Protein AF-A0A498HHN6-F1 (afdb_monomer_lite)

Secondary structure (DSSP, 8-state):
-----S---SHHHHHHHHHHHHHHHHHHHHHHHTTTSSHHHHHHHHHHHHHHHHHHHHHHHHT-TTT-SS-HHHHHHHHHHIIIIIHHHHHHHHHHHH--HHHHHHTTHHHHHHHHHHHHHHHHHHHHHHHH---GGGHHHHHHHHH-B--SHHHHHHHHHHHTSTT-TT-TTHHHHHHHHHHHHHHHHHHHIIIIIHHHTSPPGGGTTS-------PPPPS---------------------S-----THHHHHHHHTT-S---------------------------HHHHHHHHHHHHS-HHHH--HHHHHHHHHHHHHHSHHHHHHHHSTT-TTHHHHHHHHHHHHTHHHHHHHHHHHHGGG-TT--TT-HHHHHHHHHIIIIIHHHHHHHHHHHHHHTT-SPTT-HHHHHHHHHHHHSPBPTHHHHHHHHHTSSHHHHHHHHHHHHHHHHHHHHHHHHHHHHHHH---TT--S--THHHHHTS-----------------PPPPP-------HHHHHHHHHHHHHTT--TT-EEEE--SHHHHHHHHHHHHHHHTTSS-S-EEEESSHHHHHHHHHHT--B--TTT-SSEEEEEEE-SEE-TT--EE--TTS-HHHHHHHHHTEEEEEEEEEGGGB-SSTTTTSS-EEEEE-STTHHHHHHHHHHHTGGGT-EEEE-B-TTT-PBPB-TTS-EEEEEE-SS----HHHHHHHHHTSBTEEEESEE-S--SEEEEEETTEEEEEE-

pLDDT: mean 74.22, std 24.91, range [22.55, 98.69]

Sequence (750 aa):
MSWILKFRSERNITLVLLVIKGKVYRYLMELYKNKLEYSGDVMSAIVPLMKLLSLTVIGLVLSHPKTELIPRATFKLLSKLVFALFLPCLIFTELGGSITLENFIKWWFIPFNVLVSTLIGCFLGYLVVIICSPPPQLNRFTIIMTAFGNTGNLPVAIVGSVCHTPKNPFGQHCHSRGVAYVSFARWVAVILVYTFVYHMMEPPLEYYEIVEEGCEKEEPLPNVTSRPLLVEAEWPGIEEKETELSKAPFIARVFKSISNVSLNTLPDVDLSGEGGRNSPRSARCLAEPRVVKRMRIVAEQTPLQHILQPPTIASLLAITIGTMPMLKAFFFGDDAPLSFITDSLEILAGAVVPSVMLILGGMLAEGPNESTLGLRTTVGITVARLLLLPLVGIGIVALADKLNFLVDDDAMYKFVLLMQYTTPSAILLGAIASLRGYAVREASAILFWQHVFALFSLSLYIAIYFKLVTYPSNSFFLLPPFLYWVLHNPAMEAGILLPPPTSSSPLSPPTSSVILTQDELKKIAAYKAVEYVESGMVLGLGTGSTAKHAVNRIGELLKQGKLQNIVGIPTSKMTHEQALSLGIPLSDLDSHPVLDLAIDGADEVDPHLNLVKGRGGSLLREKMVEGACKKFVCIVDESKLVKHLGGSGLAMPVEIVPFCWKFTAKKLQDLFEYAGCVGKLRTFVENGKPFVTDNGNYIVDLYFQKDIGDLKAASDAILQLAGVVEHGMFLDMATTVIVAGELGITVKNK

Foldseek 3Di:
DDDPDDDPDDPVVVVVVVVCVVVVVVVVVVVVVVCPVCVQLLVLLQVLLVVLLVLLQVLQVCQAPVNVNDDLVVLLVLLVCLQQAQLLLLLQLLLLQQDEPVCCVQQVVLQVLLVVQLVVQLVLLQVLCVVVVFDPQCSLVSSQQSRFFALADSQLSSQVSQQPPPPHPFDDCSNVVLNSSSSVNVLSSLLCCLPPVLVSLFGPPVCVVPPPDDDDDDDDDDDDDDDDDDPPPDDPDDPDPDPDDDDDDPVVVVVVVVVPPDDDDDDDDDDDDDDDDDDDDDDDDPDDPVVVVVVVVVVVVDDPVSSPRSNNVSNVVSNVQNHDPVSSCQDPNPPHPNVVVSVVSVVSNVVSSSSLSSSLSSLCSVDLPPQSRDPSSLVSSLCSQQPVQLVVQVVVLVVCVVVVVHDPPRLSSSVSSSVSRRGRHHSVSLSSCSNSVHCNSVVSSSSSVNSVVSSVSVSVSSVVSCCCSNDVDPPPPDDDCVVVVVVDDDDDDDDDDDDDDDDDDDDDDDDDLDPQDQLNLLLQLLVVQLVPDAAQFEEEQEDDSSSLSNLLVVLVCVVVVVHYNYEYAYLAPVRVVSNVVSVHHYDHCVVPVAGAEYEYEFQAQEPQRKGFHCPVQSQVSSLSSLVRYPAYEYEEAPLRYDNAPLRVQWWWKWWFAPPVVVVLQVVLQVLQVVQVKDWDWDADPPPRHFDAHPVRTTIITIGGPHHSPPPVVSQVSSVPRPGTDHTRIRPPRHQWYWYGYSVGIDIDGD

Radius of gyration: 34.97 Å; chains: 1; bounding box: 90×108×93 Å

Structure (mmCIF, N/CA/C/O backbone):
data_AF-A0A498HHN6-F1
#
_entry.id   AF-A0A498HHN6-F1
#
loop_
_atom_site.group_PDB
_atom_site.id
_atom_site.type_symbol
_atom_site.label_atom_id
_atom_site.label_alt_id
_atom_site.label_comp_id
_atom_site.label_asym_id
_atom_site.label_entity_id
_atom_site.label_seq_id
_atom_site.pdbx_PDB_ins_code
_atom_site.Cartn_x
_atom_site.Cartn_y
_atom_site.Cartn_z
_atom_site.occupancy
_atom_site.B_iso_or_equiv
_atom_site.auth_seq_id
_atom_site.auth_comp_id
_atom_site.auth_asym_id
_atom_site.auth_atom_id
_atom_site.pdbx_PDB_model_num
ATOM 1 N N . MET A 1 1 ? -40.150 13.546 -33.192 1.00 32.62 1 MET A N 1
ATOM 2 C CA . MET A 1 1 ? -41.179 12.501 -33.383 1.00 32.62 1 MET A CA 1
ATOM 3 C C . MET A 1 1 ? -40.450 11.321 -33.997 1.00 32.62 1 MET A C 1
ATOM 5 O O . MET A 1 1 ? -39.974 11.459 -35.103 1.00 32.62 1 MET A O 1
ATOM 9 N N . SER A 1 2 ? -40.131 10.232 -33.320 1.00 28.41 2 SER A N 1
ATOM 10 C CA . SER A 1 2 ? -40.588 9.641 -32.069 1.00 28.41 2 SER A CA 1
ATOM 11 C C . SER A 1 2 ? -39.393 8.840 -31.545 1.00 28.41 2 SER A C 1
ATOM 13 O O . SER A 1 2 ? -38.867 8.065 -32.317 1.00 28.41 2 SER A O 1
ATOM 15 N N . TRP A 1 3 ? -38.914 9.135 -30.336 1.00 22.55 3 TRP A N 1
ATOM 16 C CA . TRP A 1 3 ? -38.186 8.266 -29.375 1.00 22.55 3 TRP A CA 1
ATOM 17 C C . TRP A 1 3 ? -37.810 9.098 -28.117 1.00 22.55 3 TRP A C 1
ATOM 19 O O . TRP A 1 3 ? -36.868 8.820 -27.385 1.00 22.55 3 TRP A O 1
ATOM 29 N N . ILE A 1 4 ? -38.612 10.138 -27.834 1.00 26.25 4 ILE A N 1
ATOM 30 C CA . ILE A 1 4 ? -38.844 10.665 -26.490 1.00 26.25 4 ILE A CA 1
ATOM 31 C C . ILE A 1 4 ? -39.952 9.772 -25.946 1.00 26.25 4 ILE A C 1
ATOM 33 O O . ILE A 1 4 ? -41.051 9.845 -26.487 1.00 26.25 4 ILE A O 1
ATOM 37 N N . LEU A 1 5 ? -39.643 8.921 -24.960 1.00 30.23 5 LEU A N 1
ATOM 38 C CA . LEU A 1 5 ? -40.528 8.430 -23.883 1.00 30.23 5 LEU A CA 1
ATOM 39 C C . LEU A 1 5 ? -39.956 7.153 -23.232 1.00 30.23 5 LEU A C 1
ATOM 41 O O . LEU A 1 5 ? -40.561 6.089 -23.295 1.00 30.23 5 LEU A O 1
ATOM 45 N N . LYS A 1 6 ? -38.822 7.257 -22.527 1.00 28.30 6 LYS A N 1
ATOM 46 C CA . LYS A 1 6 ? -38.630 6.533 -21.256 1.00 28.30 6 LYS A CA 1
ATOM 47 C C . LYS A 1 6 ? -37.390 7.037 -20.522 1.00 28.30 6 LYS A C 1
ATOM 49 O O . LYS A 1 6 ? -36.317 7.058 -21.096 1.00 28.30 6 LYS A O 1
ATOM 54 N N . PHE A 1 7 ? -37.597 7.396 -19.256 1.00 26.41 7 PHE A N 1
ATOM 55 C CA . PHE A 1 7 ? -36.661 7.918 -18.243 1.00 26.41 7 PHE A CA 1
ATOM 56 C C . PHE A 1 7 ? -36.795 9.409 -17.915 1.00 26.41 7 PHE A C 1
ATOM 58 O O . PHE A 1 7 ? -35.883 10.224 -17.969 1.00 26.41 7 PHE A O 1
ATOM 65 N N . ARG A 1 8 ? -38.013 9.730 -17.472 1.00 28.00 8 ARG A N 1
ATOM 66 C CA . ARG A 1 8 ? -38.393 10.908 -16.694 1.00 28.00 8 ARG A CA 1
ATOM 67 C C . ARG A 1 8 ? -38.344 10.510 -15.208 1.00 28.00 8 ARG A C 1
ATOM 69 O O . ARG A 1 8 ? -39.375 10.143 -14.665 1.00 28.00 8 ARG A O 1
ATOM 76 N N . SER A 1 9 ? -37.164 10.514 -14.573 1.00 32.91 9 SER A N 1
ATOM 77 C CA . SER A 1 9 ? -37.041 10.284 -13.112 1.00 32.91 9 SER A CA 1
ATOM 78 C C . SER A 1 9 ? -35.840 10.961 -12.421 1.00 32.91 9 SER A C 1
ATOM 80 O O . SER A 1 9 ? -35.559 10.654 -11.269 1.00 32.91 9 SER A O 1
ATOM 82 N N . GLU A 1 10 ? -35.138 11.909 -13.055 1.00 35.06 10 GLU A N 1
ATOM 83 C CA . GLU A 1 10 ? -33.955 12.535 -12.419 1.00 35.06 10 GLU A CA 1
ATOM 84 C C . GLU A 1 10 ? -34.130 14.004 -12.013 1.00 35.06 10 GLU A C 1
ATOM 86 O O . GLU A 1 10 ? -33.366 14.514 -11.202 1.00 35.06 10 GLU A O 1
ATOM 91 N N . ARG A 1 11 ? -35.193 14.693 -12.451 1.00 31.53 11 ARG A N 1
ATOM 92 C CA . ARG A 1 11 ? -35.395 16.109 -12.080 1.00 31.53 11 ARG A CA 1
ATOM 93 C C . ARG A 1 11 ? -35.882 16.339 -10.645 1.00 31.53 11 ARG A C 1
ATOM 95 O O . ARG A 1 11 ? -35.670 17.424 -10.117 1.00 31.53 11 ARG A O 1
ATOM 102 N N . ASN A 1 12 ? -36.461 15.332 -9.987 1.00 32.91 12 ASN A N 1
ATOM 103 C CA . ASN A 1 12 ? -36.902 15.467 -8.593 1.00 32.91 12 ASN A CA 1
ATOM 104 C C . ASN A 1 12 ? -35.756 15.276 -7.590 1.00 32.91 12 ASN A C 1
ATOM 106 O O . ASN A 1 12 ? -35.772 15.903 -6.539 1.00 32.91 12 ASN A O 1
ATOM 110 N N . ILE A 1 13 ? -34.728 14.485 -7.913 1.00 37.88 13 ILE A N 1
ATOM 111 C CA . ILE A 1 13 ? -33.625 14.189 -6.984 1.00 37.88 13 ILE A CA 1
ATOM 112 C C . ILE A 1 13 ? -32.657 15.374 -6.895 1.00 37.88 13 ILE A C 1
ATOM 114 O O . ILE A 1 13 ? -32.254 15.758 -5.799 1.00 37.88 13 ILE A O 1
ATOM 118 N N . THR A 1 14 ? -32.356 16.033 -8.017 1.00 33.25 14 THR A N 1
ATOM 119 C CA . THR A 1 14 ? -31.492 17.225 -8.033 1.00 33.25 14 THR A CA 1
ATOM 120 C C . THR A 1 14 ? -32.154 18.418 -7.340 1.00 33.25 14 THR A C 1
ATOM 122 O O . THR A 1 14 ? -31.483 19.155 -6.619 1.00 33.25 14 THR A O 1
ATOM 125 N N . LEU A 1 15 ? -33.477 18.578 -7.483 1.00 33.31 15 LEU A N 1
ATOM 126 C CA . LEU A 1 15 ? -34.234 19.627 -6.792 1.00 33.31 15 LEU A CA 1
ATOM 127 C C . LEU A 1 15 ? -34.362 19.336 -5.288 1.00 33.31 15 LEU A C 1
ATOM 129 O O . LEU A 1 15 ? -34.195 20.243 -4.478 1.00 33.31 15 LEU A O 1
ATOM 133 N N . VAL A 1 16 ? -34.577 18.072 -4.900 1.00 38.31 16 VAL A N 1
ATOM 134 C CA . VAL A 1 16 ? -34.581 17.635 -3.493 1.00 38.31 16 VAL A CA 1
ATOM 135 C C . VAL A 1 16 ? -33.205 17.848 -2.853 1.00 38.31 16 VAL A C 1
ATOM 137 O O . VAL A 1 16 ? -33.131 18.407 -1.764 1.00 38.31 16 VAL A O 1
ATOM 140 N N . LEU A 1 17 ? -32.106 17.533 -3.544 1.00 34.38 17 LEU A N 1
ATOM 141 C CA . LEU A 1 17 ? -30.737 17.766 -3.058 1.00 34.38 17 LEU A CA 1
ATOM 142 C C . LEU A 1 17 ? -30.380 19.259 -2.942 1.00 34.38 17 LEU A C 1
ATOM 144 O O . LEU A 1 17 ? -29.688 19.649 -1.999 1.00 34.38 17 LEU A O 1
ATOM 148 N N . LEU A 1 18 ? -30.873 20.113 -3.845 1.00 35.44 18 LEU A N 1
ATOM 149 C CA . LEU A 1 18 ? -30.681 21.570 -3.779 1.00 35.44 18 LEU A CA 1
ATOM 150 C C . LEU A 1 18 ? -31.533 22.228 -2.681 1.00 35.44 18 LEU A C 1
ATOM 152 O O . LEU A 1 18 ? -31.046 23.112 -1.974 1.00 35.44 18 LEU A O 1
ATOM 156 N N . VAL A 1 19 ? -32.767 21.760 -2.471 1.00 39.56 19 VAL A N 1
ATOM 157 C CA . VAL A 1 19 ? -33.646 22.227 -1.384 1.00 39.56 19 VAL A CA 1
ATOM 158 C C . VAL A 1 19 ? -33.140 21.750 -0.017 1.00 39.56 19 VAL A C 1
ATOM 160 O O . VAL A 1 19 ? -33.178 22.526 0.942 1.00 39.56 19 VAL A O 1
ATOM 163 N N . ILE A 1 20 ? -32.595 20.530 0.075 1.00 41.44 20 ILE A N 1
ATOM 164 C CA . ILE A 1 20 ? -31.903 20.025 1.271 1.00 41.44 20 ILE A CA 1
ATOM 165 C C . ILE A 1 20 ? -30.648 20.865 1.541 1.00 41.44 20 ILE A C 1
ATOM 167 O O . ILE A 1 20 ? -30.493 21.338 2.663 1.00 41.44 20 ILE A O 1
ATOM 171 N N . LYS A 1 21 ? -29.812 21.167 0.535 1.00 38.41 21 LYS A N 1
ATOM 172 C CA . LYS A 1 21 ? -28.652 22.069 0.696 1.00 38.41 21 LYS A CA 1
ATOM 173 C C . LYS A 1 21 ? -29.049 23.446 1.237 1.00 38.41 21 LYS A C 1
ATOM 175 O O . LYS A 1 21 ? -28.437 23.919 2.188 1.00 38.41 21 LYS A O 1
ATOM 180 N N . GLY A 1 22 ? -30.088 24.074 0.682 1.00 34.12 22 GLY A N 1
ATOM 181 C CA . GLY A 1 22 ? -30.528 25.414 1.092 1.00 34.12 22 GLY A CA 1
ATOM 182 C C . GLY A 1 22 ? -31.217 25.477 2.463 1.00 34.12 22 GLY A C 1
ATOM 183 O O . GLY A 1 22 ? -31.152 26.506 3.139 1.00 34.12 22 GLY A O 1
ATOM 184 N N . LYS A 1 23 ? -31.872 24.393 2.902 1.00 37.62 23 LYS A N 1
ATOM 185 C CA . LYS A 1 23 ? -32.509 24.306 4.230 1.00 37.62 23 LYS A CA 1
ATOM 186 C C . LYS A 1 23 ? -31.554 23.841 5.318 1.00 37.62 23 LYS A C 1
ATOM 188 O O . LYS A 1 23 ? -31.602 24.395 6.408 1.00 37.62 23 LYS A O 1
ATOM 193 N N . VAL A 1 24 ? -30.649 22.912 5.015 1.00 40.84 24 VAL A N 1
ATOM 194 C CA . VAL A 1 24 ? -29.550 22.531 5.913 1.00 40.84 24 VAL A CA 1
ATOM 195 C C . VAL A 1 24 ? -28.626 23.724 6.131 1.00 40.84 24 VAL A C 1
ATOM 197 O O . VAL A 1 24 ? -28.263 23.989 7.266 1.00 40.84 24 VAL A O 1
ATOM 200 N N . TYR A 1 25 ? -28.335 24.516 5.095 1.00 41.62 25 TYR A N 1
ATOM 201 C CA . TYR A 1 25 ? -27.574 25.760 5.238 1.00 41.62 25 TYR A CA 1
ATOM 202 C C . TYR A 1 25 ? -28.294 26.794 6.117 1.00 41.62 25 TYR A C 1
ATOM 204 O O . TYR A 1 25 ? -27.673 27.378 6.996 1.00 41.62 25 TYR A O 1
ATOM 212 N N . ARG A 1 26 ? -29.613 26.983 5.958 1.00 38.00 26 ARG A N 1
ATOM 213 C CA . ARG A 1 26 ? -30.387 27.882 6.836 1.00 38.00 26 ARG A CA 1
ATOM 214 C C . ARG A 1 26 ? -30.498 27.378 8.276 1.00 38.00 26 ARG A C 1
ATOM 216 O O . ARG A 1 26 ? -30.378 28.187 9.184 1.00 38.00 26 ARG A O 1
ATOM 223 N N . TYR A 1 27 ? -30.639 26.071 8.488 1.00 43.53 27 TYR A N 1
ATOM 224 C CA . TYR A 1 27 ? -30.647 25.458 9.820 1.00 43.53 27 TYR A CA 1
ATOM 225 C C . TYR A 1 27 ? -29.265 25.518 10.489 1.00 43.53 27 TYR A C 1
ATOM 227 O O . TYR A 1 27 ? -29.155 25.829 11.670 1.00 43.53 27 TYR A O 1
ATOM 235 N N . LEU A 1 28 ? -28.190 25.307 9.720 1.00 41.41 28 LEU A N 1
ATOM 236 C CA . LEU A 1 28 ? -26.806 25.519 10.152 1.00 41.41 28 LEU A CA 1
ATOM 237 C C . LEU A 1 28 ? -26.538 26.990 10.486 1.00 41.41 28 LEU A C 1
ATOM 239 O O . LEU A 1 28 ? -25.806 27.263 11.430 1.00 41.41 28 LEU A O 1
ATOM 243 N N . MET A 1 29 ? -27.148 27.932 9.762 1.00 41.12 29 MET A N 1
ATOM 244 C CA . MET A 1 29 ? -27.042 29.368 10.040 1.00 41.12 29 MET A CA 1
ATOM 245 C C . MET A 1 29 ? -27.911 29.813 11.226 1.00 41.12 29 MET A C 1
ATOM 247 O O . MET A 1 29 ? -27.486 30.688 11.972 1.00 41.12 29 MET A O 1
ATOM 251 N N . GLU A 1 30 ? -29.066 29.193 11.479 1.00 40.16 30 GLU A N 1
ATOM 252 C CA . GLU A 1 30 ? -29.823 29.379 12.731 1.00 40.16 30 GLU A CA 1
ATOM 253 C C . GLU A 1 30 ? -29.079 28.791 13.940 1.00 40.16 30 GLU A C 1
ATOM 255 O O . GLU A 1 30 ? -28.992 29.440 14.982 1.00 40.16 30 GLU A O 1
ATOM 260 N N . LEU A 1 31 ? -28.439 27.625 13.786 1.00 43.09 31 LEU A N 1
ATOM 261 C CA . LEU A 1 31 ? -27.486 27.079 14.762 1.00 43.09 31 LEU A CA 1
ATOM 262 C C . LEU A 1 31 ? -26.282 28.011 14.967 1.00 43.09 31 LEU A C 1
ATOM 264 O O . LEU A 1 31 ? -25.801 28.149 16.088 1.00 43.09 31 LEU A O 1
ATOM 268 N N . TYR A 1 32 ? -25.821 28.687 13.909 1.00 40.47 32 TYR A N 1
ATOM 269 C CA . TYR A 1 32 ? -24.749 29.682 13.984 1.00 40.47 32 TYR A CA 1
ATOM 270 C C . TYR A 1 32 ? -25.193 30.984 14.671 1.00 40.47 32 TYR A C 1
ATOM 272 O O . TYR A 1 32 ? -24.378 31.670 15.283 1.00 40.47 32 TYR A O 1
ATOM 280 N N . LYS A 1 33 ? -26.482 31.326 14.612 1.00 34.97 33 LYS A N 1
ATOM 281 C CA . LYS A 1 33 ? -27.045 32.527 15.244 1.00 34.97 33 LYS A CA 1
ATOM 282 C C . LYS A 1 33 ? -27.327 32.323 16.738 1.00 34.97 33 LYS A C 1
ATOM 284 O O . LYS A 1 33 ? -27.143 33.251 17.514 1.00 34.97 33 LYS A O 1
ATOM 289 N N . ASN A 1 34 ? -27.636 31.092 17.150 1.00 42.78 34 ASN A N 1
ATOM 290 C CA . ASN A 1 34 ? -27.729 30.681 18.561 1.00 42.78 34 ASN A CA 1
ATOM 291 C C . ASN A 1 34 ? -26.355 30.362 19.206 1.00 42.78 34 ASN A C 1
ATOM 293 O O . ASN A 1 34 ? -26.280 29.919 20.349 1.00 42.78 34 ASN A O 1
ATOM 297 N N . LYS A 1 35 ? -25.250 30.576 18.477 1.00 40.22 35 LYS A N 1
ATOM 298 C CA . LYS A 1 35 ? -23.890 30.095 18.787 1.00 40.22 35 LYS A CA 1
ATOM 299 C C . LYS A 1 35 ? -23.140 30.886 19.868 1.00 40.22 35 LYS A C 1
ATOM 301 O O . LYS A 1 35 ? -22.023 30.503 20.207 1.00 40.22 35 LYS A O 1
ATOM 306 N N . LEU A 1 36 ? -23.708 31.964 20.413 1.00 36.91 36 LEU A N 1
ATOM 307 C CA . LEU A 1 36 ? -23.022 32.760 21.441 1.00 36.91 36 LEU A CA 1
ATOM 308 C C . LEU A 1 36 ? -23.148 32.207 22.872 1.00 36.91 36 LEU A C 1
ATOM 310 O O . LEU A 1 36 ? -22.313 32.556 23.697 1.00 36.91 36 LEU A O 1
ATOM 314 N N . GLU A 1 37 ? -24.081 31.289 23.154 1.00 39.94 37 GLU A N 1
ATOM 315 C CA . GLU A 1 37 ? -24.166 30.608 24.466 1.00 39.94 37 GLU A CA 1
ATOM 316 C C . GLU A 1 37 ? -23.629 29.161 24.459 1.00 39.94 37 GLU A C 1
ATOM 318 O O . GLU A 1 37 ? -23.375 28.603 25.519 1.00 39.94 37 GLU A O 1
ATOM 323 N N . TYR A 1 38 ? -23.383 28.565 23.282 1.00 46.56 38 TYR A N 1
ATOM 324 C CA . TYR A 1 38 ? -22.977 27.153 23.106 1.00 46.56 38 TYR A CA 1
ATOM 325 C C . TYR A 1 38 ? -21.486 26.969 22.733 1.00 46.56 38 TYR A C 1
ATOM 327 O O . TYR A 1 38 ? -21.050 25.878 22.361 1.00 46.56 38 TYR A O 1
ATOM 335 N N . SER A 1 39 ? -20.687 28.045 22.753 1.00 46.66 39 SER A N 1
ATOM 336 C CA . SER A 1 39 ? -19.313 28.044 22.215 1.00 46.66 39 SER A CA 1
ATOM 337 C C . SER A 1 39 ? -18.310 27.245 23.061 1.00 46.66 39 SER A C 1
ATOM 339 O O . SER A 1 39 ? -17.338 26.724 22.511 1.00 46.66 39 SER A O 1
ATOM 341 N N . GLY A 1 40 ? -18.571 27.079 24.364 1.00 53.38 40 GLY A N 1
ATOM 342 C CA . GLY A 1 40 ? -17.739 26.277 25.268 1.00 53.38 40 GLY A CA 1
ATOM 343 C C . GLY A 1 40 ? -17.791 24.773 24.974 1.00 53.38 40 GLY A C 1
ATOM 344 O O . GLY A 1 40 ? -16.755 24.109 24.972 1.00 53.38 40 GLY A O 1
ATOM 345 N N . ASP A 1 41 ? -18.972 24.251 24.630 1.00 57.09 41 ASP A N 1
ATOM 346 C CA . ASP A 1 41 ? -19.213 22.806 24.477 1.00 57.09 41 ASP A CA 1
ATOM 347 C C . ASP A 1 41 ? -18.761 22.249 23.118 1.00 57.09 41 ASP A C 1
ATOM 349 O O . ASP A 1 41 ? -18.474 21.063 22.975 1.00 57.09 41 ASP A O 1
ATOM 353 N N . VAL A 1 42 ? -18.661 23.103 22.096 1.00 61.44 42 VAL A N 1
ATOM 354 C CA . VAL A 1 42 ? -18.125 22.704 20.783 1.00 61.44 42 VAL A CA 1
ATOM 355 C C . VAL A 1 42 ? -16.599 22.717 20.794 1.00 61.44 42 VAL A C 1
ATOM 357 O O . VAL A 1 42 ? -15.969 21.821 20.231 1.00 61.44 42 VAL A O 1
ATOM 360 N N . MET A 1 43 ? -15.992 23.708 21.455 1.00 62.81 43 MET A N 1
ATOM 361 C CA . MET A 1 43 ? -14.536 23.795 21.567 1.00 62.81 43 MET A CA 1
ATOM 362 C C . MET A 1 43 ? -13.968 22.612 22.367 1.00 62.81 43 MET A C 1
ATOM 364 O O . MET A 1 43 ? -12.938 22.053 21.989 1.00 62.81 43 MET A O 1
ATOM 368 N N . SER A 1 44 ? -14.674 22.162 23.408 1.00 63.59 44 SER A N 1
ATOM 369 C CA . SER A 1 44 ? -14.273 21.015 24.234 1.00 63.59 44 SER A CA 1
ATOM 370 C C . SER A 1 44 ? -14.223 19.687 23.457 1.00 63.59 44 SER A C 1
ATOM 372 O O . SER A 1 44 ? -13.356 18.858 23.725 1.00 63.59 44 SER A O 1
ATOM 374 N N . ALA A 1 45 ? -15.070 19.505 22.439 1.00 66.25 45 ALA A N 1
ATOM 375 C CA . ALA A 1 45 ? -15.047 18.334 21.555 1.00 66.25 45 ALA A CA 1
ATOM 376 C C . ALA A 1 45 ? -13.914 18.365 20.510 1.00 66.25 45 ALA A C 1
ATOM 378 O O . ALA A 1 45 ? -13.398 17.321 20.106 1.00 66.25 45 ALA A O 1
ATOM 379 N N . ILE A 1 46 ? -13.530 19.561 20.057 1.00 74.31 46 ILE A N 1
ATOM 380 C CA . ILE A 1 46 ? -12.561 19.763 18.969 1.00 74.31 46 ILE A CA 1
ATOM 381 C C . ILE A 1 46 ? -11.119 19.685 19.478 1.00 74.31 46 ILE A C 1
ATOM 383 O O . ILE A 1 46 ? -10.251 19.142 18.792 1.00 74.31 46 ILE A O 1
ATOM 387 N N . VAL A 1 47 ? -10.848 20.196 20.683 1.00 77.81 47 VAL A N 1
ATOM 388 C CA . VAL A 1 47 ? -9.489 20.276 21.249 1.00 77.81 47 VAL A CA 1
ATOM 389 C C . VAL A 1 47 ? -8.767 18.917 21.279 1.00 77.81 47 VAL A C 1
ATOM 391 O O . VAL A 1 47 ? -7.617 18.868 20.833 1.00 77.81 47 VAL A O 1
ATOM 394 N N . PRO A 1 48 ? -9.380 17.803 21.730 1.00 79.06 48 PRO A N 1
ATOM 395 C CA . PRO A 1 48 ? -8.735 16.490 21.678 1.00 79.06 48 PRO A CA 1
ATOM 396 C C . PRO A 1 48 ? -8.335 16.056 20.263 1.00 79.06 48 PRO A C 1
ATOM 398 O O . PRO A 1 48 ? -7.219 15.582 20.057 1.00 79.06 48 PRO A O 1
ATOM 401 N N . LEU A 1 49 ? -9.207 16.261 19.274 1.00 78.50 49 LEU A N 1
ATOM 402 C CA . LEU A 1 49 ? -8.926 15.918 17.878 1.00 78.50 49 LEU A CA 1
ATOM 403 C C . LEU A 1 49 ? -7.825 16.803 17.283 1.00 78.50 49 LEU A C 1
ATOM 405 O O . LEU A 1 49 ? -6.957 16.298 16.576 1.00 78.50 49 LEU A O 1
ATOM 409 N N . MET A 1 50 ? -7.808 18.095 17.619 1.00 81.31 50 MET A N 1
ATOM 410 C CA . MET A 1 50 ? -6.734 19.009 17.220 1.00 81.31 50 MET A CA 1
ATOM 411 C C . MET A 1 50 ? -5.383 18.576 17.792 1.00 81.31 50 MET A C 1
ATOM 413 O O . MET A 1 50 ? -4.397 18.579 17.064 1.00 81.31 50 MET A O 1
ATOM 417 N N . LYS A 1 51 ? -5.322 18.142 19.060 1.00 82.69 51 LYS A N 1
ATOM 418 C CA . LYS A 1 51 ? -4.087 17.599 19.659 1.00 82.69 51 LYS A CA 1
ATOM 419 C C . LYS A 1 51 ? -3.584 16.369 18.900 1.00 82.69 51 LYS A C 1
ATOM 421 O O . LYS A 1 51 ? -2.393 16.280 18.610 1.00 82.69 51 LYS A O 1
ATOM 426 N N . LEU A 1 52 ? -4.484 15.445 18.557 1.00 82.81 52 LEU A N 1
ATOM 427 C CA . LEU A 1 52 ? -4.144 14.249 17.785 1.00 82.81 52 LEU A CA 1
ATOM 428 C C . LEU A 1 52 ? -3.629 14.609 16.383 1.00 82.81 52 LEU A C 1
ATOM 430 O O . LEU A 1 52 ? -2.572 14.126 15.986 1.00 82.81 52 LEU A O 1
ATOM 434 N N . LEU A 1 53 ? -4.315 15.506 15.669 1.00 85.00 53 LEU A N 1
ATOM 435 C CA . LEU A 1 53 ? -3.882 15.976 14.349 1.00 85.00 53 LEU A CA 1
ATOM 436 C C . LEU A 1 53 ? -2.523 16.679 14.406 1.00 85.00 53 LEU A C 1
ATOM 438 O O . LEU A 1 53 ? -1.673 16.406 13.563 1.00 85.00 53 LEU A O 1
ATOM 442 N N . SER A 1 54 ? -2.279 17.520 15.413 1.00 86.50 54 SER A N 1
ATOM 443 C CA . SER A 1 54 ? -0.976 18.164 15.610 1.00 86.50 54 SER A CA 1
ATOM 444 C C . SER A 1 54 ? 0.149 17.140 15.778 1.00 86.50 54 SER A C 1
ATOM 446 O O . SER A 1 54 ? 1.200 17.293 15.163 1.00 86.50 54 SER A O 1
ATOM 448 N N . LEU A 1 55 ? -0.067 16.065 16.545 1.00 86.12 55 LEU A N 1
ATOM 449 C CA . LEU A 1 55 ? 0.919 14.986 16.699 1.00 86.12 55 LEU A CA 1
ATOM 450 C C . LEU A 1 55 ? 1.177 14.242 15.382 1.00 86.12 55 LEU A C 1
ATOM 452 O O . LEU A 1 55 ? 2.324 13.934 15.067 1.00 86.12 55 LEU A O 1
ATOM 456 N N . THR A 1 56 ? 0.138 13.999 14.582 1.00 83.38 56 THR A N 1
ATOM 457 C CA . THR A 1 56 ? 0.293 13.408 13.243 1.00 83.38 56 THR A CA 1
ATOM 458 C C . THR A 1 56 ? 1.058 14.327 12.298 1.00 83.38 56 THR A C 1
ATOM 460 O O . THR A 1 56 ? 1.922 13.858 11.564 1.00 83.38 56 THR A O 1
ATOM 463 N N . VAL A 1 57 ? 0.806 15.638 12.337 1.00 86.00 57 VAL A N 1
ATOM 464 C CA . VAL A 1 57 ? 1.564 16.619 11.545 1.00 86.00 57 VAL A CA 1
ATOM 465 C C . VAL A 1 57 ? 3.028 16.658 11.980 1.00 86.00 57 VAL A C 1
ATOM 467 O O . VAL A 1 57 ? 3.907 16.682 11.125 1.00 86.00 57 VAL A O 1
ATOM 470 N N . ILE A 1 58 ? 3.315 16.594 13.284 1.00 88.31 58 ILE A N 1
ATOM 471 C CA . ILE A 1 58 ? 4.693 16.488 13.785 1.00 88.31 58 ILE A CA 1
ATOM 472 C C . ILE A 1 58 ? 5.361 15.222 13.231 1.00 88.31 58 ILE A C 1
ATOM 474 O O . ILE A 1 58 ? 6.459 15.308 12.688 1.00 88.31 58 ILE A O 1
ATOM 478 N N . GLY A 1 59 ? 4.692 14.066 13.289 1.00 85.31 59 GLY A N 1
ATOM 479 C CA . GLY A 1 59 ? 5.208 12.821 12.705 1.00 85.31 59 GLY A CA 1
ATOM 480 C C . GLY A 1 59 ? 5.482 12.929 11.199 1.00 85.31 59 GLY A C 1
ATOM 481 O O . GLY A 1 59 ? 6.522 12.472 10.727 1.00 85.31 59 GLY A O 1
ATOM 482 N N . LEU A 1 60 ? 4.595 13.599 10.459 1.00 85.12 60 LEU A N 1
ATOM 483 C CA . LEU A 1 60 ? 4.747 13.856 9.024 1.00 85.12 60 LEU A CA 1
ATOM 484 C C . LEU A 1 60 ? 5.969 14.730 8.723 1.00 85.12 60 LEU A C 1
ATOM 486 O O . LEU A 1 60 ? 6.736 14.424 7.814 1.00 85.12 60 LEU A O 1
ATOM 490 N N . VAL A 1 61 ? 6.177 15.796 9.500 1.00 86.31 61 VAL A N 1
ATOM 491 C CA . VAL A 1 61 ? 7.339 16.689 9.365 1.00 86.31 61 VAL A CA 1
ATOM 492 C C . VAL A 1 61 ? 8.645 15.960 9.695 1.00 86.31 61 VAL A C 1
ATOM 494 O O . VAL A 1 61 ? 9.644 16.157 9.002 1.00 86.31 61 VAL A O 1
ATOM 497 N N . LEU A 1 62 ? 8.642 15.096 10.716 1.00 85.62 62 LEU A N 1
ATOM 498 C CA . LEU A 1 62 ? 9.807 14.294 11.112 1.00 85.62 62 LEU A CA 1
ATOM 499 C C . LEU A 1 62 ? 10.214 13.265 10.049 1.00 85.62 62 LEU A C 1
ATOM 501 O O . LEU A 1 62 ? 11.399 12.966 9.916 1.00 85.62 62 LEU A O 1
ATOM 505 N N . SER A 1 63 ? 9.244 12.743 9.297 1.00 82.12 63 SER A N 1
ATOM 506 C CA . SER A 1 63 ? 9.464 11.747 8.244 1.00 82.12 63 SER A CA 1
ATOM 507 C C . SER A 1 63 ? 9.570 12.341 6.836 1.00 82.12 63 SER A C 1
ATOM 509 O O . SER A 1 63 ? 9.662 11.589 5.861 1.00 82.12 63 SER A O 1
ATOM 511 N N . HIS A 1 64 ? 9.499 13.664 6.690 1.00 80.50 64 HIS A N 1
ATOM 512 C CA . HIS A 1 64 ? 9.473 14.288 5.376 1.00 80.50 64 HIS A CA 1
ATOM 513 C C . HIS A 1 64 ? 10.806 14.036 4.633 1.00 80.50 64 HIS A C 1
ATOM 515 O O . HIS A 1 64 ? 11.876 14.269 5.198 1.00 80.50 64 HIS A O 1
ATOM 521 N N . PRO A 1 65 ? 10.784 13.626 3.348 1.00 67.00 65 PRO A N 1
ATOM 522 C CA . PRO A 1 65 ? 11.992 13.218 2.615 1.00 67.00 65 PRO A CA 1
ATOM 523 C C . PRO A 1 65 ? 13.031 14.336 2.414 1.00 67.00 65 PRO A C 1
ATOM 525 O O . PRO A 1 65 ? 14.160 14.064 2.040 1.00 67.00 65 PRO A O 1
ATOM 528 N N . LYS A 1 66 ? 12.672 15.602 2.673 1.00 67.12 66 LYS A N 1
ATOM 529 C CA . LYS A 1 66 ? 13.627 16.731 2.687 1.00 67.12 66 LYS A CA 1
ATOM 530 C C . LYS A 1 66 ? 14.283 16.999 4.048 1.00 67.12 66 LYS A C 1
ATOM 532 O O . LYS A 1 66 ? 15.266 17.728 4.080 1.00 67.12 66 LYS A O 1
ATOM 537 N N . THR A 1 67 ? 13.705 16.526 5.154 1.00 67.25 67 THR A N 1
ATOM 538 C CA . THR A 1 67 ? 14.198 16.811 6.516 1.00 67.25 67 THR A CA 1
ATOM 539 C C . THR A 1 67 ? 14.975 15.643 7.122 1.00 67.25 67 THR A C 1
ATOM 541 O O . THR A 1 67 ? 15.781 15.902 8.007 1.00 67.25 67 THR A O 1
ATOM 544 N N . GLU A 1 68 ? 14.740 14.400 6.666 1.00 63.62 68 GLU A N 1
ATOM 545 C CA . GLU A 1 68 ? 15.424 13.148 7.074 1.00 63.62 68 GLU A CA 1
ATOM 546 C C . GLU A 1 68 ? 15.720 13.008 8.584 1.00 63.62 68 GLU A C 1
ATOM 548 O O . GLU A 1 68 ? 16.675 12.348 8.987 1.00 63.62 68 GLU A O 1
ATOM 553 N N . LEU A 1 69 ? 14.899 13.604 9.457 1.00 79.00 69 LEU A N 1
ATOM 554 C CA . LEU A 1 69 ? 15.220 13.653 10.886 1.00 79.00 69 LEU A CA 1
ATOM 555 C C . LEU A 1 69 ? 15.050 12.283 11.558 1.00 79.00 69 LEU A C 1
ATOM 557 O O . LEU A 1 69 ? 15.809 11.935 12.460 1.00 79.00 69 LEU A O 1
ATOM 561 N N . ILE A 1 70 ? 14.043 11.510 11.133 1.00 81.31 70 ILE A N 1
ATOM 562 C CA . ILE A 1 70 ? 13.775 10.158 11.635 1.00 81.31 70 ILE A CA 1
ATOM 563 C C . ILE A 1 70 ? 13.542 9.197 10.455 1.00 81.31 70 ILE A C 1
ATOM 565 O O . ILE A 1 70 ? 12.552 9.347 9.734 1.00 81.31 70 ILE A O 1
ATOM 569 N N . PRO A 1 71 ? 14.398 8.171 10.273 1.00 77.94 71 PRO A N 1
ATOM 570 C CA . PRO A 1 71 ? 14.215 7.151 9.241 1.00 77.94 71 PRO A CA 1
ATOM 571 C C . PRO A 1 71 ? 12.949 6.304 9.435 1.00 77.94 71 PRO A C 1
ATOM 573 O O . PRO A 1 71 ? 12.523 6.022 10.557 1.00 77.94 71 PRO A O 1
ATOM 576 N N . ARG A 1 72 ? 12.398 5.770 8.336 1.00 71.31 72 ARG A N 1
ATOM 577 C CA . ARG A 1 72 ? 11.212 4.883 8.353 1.00 71.31 72 ARG A CA 1
ATOM 578 C C . ARG A 1 72 ? 11.397 3.627 9.211 1.00 71.31 72 ARG A C 1
ATOM 580 O O . ARG A 1 72 ? 10.462 3.185 9.879 1.00 71.31 72 ARG A O 1
ATOM 587 N N . ALA A 1 73 ? 12.611 3.074 9.238 1.00 74.69 73 ALA A N 1
ATOM 588 C CA . ALA A 1 73 ? 12.947 1.923 10.076 1.00 74.69 73 ALA A CA 1
ATOM 589 C C . ALA A 1 73 ? 12.677 2.196 11.569 1.00 74.69 73 ALA A C 1
ATOM 591 O O . ALA A 1 73 ? 12.202 1.311 12.284 1.00 74.69 73 ALA A O 1
ATOM 592 N N . THR A 1 74 ? 12.880 3.437 12.018 1.00 82.25 74 THR A N 1
ATOM 593 C CA . THR A 1 74 ? 12.624 3.861 13.397 1.00 82.25 74 THR A CA 1
ATOM 594 C C . THR A 1 74 ? 11.132 3.855 13.723 1.00 82.25 74 THR A C 1
ATOM 596 O O . THR A 1 74 ? 10.751 3.398 14.796 1.00 82.25 74 THR A O 1
ATOM 599 N N . PHE A 1 75 ? 10.259 4.262 12.794 1.00 78.38 75 PHE A N 1
ATOM 600 C CA . PHE A 1 75 ? 8.805 4.165 12.990 1.00 78.38 75 PHE A CA 1
ATOM 601 C C . PHE A 1 75 ? 8.317 2.709 13.050 1.00 78.38 75 PHE A C 1
ATOM 603 O O . PHE A 1 75 ? 7.406 2.392 13.822 1.00 78.38 75 PHE A O 1
ATOM 610 N N . LYS A 1 76 ? 8.956 1.793 12.307 1.00 75.06 76 LYS A N 1
ATOM 611 C CA . LYS A 1 76 ? 8.690 0.348 12.412 1.00 75.06 76 LYS A CA 1
ATOM 612 C C . LYS A 1 76 ? 9.119 -0.202 13.776 1.00 75.06 76 LYS A C 1
ATOM 614 O O . LYS A 1 76 ? 8.366 -0.953 14.393 1.00 75.06 76 LYS A O 1
ATOM 619 N N . LEU A 1 77 ? 10.284 0.207 14.282 1.00 81.38 77 LEU A N 1
ATOM 620 C CA . LEU A 1 77 ? 10.749 -0.166 15.623 1.00 81.38 77 LEU A CA 1
ATOM 621 C C . LEU A 1 77 ? 9.835 0.402 16.719 1.00 81.38 77 LEU A C 1
ATOM 623 O O . LEU A 1 77 ? 9.434 -0.325 17.625 1.00 81.38 77 LEU A O 1
ATOM 627 N N . LEU A 1 78 ? 9.427 1.666 16.593 1.00 84.12 78 LEU A N 1
ATOM 628 C CA . LEU A 1 78 ? 8.472 2.298 17.501 1.00 84.12 78 LEU A CA 1
ATOM 629 C C . LEU A 1 78 ? 7.124 1.561 17.494 1.00 84.12 78 LEU A C 1
ATOM 631 O O . LEU A 1 78 ? 6.536 1.355 18.551 1.00 84.12 78 LEU A O 1
ATOM 635 N N . SER A 1 79 ? 6.665 1.089 16.329 1.00 79.19 79 SER A N 1
ATOM 636 C CA . SER A 1 79 ? 5.448 0.269 16.219 1.00 79.19 79 SER A CA 1
ATOM 637 C C . SER A 1 79 ? 5.576 -1.046 16.999 1.00 79.19 79 SER A C 1
ATOM 639 O O . SER A 1 79 ? 4.648 -1.431 17.712 1.00 79.19 79 SER A O 1
ATOM 641 N N . LYS A 1 80 ? 6.739 -1.712 16.918 1.00 80.94 80 LYS A N 1
ATOM 642 C CA . LYS A 1 80 ? 7.037 -2.922 17.707 1.00 80.94 80 LYS A CA 1
ATOM 643 C C . LYS A 1 80 ? 7.039 -2.633 19.207 1.00 80.94 80 LYS A C 1
ATOM 645 O O . LYS A 1 80 ? 6.429 -3.383 19.962 1.00 80.94 80 LYS A O 1
ATOM 650 N N . LEU A 1 81 ? 7.666 -1.536 19.632 1.00 84.44 81 LEU A N 1
ATOM 651 C CA . LEU A 1 81 ? 7.721 -1.133 21.040 1.00 84.44 81 LEU A CA 1
ATOM 652 C C . LEU A 1 81 ? 6.327 -0.836 21.608 1.00 84.44 81 LEU A C 1
ATOM 654 O O . LEU A 1 81 ? 5.987 -1.282 22.704 1.00 84.44 81 LEU A O 1
ATOM 658 N N . VAL A 1 82 ? 5.496 -0.137 20.830 1.00 81.56 82 VAL A N 1
ATOM 659 C CA . VAL A 1 82 ? 4.098 0.132 21.178 1.00 81.56 82 VAL A CA 1
ATOM 660 C C . VAL A 1 82 ? 3.341 -1.174 21.432 1.00 81.56 82 VAL A C 1
ATOM 662 O O . VAL A 1 82 ? 2.624 -1.270 22.424 1.00 81.56 82 VAL A O 1
ATOM 665 N N . PHE A 1 83 ? 3.525 -2.187 20.583 1.00 75.69 83 PHE A N 1
ATOM 666 C CA . PHE A 1 83 ? 2.850 -3.484 20.702 1.00 75.69 83 PHE A CA 1
ATOM 667 C C . PHE A 1 83 ? 3.375 -4.363 21.835 1.00 75.69 83 PHE A C 1
ATOM 669 O O . PHE A 1 83 ? 2.585 -4.976 22.550 1.00 75.69 83 PHE A O 1
ATOM 676 N N . ALA A 1 84 ? 4.693 -4.431 22.000 1.00 80.00 84 ALA A N 1
ATOM 677 C CA . ALA A 1 84 ? 5.324 -5.324 22.963 1.00 80.00 84 ALA A CA 1
ATOM 678 C C . ALA A 1 84 ? 5.244 -4.806 24.405 1.00 80.00 84 ALA A C 1
ATOM 680 O O . ALA A 1 84 ? 5.172 -5.614 25.328 1.00 80.00 84 ALA A O 1
ATOM 681 N N . LEU A 1 85 ? 5.257 -3.481 24.601 1.00 86.50 85 LEU A N 1
ATOM 682 C CA . LEU A 1 85 ? 5.378 -2.869 25.925 1.00 86.50 85 LEU A CA 1
ATOM 683 C C . LEU A 1 85 ? 4.231 -1.907 26.238 1.00 86.50 85 LEU A C 1
ATOM 685 O O . LEU A 1 85 ? 3.444 -2.163 27.145 1.00 86.50 85 LEU A O 1
ATOM 689 N N . PHE A 1 86 ? 4.108 -0.809 25.488 1.00 86.56 86 PHE A N 1
ATOM 690 C CA . PHE A 1 86 ? 3.228 0.292 25.897 1.00 86.56 86 PHE A CA 1
ATOM 691 C C . PHE A 1 86 ? 1.743 -0.104 25.915 1.00 86.56 86 PHE A C 1
ATOM 693 O O . PHE A 1 86 ? 1.005 0.290 26.817 1.00 86.56 86 PHE A O 1
ATOM 700 N N . LEU A 1 87 ? 1.294 -0.905 24.944 1.00 77.88 87 LEU A N 1
ATOM 701 C CA . LEU A 1 87 ? -0.091 -1.371 24.864 1.00 77.88 87 LEU A CA 1
ATOM 702 C C . LEU A 1 87 ? -0.456 -2.361 25.979 1.00 77.88 87 LEU A C 1
ATOM 704 O O . LEU A 1 87 ? -1.476 -2.127 26.623 1.00 77.88 87 LEU A O 1
ATOM 708 N N . PRO A 1 88 ? 0.329 -3.420 26.259 1.00 84.69 88 PRO A N 1
ATOM 709 C CA . PRO A 1 88 ? 0.110 -4.269 27.430 1.00 84.69 88 PRO A CA 1
ATOM 710 C C . PRO A 1 88 ? 0.048 -3.485 28.743 1.00 84.69 88 PRO A C 1
ATOM 712 O O . PRO A 1 88 ? -0.866 -3.719 29.532 1.00 84.69 88 PRO A O 1
ATOM 715 N N . CYS A 1 89 ? 0.953 -2.520 28.951 1.00 86.94 89 CYS A N 1
ATOM 716 C CA . CYS A 1 89 ? 0.928 -1.646 30.127 1.00 86.94 89 CYS A CA 1
ATOM 717 C C . CYS A 1 89 ? -0.395 -0.875 30.222 1.00 86.94 89 CYS A C 1
ATOM 719 O O . CYS A 1 89 ? -1.058 -0.933 31.251 1.00 86.94 89 CYS A O 1
ATOM 721 N N . LEU A 1 90 ? -0.814 -0.230 29.127 1.00 82.81 90 LEU A N 1
ATOM 722 C CA . LEU A 1 90 ? -2.058 0.542 29.063 1.00 82.81 90 LEU A CA 1
ATOM 723 C C . LEU A 1 90 ? -3.299 -0.308 29.307 1.00 82.81 90 LEU A C 1
ATOM 725 O O . LEU A 1 90 ? -4.237 0.136 29.957 1.00 82.81 90 LEU A O 1
ATOM 729 N N . ILE A 1 91 ? -3.323 -1.523 28.769 1.00 79.12 91 ILE A N 1
ATOM 730 C CA . ILE A 1 91 ? -4.425 -2.452 29.001 1.00 79.12 91 ILE A CA 1
ATOM 731 C C . ILE A 1 91 ? -4.456 -2.841 30.472 1.00 79.12 91 ILE A C 1
ATOM 733 O O . ILE A 1 91 ? -5.520 -2.800 31.075 1.00 79.12 91 ILE A O 1
ATOM 737 N N . PHE A 1 92 ? -3.309 -3.199 31.048 1.00 86.19 92 PHE A N 1
ATOM 738 C CA . PHE A 1 92 ? -3.243 -3.673 32.421 1.00 86.19 92 PHE A CA 1
ATOM 739 C C . PHE A 1 92 ? -3.714 -2.620 33.428 1.00 86.19 92 PHE A C 1
ATOM 741 O O . PHE A 1 92 ? -4.544 -2.927 34.287 1.00 86.19 92 PHE A O 1
ATOM 748 N N . THR A 1 93 ? -3.223 -1.386 33.303 1.00 84.81 93 THR A N 1
ATOM 749 C CA . THR A 1 93 ? -3.524 -0.307 34.251 1.00 84.81 93 THR A CA 1
ATOM 750 C C . THR A 1 93 ? -4.976 0.152 34.158 1.00 84.81 93 THR A C 1
ATOM 752 O O . THR A 1 93 ? -5.687 0.173 35.162 1.00 84.81 93 THR A O 1
ATOM 755 N N . GLU A 1 94 ? -5.458 0.428 32.946 1.00 76.75 94 GLU A N 1
ATOM 756 C CA . GLU A 1 94 ? -6.828 0.900 32.709 1.00 76.75 94 GLU A CA 1
ATOM 757 C C . GLU A 1 94 ? -7.873 -0.168 33.058 1.00 76.75 94 GLU A C 1
ATOM 759 O O . GLU A 1 94 ? -8.917 0.131 33.651 1.00 76.75 94 GLU A O 1
ATOM 764 N N . LEU A 1 95 ? -7.607 -1.429 32.694 1.00 76.12 95 LEU A N 1
ATOM 765 C CA . LEU A 1 95 ? -8.547 -2.528 32.898 1.00 76.12 95 LEU A CA 1
ATOM 766 C C . LEU A 1 95 ? -8.601 -2.981 34.356 1.00 76.12 95 LEU A C 1
ATOM 768 O O . LEU A 1 95 ? -9.693 -3.170 34.899 1.00 76.12 95 LEU A O 1
ATOM 772 N N . GLY A 1 96 ? -7.438 -3.131 34.992 1.00 80.00 96 GLY A N 1
ATOM 773 C CA . GLY A 1 96 ? -7.344 -3.581 36.378 1.00 80.00 96 GLY A CA 1
ATOM 774 C C . GLY A 1 96 ? -7.956 -2.576 37.354 1.00 80.00 96 GLY A C 1
ATOM 775 O O . GLY A 1 96 ? -8.684 -2.971 38.269 1.00 80.00 96 GLY A O 1
ATOM 776 N N . GLY A 1 97 ? -7.771 -1.274 37.102 1.00 77.69 97 GLY A N 1
ATOM 777 C CA . GLY A 1 97 ? -8.385 -0.207 37.895 1.00 77.69 97 GLY A CA 1
ATOM 778 C C . GLY A 1 97 ? -9.909 -0.127 37.743 1.00 77.69 97 GLY A C 1
ATOM 779 O O . GLY A 1 97 ? -10.623 0.116 38.718 1.00 77.69 97 GLY A O 1
ATOM 780 N N . SER A 1 98 ? -10.446 -0.413 36.553 1.00 73.94 98 SER A N 1
ATOM 781 C CA . SER A 1 98 ? -11.865 -0.164 36.239 1.00 73.94 98 SER A CA 1
ATOM 782 C C . SER A 1 98 ? -12.815 -1.332 36.550 1.00 73.94 98 SER A C 1
ATOM 784 O O . SER A 1 98 ? -14.004 -1.108 36.788 1.00 73.94 98 SER A O 1
ATOM 786 N N . ILE A 1 99 ? -12.337 -2.582 36.571 1.00 75.81 99 ILE A N 1
ATOM 787 C CA . ILE A 1 99 ? -13.194 -3.769 36.766 1.00 75.81 99 ILE A CA 1
ATOM 788 C C . ILE A 1 99 ? -13.479 -4.045 38.249 1.00 75.81 99 ILE A C 1
ATOM 790 O O . ILE A 1 99 ? -12.567 -4.051 39.069 1.00 75.81 99 ILE A O 1
ATOM 794 N N . THR A 1 100 ? -14.744 -4.311 38.592 1.00 82.12 100 THR A N 1
ATOM 795 C CA . THR A 1 100 ? -15.195 -4.952 39.846 1.00 82.12 100 THR A CA 1
ATOM 796 C C . THR A 1 100 ? -16.389 -5.864 39.539 1.00 82.12 100 THR A C 1
ATOM 798 O O . THR A 1 100 ? -17.066 -5.669 38.527 1.00 82.12 100 THR A O 1
ATOM 801 N N . LEU A 1 101 ? -16.678 -6.850 40.399 1.00 79.25 101 LEU A N 1
ATOM 802 C CA . LEU A 1 101 ? -17.788 -7.792 40.179 1.00 79.25 101 LEU A CA 1
ATOM 803 C C . LEU A 1 101 ? -19.161 -7.091 40.134 1.00 79.25 101 LEU A C 1
ATOM 805 O O . LEU A 1 101 ? -20.004 -7.419 39.304 1.00 79.25 101 LEU A O 1
ATOM 809 N N . GLU A 1 102 ? -19.370 -6.091 40.992 1.00 81.31 102 GLU A N 1
ATOM 810 C CA . GLU A 1 102 ? -20.623 -5.332 41.055 1.00 81.31 102 GLU A CA 1
ATOM 811 C C . GLU A 1 102 ? -20.830 -4.457 39.809 1.00 81.31 102 GLU A C 1
ATOM 813 O O . GLU A 1 102 ? -21.907 -4.463 39.206 1.00 81.31 102 GLU A O 1
ATOM 818 N N . ASN A 1 103 ? -19.775 -3.760 39.374 1.00 79.38 103 ASN A N 1
ATOM 819 C CA . ASN A 1 103 ? -19.809 -2.937 38.166 1.00 79.38 103 ASN A CA 1
ATOM 820 C C . ASN A 1 103 ? -20.016 -3.793 36.913 1.00 79.38 103 ASN A C 1
ATOM 822 O O . ASN A 1 103 ? -20.697 -3.363 35.985 1.00 79.38 103 ASN A O 1
ATOM 826 N N . PHE A 1 104 ? -19.486 -5.020 36.896 1.00 80.62 104 PHE A N 1
ATOM 827 C CA . PHE A 1 104 ? -19.647 -5.937 35.770 1.00 80.62 104 PHE A CA 1
ATOM 828 C C . PHE A 1 104 ? -21.116 -6.288 35.509 1.00 80.62 104 PHE A C 1
ATOM 830 O O . PHE A 1 104 ? -21.553 -6.303 34.359 1.00 80.62 104 PHE A O 1
ATOM 837 N N . ILE A 1 105 ? -21.890 -6.512 36.575 1.00 84.38 105 ILE A N 1
ATOM 838 C CA . ILE A 1 105 ? -23.323 -6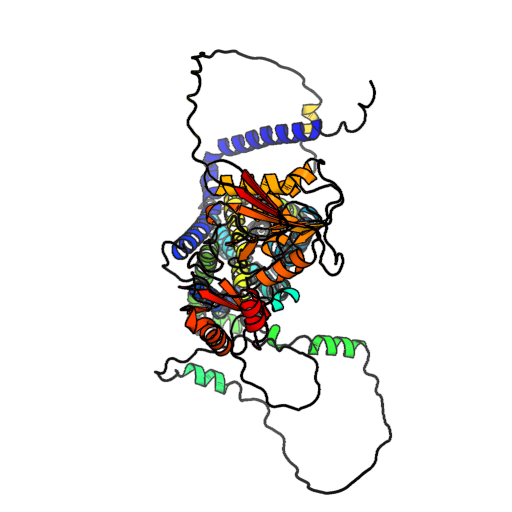.815 36.476 1.00 84.38 105 ILE A CA 1
ATOM 839 C C . ILE A 1 105 ? -24.116 -5.551 36.147 1.00 84.38 105 ILE A C 1
ATOM 841 O O . ILE A 1 105 ? -24.987 -5.593 35.287 1.00 84.38 105 ILE A O 1
ATOM 845 N N . LYS A 1 106 ? -23.816 -4.416 36.788 1.00 86.69 106 LYS A N 1
ATOM 846 C CA . LYS A 1 106 ? -24.560 -3.164 36.560 1.00 86.69 106 LYS A CA 1
ATOM 847 C C . LYS A 1 106 ? -24.331 -2.577 35.168 1.00 86.69 106 LYS A C 1
ATOM 849 O O . LYS A 1 106 ? -25.248 -2.004 34.590 1.00 86.69 106 LYS A O 1
ATOM 854 N N . TRP A 1 107 ? -23.124 -2.697 34.621 1.00 88.38 107 TRP A N 1
ATOM 855 C CA . TRP A 1 107 ? -22.734 -2.033 33.374 1.00 88.38 107 TRP A CA 1
ATOM 856 C C . TRP A 1 107 ? -22.618 -2.981 32.184 1.00 88.38 107 TRP A C 1
ATOM 858 O O . TRP A 1 107 ? -22.052 -2.587 31.168 1.00 88.38 107 TRP A O 1
ATOM 868 N N . TRP A 1 108 ? -23.178 -4.192 32.269 1.00 88.81 108 TRP A N 1
ATOM 869 C CA . TRP A 1 108 ? -23.088 -5.239 31.241 1.00 88.81 108 TRP A CA 1
ATOM 870 C C . TRP A 1 108 ? -23.507 -4.778 29.832 1.00 88.81 108 TRP A C 1
ATOM 872 O O . TRP A 1 108 ? -22.994 -5.285 28.833 1.00 88.81 108 TRP A O 1
ATOM 882 N N . PHE A 1 109 ? -24.405 -3.793 29.726 1.00 91.81 109 PHE A N 1
ATOM 883 C CA . PHE A 1 109 ? -24.844 -3.277 28.433 1.00 91.81 109 PHE A CA 1
ATOM 884 C C . PHE A 1 109 ? -23.756 -2.456 27.714 1.00 91.81 109 PHE A C 1
ATOM 886 O O . PHE A 1 109 ? -23.745 -2.410 26.487 1.00 91.81 109 PHE A O 1
ATOM 893 N N . ILE A 1 110 ? -22.783 -1.874 28.430 1.00 89.88 110 ILE A N 1
ATOM 894 C CA . ILE A 1 110 ? -21.637 -1.170 27.823 1.00 89.88 110 ILE A CA 1
ATOM 895 C C . ILE A 1 110 ? -20.825 -2.105 26.904 1.00 89.88 110 ILE A C 1
ATOM 897 O O . ILE A 1 110 ? -20.709 -1.795 25.716 1.00 89.88 110 ILE A O 1
ATOM 901 N N . PRO A 1 111 ? -20.264 -3.236 27.384 1.00 88.62 111 PRO A N 1
ATOM 902 C CA . PRO A 1 111 ? -19.511 -4.158 26.540 1.00 88.62 111 PRO A CA 1
ATOM 903 C C . PRO A 1 111 ? -20.387 -4.803 25.462 1.00 88.62 111 PRO A C 1
ATOM 905 O O . PRO A 1 111 ? -19.926 -5.026 24.343 1.00 88.62 111 PRO A O 1
ATOM 908 N N . PHE A 1 112 ? -21.666 -5.049 25.756 1.00 91.81 112 PHE A N 1
ATOM 909 C CA . PHE A 1 112 ? -22.615 -5.535 24.758 1.00 91.81 112 PHE A CA 1
ATOM 910 C C . PHE A 1 112 ? -22.808 -4.533 23.607 1.00 91.81 112 PHE A C 1
ATOM 912 O O . PHE A 1 112 ? -22.759 -4.912 22.438 1.00 91.81 112 PHE A O 1
ATOM 919 N N . ASN A 1 113 ? -22.943 -3.242 23.908 1.00 92.69 113 ASN A N 1
ATOM 920 C CA . ASN A 1 113 ? -23.079 -2.191 22.903 1.00 92.69 113 ASN A CA 1
ATOM 921 C C . ASN A 1 113 ? -21.814 -2.042 22.034 1.00 92.69 113 ASN A C 1
ATOM 923 O O . ASN A 1 113 ? -21.916 -1.772 20.835 1.00 92.69 113 ASN A O 1
ATOM 927 N N . VAL A 1 114 ? -20.624 -2.309 22.583 1.00 91.44 114 VAL A N 1
ATOM 928 C CA . VAL A 1 114 ? -19.379 -2.396 21.794 1.00 91.44 114 VAL A CA 1
ATOM 929 C C . VAL A 1 114 ? -19.449 -3.540 20.773 1.00 91.44 114 VAL A C 1
ATOM 931 O O . VAL A 1 114 ? -19.073 -3.357 19.614 1.00 91.44 114 VAL A O 1
ATOM 934 N N . LEU A 1 115 ? -19.978 -4.707 21.153 1.00 92.69 115 LEU A N 1
ATOM 935 C CA . LEU A 1 115 ? -20.168 -5.828 20.223 1.00 92.69 115 LEU A CA 1
ATOM 936 C C . LEU A 1 115 ? -21.196 -5.491 19.138 1.00 92.69 115 LEU A C 1
ATOM 938 O O . LEU A 1 115 ? -20.931 -5.700 17.955 1.00 92.69 115 LEU A O 1
ATOM 942 N N . VAL A 1 116 ? -22.340 -4.920 19.522 1.00 93.50 116 VAL A N 1
ATOM 943 C CA . VAL A 1 116 ? -23.404 -4.525 18.585 1.00 93.50 116 VAL A CA 1
ATOM 944 C C . VAL A 1 116 ? -22.905 -3.477 17.589 1.00 93.50 116 VAL A C 1
ATOM 946 O O . VAL A 1 116 ? -23.074 -3.649 16.381 1.00 93.50 116 VAL A O 1
ATOM 949 N N . SER A 1 117 ? -22.240 -2.424 18.068 1.00 92.69 117 SER A N 1
ATOM 950 C CA . SER A 1 117 ? -21.662 -1.386 17.205 1.00 92.69 117 SER A CA 1
ATOM 951 C C . SER A 1 117 ? -20.625 -1.954 16.236 1.00 92.69 117 SER A C 1
ATOM 953 O O . SER A 1 117 ? -20.637 -1.599 15.057 1.00 92.69 117 SER A O 1
ATOM 955 N N . THR A 1 118 ? -19.794 -2.896 16.689 1.00 92.62 118 THR A N 1
ATOM 956 C CA . THR A 1 118 ? -18.814 -3.586 15.840 1.00 92.62 118 THR A CA 1
ATOM 957 C C . THR A 1 118 ? -19.497 -4.435 14.767 1.00 92.62 118 THR A C 1
ATOM 959 O O . THR A 1 118 ? -19.123 -4.350 13.600 1.00 92.62 118 THR A O 1
ATOM 962 N N . LEU A 1 119 ? -20.532 -5.209 15.113 1.00 94.44 119 LEU A N 1
ATOM 963 C CA . LEU A 1 119 ? -21.280 -6.040 14.159 1.00 94.44 119 LEU A CA 1
ATOM 964 C C . LEU A 1 119 ? -21.970 -5.198 13.079 1.00 94.44 119 LEU A C 1
ATOM 966 O O . LEU A 1 119 ? -21.884 -5.510 11.890 1.00 94.44 119 LEU A O 1
ATOM 970 N N . ILE A 1 120 ? -22.612 -4.102 13.480 1.00 95.06 120 ILE A N 1
ATOM 971 C CA . ILE A 1 120 ? -23.261 -3.166 12.553 1.00 95.06 120 ILE A CA 1
ATOM 972 C C . ILE A 1 120 ? -22.221 -2.467 11.687 1.00 95.06 120 ILE A C 1
ATOM 974 O O . ILE A 1 120 ? -22.421 -2.317 10.483 1.00 95.06 120 ILE A O 1
ATOM 978 N N . GLY A 1 121 ? -21.094 -2.075 12.273 1.00 94.31 121 GLY A N 1
ATOM 979 C CA . GLY A 1 121 ? -19.975 -1.507 11.540 1.00 94.31 121 GLY A CA 1
ATOM 980 C C . GLY A 1 121 ? -19.386 -2.484 10.516 1.00 94.31 121 GLY A C 1
ATOM 981 O O . GLY A 1 121 ? -19.102 -2.075 9.393 1.00 94.31 121 GLY A O 1
ATOM 982 N N . CYS A 1 122 ? -19.283 -3.779 10.840 1.00 95.00 122 CYS A N 1
ATOM 983 C CA . CYS A 1 122 ? -18.891 -4.825 9.891 1.00 95.00 122 CYS A CA 1
ATOM 984 C C . CYS A 1 122 ? -19.907 -4.960 8.750 1.00 95.00 122 CYS A C 1
ATOM 986 O O . CYS A 1 122 ? -19.516 -5.044 7.587 1.00 95.00 122 CYS A O 1
ATOM 988 N N . PHE A 1 123 ? -21.206 -4.934 9.061 1.00 96.00 123 PHE A N 1
ATOM 989 C CA . PHE A 1 123 ? -22.267 -4.977 8.053 1.00 96.00 123 PHE A CA 1
ATOM 990 C C . PHE A 1 123 ? -22.228 -3.755 7.123 1.00 96.00 123 PHE A C 1
ATOM 992 O O . PHE A 1 123 ? -22.247 -3.905 5.903 1.00 96.00 123 PHE A O 1
ATOM 999 N N . LEU A 1 124 ? -22.097 -2.546 7.675 1.00 94.81 124 LEU A N 1
ATOM 1000 C CA . LEU A 1 124 ? -21.928 -1.321 6.891 1.00 94.81 124 LEU A CA 1
ATOM 1001 C C . LEU A 1 124 ? -20.644 -1.360 6.056 1.00 94.81 124 LEU A C 1
ATOM 1003 O O . LEU A 1 124 ? -20.667 -0.973 4.893 1.00 94.81 124 LEU A O 1
ATOM 1007 N N . GLY A 1 125 ? -19.544 -1.871 6.610 1.00 93.62 125 GLY A N 1
ATOM 1008 C CA . GLY A 1 125 ? -18.293 -2.076 5.883 1.00 93.62 125 GLY A CA 1
ATOM 1009 C C . GLY A 1 125 ? -18.451 -3.045 4.712 1.00 93.62 125 GLY A C 1
ATOM 1010 O O . GLY A 1 125 ? -17.958 -2.778 3.621 1.00 93.62 125 GLY A O 1
ATOM 1011 N N . TYR A 1 126 ? -19.205 -4.129 4.897 1.00 94.75 126 TYR A N 1
ATOM 1012 C CA . TYR A 1 126 ? -19.538 -5.066 3.825 1.00 94.75 126 TYR A CA 1
ATOM 1013 C C . TYR A 1 126 ? -20.392 -4.407 2.730 1.00 94.75 126 TYR A C 1
ATOM 1015 O O . TYR A 1 126 ? -20.117 -4.586 1.543 1.00 94.75 126 TYR A O 1
ATOM 1023 N N . LEU A 1 127 ? -21.364 -3.565 3.101 1.00 94.56 127 LEU A N 1
ATOM 1024 C CA . LEU A 1 127 ? -22.112 -2.755 2.133 1.00 94.56 127 LEU A CA 1
ATOM 1025 C C . LEU A 1 127 ? -21.204 -1.777 1.378 1.00 94.56 127 LEU A C 1
ATOM 1027 O O . LEU A 1 127 ? -21.368 -1.617 0.171 1.00 94.56 127 LEU A O 1
ATOM 1031 N N . VAL A 1 128 ? -20.226 -1.158 2.046 1.00 93.75 128 VAL A N 1
ATOM 1032 C CA . VAL A 1 128 ? -19.221 -0.309 1.386 1.00 93.75 128 VAL A CA 1
ATOM 1033 C C . VAL A 1 128 ? -18.389 -1.122 0.396 1.00 93.75 128 VAL A C 1
ATOM 1035 O O . VAL A 1 128 ? -18.136 -0.633 -0.699 1.00 93.75 128 VAL A O 1
ATOM 1038 N N . VAL A 1 129 ? -18.015 -2.364 0.713 1.00 92.94 129 VAL A N 1
ATOM 1039 C CA . VAL A 1 129 ? -17.305 -3.243 -0.232 1.00 92.94 129 VAL A CA 1
ATOM 1040 C C . VAL A 1 129 ? -18.162 -3.534 -1.467 1.00 92.94 129 VAL A C 1
ATOM 1042 O O . VAL A 1 129 ? -17.673 -3.402 -2.586 1.00 92.94 129 VAL A O 1
ATOM 1045 N N . ILE A 1 130 ? -19.449 -3.852 -1.298 1.00 92.56 130 ILE A N 1
ATOM 1046 C CA . ILE A 1 130 ? -20.358 -4.097 -2.431 1.00 92.56 130 ILE A CA 1
ATOM 1047 C C . ILE A 1 130 ? -20.535 -2.833 -3.276 1.00 92.56 130 ILE A C 1
ATOM 1049 O O . ILE A 1 130 ? -20.432 -2.881 -4.499 1.00 92.56 130 ILE A O 1
ATOM 1053 N N . ILE A 1 131 ? -20.812 -1.701 -2.627 1.00 92.00 131 ILE A N 1
ATOM 1054 C CA . ILE A 1 131 ? -21.147 -0.453 -3.311 1.00 92.00 131 ILE A CA 1
ATOM 1055 C C . ILE A 1 131 ? -19.912 0.156 -3.952 1.00 92.00 131 ILE A C 1
ATOM 1057 O O . ILE A 1 131 ? -20.014 0.634 -5.071 1.00 92.00 131 ILE A O 1
ATOM 1061 N N . CYS A 1 132 ? -18.776 0.214 -3.262 1.00 88.88 132 CYS A N 1
ATOM 1062 C CA . CYS A 1 132 ? -17.580 0.905 -3.741 1.00 88.88 132 CYS A CA 1
ATOM 1063 C C . CYS A 1 132 ? -16.633 0.004 -4.531 1.00 88.88 132 CYS A C 1
ATOM 1065 O O . CYS A 1 132 ? -15.833 0.545 -5.291 1.00 88.88 132 CYS A O 1
ATOM 1067 N N . SER A 1 133 ? -16.760 -1.318 -4.385 1.00 87.81 133 SER A N 1
ATOM 1068 C CA . SER A 1 133 ? -15.942 -2.335 -5.054 1.00 87.81 133 SER A CA 1
ATOM 1069 C C . SER A 1 133 ? -14.435 -2.035 -4.951 1.00 87.81 133 SER A C 1
ATOM 1071 O O . SER A 1 133 ? -13.798 -1.782 -5.975 1.00 87.81 133 SER A O 1
ATOM 1073 N N . PRO A 1 134 ? -13.861 -1.997 -3.727 1.00 87.75 134 PRO A N 1
ATOM 1074 C CA . PRO A 1 134 ? -12.424 -1.809 -3.552 1.00 87.75 134 PRO A CA 1
ATOM 1075 C C . PRO A 1 134 ? -11.627 -2.991 -4.130 1.00 87.75 134 PRO A C 1
ATOM 1077 O O . PRO A 1 134 ? -12.205 -4.050 -4.393 1.00 87.75 134 PRO A O 1
ATOM 1080 N N . PRO A 1 135 ? -10.298 -2.843 -4.305 1.00 85.12 135 PRO A N 1
ATOM 1081 C CA . PRO A 1 135 ? -9.440 -3.948 -4.716 1.00 85.12 135 PRO A CA 1
ATOM 1082 C C . PRO A 1 135 ? -9.662 -5.179 -3.820 1.00 85.12 135 PRO A C 1
ATOM 1084 O O . PRO A 1 135 ? -9.732 -5.024 -2.595 1.00 85.12 135 PRO A O 1
ATOM 1087 N N . PRO A 1 136 ? -9.771 -6.396 -4.386 1.00 81.62 136 PRO A N 1
ATOM 1088 C CA . PRO A 1 136 ? -10.194 -7.584 -3.645 1.00 81.62 136 PRO A CA 1
ATOM 1089 C C . PRO A 1 136 ? -9.274 -7.910 -2.464 1.00 81.62 136 PRO A C 1
ATOM 1091 O O . PRO A 1 136 ? -9.740 -8.392 -1.427 1.00 81.62 136 PRO A O 1
ATOM 1094 N N . GLN A 1 137 ? -7.991 -7.559 -2.575 1.00 82.75 137 GLN A N 1
ATOM 1095 C CA . GLN A 1 137 ? -6.998 -7.719 -1.517 1.00 82.75 137 GLN A CA 1
ATOM 1096 C C . GLN A 1 137 ? -7.318 -6.867 -0.286 1.00 82.75 137 GLN A C 1
ATOM 1098 O O . GLN A 1 137 ? -6.904 -7.235 0.803 1.00 82.75 137 GLN A O 1
ATOM 1103 N N . LEU A 1 138 ? -8.061 -5.763 -0.426 1.00 87.06 138 LEU A N 1
ATOM 1104 C CA . LEU A 1 138 ? -8.374 -4.786 0.626 1.00 87.06 138 LEU A CA 1
ATOM 1105 C C . LEU A 1 138 ? -9.820 -4.897 1.141 1.00 87.06 138 LEU A C 1
ATOM 1107 O O . LEU A 1 138 ? -10.270 -4.060 1.931 1.00 87.06 138 LEU A O 1
ATOM 1111 N N . ASN A 1 139 ? -10.556 -5.940 0.747 1.00 89.56 139 ASN A N 1
ATOM 1112 C CA . ASN A 1 139 ? -11.933 -6.166 1.194 1.00 89.56 139 ASN A CA 1
ATOM 1113 C C . ASN A 1 139 ? -12.023 -6.330 2.719 1.00 89.56 139 ASN A C 1
ATOM 1115 O O . ASN A 1 139 ? -12.805 -5.641 3.374 1.00 89.56 139 ASN A O 1
ATOM 1119 N N . ARG A 1 140 ? -11.186 -7.204 3.302 1.00 89.81 140 ARG A N 1
ATOM 1120 C CA . ARG A 1 140 ? -11.147 -7.442 4.760 1.00 89.81 140 ARG A CA 1
ATOM 1121 C C . ARG A 1 140 ? -10.756 -6.172 5.513 1.00 89.81 140 ARG A C 1
ATOM 1123 O O . ARG A 1 140 ? -11.415 -5.784 6.475 1.00 89.81 140 ARG A O 1
ATOM 1130 N N . PHE A 1 141 ? -9.742 -5.481 5.003 1.00 91.00 141 PHE A N 1
ATOM 1131 C CA . PHE A 1 141 ? -9.271 -4.206 5.526 1.00 91.00 141 PHE A CA 1
ATOM 1132 C C . PHE A 1 141 ? -10.375 -3.129 5.550 1.00 91.00 141 PHE A C 1
ATOM 1134 O O . PHE A 1 141 ? -10.602 -2.496 6.581 1.00 91.00 141 PHE A O 1
ATOM 1141 N N . THR A 1 142 ? -11.129 -2.971 4.457 1.00 91.81 142 THR A N 1
ATOM 1142 C CA . THR A 1 142 ? -12.235 -1.999 4.340 1.00 91.81 142 THR A CA 1
ATOM 1143 C C . THR A 1 142 ? -13.325 -2.237 5.390 1.00 91.81 142 THR A C 1
ATOM 1145 O O . THR A 1 142 ? -13.832 -1.288 6.002 1.00 91.81 142 THR A O 1
ATOM 1148 N N . ILE A 1 143 ? -13.661 -3.505 5.642 1.00 93.19 143 ILE A N 1
ATOM 1149 C CA . ILE A 1 143 ? -14.658 -3.894 6.647 1.00 93.19 143 ILE A CA 1
ATOM 1150 C C . ILE A 1 143 ? -14.175 -3.511 8.050 1.00 93.19 143 ILE A C 1
ATOM 1152 O O . ILE A 1 143 ? -14.890 -2.822 8.777 1.00 93.19 143 ILE A O 1
ATOM 1156 N N . ILE A 1 144 ? -12.945 -3.887 8.410 1.00 92.69 144 ILE A N 1
ATOM 1157 C CA . ILE A 1 144 ? -12.354 -3.601 9.727 1.00 92.69 144 ILE A CA 1
ATOM 1158 C C . ILE A 1 144 ? -12.281 -2.098 9.987 1.00 92.69 144 ILE A C 1
ATOM 1160 O O . ILE A 1 144 ? -12.693 -1.637 11.055 1.00 92.69 144 ILE A O 1
ATOM 1164 N N . MET A 1 145 ? -11.789 -1.330 9.010 1.00 92.00 145 MET A N 1
ATOM 1165 C CA . MET A 1 145 ? -11.672 0.121 9.132 1.00 92.00 145 MET A CA 1
ATOM 1166 C C . MET A 1 145 ? -13.042 0.773 9.334 1.00 92.00 145 MET A C 1
ATOM 1168 O O . MET A 1 145 ? -13.152 1.743 10.080 1.00 92.00 145 MET A O 1
ATOM 1172 N N . THR A 1 146 ? -14.110 0.228 8.751 1.00 93.06 146 THR A N 1
ATOM 1173 C CA . THR A 1 146 ? -15.480 0.722 8.972 1.00 93.06 146 THR A CA 1
ATOM 1174 C C . THR A 1 146 ? -16.058 0.269 10.317 1.00 93.06 146 THR A C 1
ATOM 1176 O O . THR A 1 146 ? -16.821 1.007 10.936 1.00 93.06 146 THR A O 1
ATOM 1179 N N . ALA A 1 147 ? -15.658 -0.898 10.823 1.00 92.69 147 ALA A N 1
ATOM 1180 C CA . ALA A 1 147 ? -16.200 -1.483 12.046 1.00 92.69 147 ALA A CA 1
ATOM 1181 C C . ALA A 1 147 ? -15.605 -0.887 13.331 1.00 92.69 147 ALA A C 1
ATOM 1183 O O . ALA A 1 147 ? -16.326 -0.350 14.171 1.00 92.69 147 ALA A O 1
ATOM 1184 N N . PHE A 1 148 ? -14.279 -0.847 13.453 1.00 90.88 148 PHE A N 1
ATOM 1185 C CA . PHE A 1 148 ? -13.608 -0.578 14.732 1.00 90.88 148 PHE A CA 1
ATOM 1186 C C . PHE A 1 148 ? -13.318 0.896 15.005 1.00 90.88 148 PHE A C 1
ATOM 1188 O O . PHE A 1 148 ? -12.515 1.521 14.312 1.00 90.88 148 PHE A O 1
ATOM 1195 N N . GLY A 1 149 ? -13.958 1.443 16.040 1.00 87.88 149 GLY A N 1
ATOM 1196 C CA . GLY A 1 149 ? -13.865 2.855 16.423 1.00 87.88 149 GLY A CA 1
ATOM 1197 C C . GLY A 1 149 ? -12.857 3.110 17.520 1.00 87.88 149 GLY A C 1
ATOM 1198 O O . GLY A 1 149 ? -12.512 2.213 18.286 1.00 87.88 149 GLY A O 1
ATOM 1199 N N . ASN A 1 150 ? -12.396 4.350 17.620 1.00 85.19 150 ASN A N 1
ATOM 1200 C CA . ASN A 1 150 ? -11.550 4.800 18.713 1.00 85.19 150 ASN A CA 1
ATOM 1201 C C . ASN A 1 150 ? -12.376 4.963 19.999 1.00 85.19 150 ASN A C 1
ATOM 1203 O O . ASN A 1 150 ? -12.706 6.073 20.403 1.00 85.19 150 ASN A O 1
ATOM 1207 N N . THR A 1 151 ? -12.713 3.847 20.639 1.00 75.69 151 THR A N 1
ATOM 1208 C CA . THR A 1 151 ? -13.588 3.781 21.821 1.00 75.69 151 THR A CA 1
ATOM 1209 C C . THR A 1 151 ? -12.892 4.106 23.146 1.00 75.69 151 THR A C 1
ATOM 1211 O O . THR A 1 151 ? -13.552 4.120 24.178 1.00 75.69 151 THR A O 1
ATOM 1214 N N . GLY A 1 152 ? -11.580 4.367 23.140 1.00 72.00 152 GLY A N 1
ATOM 1215 C CA . GLY A 1 152 ? -10.790 4.621 24.350 1.00 72.00 152 GLY A CA 1
ATOM 1216 C C . GLY A 1 152 ? -10.353 6.077 24.483 1.00 72.00 152 GLY A C 1
ATOM 1217 O O . GLY A 1 152 ? -11.040 6.902 25.076 1.00 72.00 152 GLY A O 1
ATOM 1218 N N . ASN A 1 153 ? -9.189 6.400 23.918 1.00 71.94 153 ASN A N 1
ATOM 1219 C CA . ASN A 1 153 ? -8.478 7.652 24.204 1.00 71.94 153 ASN A CA 1
ATOM 1220 C C . ASN A 1 153 ? -9.278 8.912 23.844 1.00 71.94 153 ASN A C 1
ATOM 1222 O O . ASN A 1 153 ? -9.206 9.918 24.546 1.00 71.94 153 ASN A O 1
ATOM 1226 N N . LEU A 1 154 ? -10.032 8.865 22.742 1.00 81.50 154 LEU A N 1
ATOM 1227 C CA . LEU A 1 154 ? -10.791 10.021 22.281 1.00 81.50 154 LEU A CA 1
ATOM 1228 C C . LEU A 1 154 ? -12.042 10.275 23.154 1.00 81.50 154 LEU A C 1
ATOM 1230 O O . LEU A 1 154 ? -12.182 11.400 23.630 1.00 81.50 154 LEU A O 1
ATOM 1234 N N . PRO A 1 155 ? -12.901 9.280 23.451 1.00 83.69 155 PRO A N 1
ATOM 1235 C CA . PRO A 1 155 ? -13.986 9.433 24.421 1.00 83.69 155 PRO A CA 1
ATOM 1236 C C . PRO A 1 155 ? -13.534 9.872 25.817 1.00 83.69 155 PRO A C 1
ATOM 1238 O O . PRO A 1 155 ? -14.181 10.748 26.383 1.00 83.69 155 PRO A O 1
ATOM 1241 N N . VAL A 1 156 ? -12.415 9.354 26.348 1.00 80.00 156 VAL A N 1
ATOM 1242 C CA . VAL A 1 156 ? -11.862 9.821 27.640 1.00 80.00 156 VAL A CA 1
ATOM 1243 C C . VAL A 1 156 ? -11.549 11.317 27.580 1.00 80.00 156 VAL A C 1
ATOM 1245 O O . VAL A 1 156 ? -11.958 12.077 28.455 1.00 80.00 156 VAL A O 1
ATOM 1248 N N . ALA A 1 157 ? -10.877 11.767 26.518 1.00 77.50 157 ALA A N 1
ATOM 1249 C CA . ALA A 1 157 ? -10.525 13.174 26.358 1.00 77.50 157 ALA A CA 1
ATOM 1250 C C . ALA A 1 157 ? -11.755 14.086 26.174 1.00 77.50 157 ALA A C 1
ATOM 1252 O O . ALA A 1 157 ? -11.762 15.217 26.669 1.00 77.50 157 ALA A O 1
ATOM 1253 N N . ILE A 1 158 ? -12.801 13.603 25.494 1.00 80.69 158 ILE A N 1
ATOM 1254 C CA . ILE A 1 158 ? -14.075 14.322 25.339 1.00 80.69 158 ILE A CA 1
ATOM 1255 C C . ILE A 1 158 ? -14.781 14.435 26.691 1.00 80.69 158 ILE A C 1
ATOM 1257 O O . ILE A 1 158 ? -15.159 15.538 27.077 1.00 80.69 158 ILE A O 1
ATOM 1261 N N . VAL A 1 159 ? -14.912 13.333 27.436 1.00 80.38 159 VAL A N 1
ATOM 1262 C CA . VAL A 1 159 ? -15.511 13.329 28.782 1.00 80.38 159 VAL A CA 1
ATOM 1263 C C . VAL A 1 159 ? -14.767 14.287 29.701 1.00 80.38 159 VAL A C 1
ATOM 1265 O O . VAL A 1 159 ? -15.403 15.123 30.339 1.00 80.38 159 VAL A O 1
ATOM 1268 N N . GLY A 1 160 ? -13.433 14.226 29.724 1.00 74.12 160 GLY A N 1
ATOM 1269 C CA . GLY A 1 160 ? -12.619 15.134 30.529 1.00 74.12 160 GLY A CA 1
ATOM 1270 C C . GLY A 1 160 ? -12.916 16.599 30.211 1.00 74.12 160 GLY A C 1
ATOM 1271 O O . GLY A 1 160 ? -13.180 17.399 31.107 1.00 74.12 160 GLY A O 1
ATOM 1272 N N . SER A 1 161 ? -12.976 16.936 28.922 1.00 74.62 161 SER A N 1
ATOM 1273 C CA . SER A 1 161 ? -13.226 18.308 28.468 1.00 74.62 161 SER A CA 1
ATOM 1274 C C . SER A 1 161 ? -14.654 18.783 28.767 1.00 74.62 161 SER A C 1
ATOM 1276 O O . SER A 1 161 ? -14.846 19.935 29.146 1.00 74.62 161 SER A O 1
ATOM 1278 N N . VAL A 1 162 ? -15.653 17.907 28.642 1.00 75.88 162 VAL A N 1
ATOM 1279 C CA . VAL A 1 162 ? -17.063 18.215 28.936 1.00 75.88 162 VAL A CA 1
ATOM 1280 C C . VAL A 1 162 ? -17.304 18.385 30.438 1.00 75.88 162 VAL A C 1
ATOM 1282 O O . VAL A 1 162 ? -18.055 19.267 30.854 1.00 75.88 162 VAL A O 1
ATOM 1285 N N . CYS A 1 163 ? -16.650 17.573 31.269 1.00 76.06 163 CYS A N 1
ATOM 1286 C CA . CYS A 1 163 ? -16.812 17.624 32.720 1.00 76.06 163 CYS A CA 1
ATOM 1287 C C . CYS A 1 163 ? -16.089 18.807 33.383 1.00 76.06 163 CYS A C 1
ATOM 1289 O O . CYS A 1 163 ? -16.469 19.191 34.488 1.00 76.06 163 CYS A O 1
ATOM 1291 N N . HIS A 1 164 ? -15.088 19.405 32.724 1.00 70.62 164 HIS A N 1
ATOM 1292 C CA . HIS A 1 164 ? -14.405 20.611 33.207 1.00 70.62 164 HIS A CA 1
ATOM 1293 C C . HIS A 1 164 ? -15.252 21.891 33.094 1.00 70.62 164 HIS A C 1
ATOM 1295 O O . HIS A 1 164 ? -14.944 22.882 33.758 1.00 70.62 164 HIS A O 1
ATOM 1301 N N . THR A 1 165 ? -16.324 21.891 32.294 1.00 67.56 165 THR A N 1
ATOM 1302 C CA . THR A 1 165 ? -17.221 23.046 32.182 1.00 67.56 165 THR A CA 1
ATOM 1303 C C . THR A 1 165 ? -18.046 23.202 33.472 1.00 67.56 165 THR A C 1
ATOM 1305 O O . THR A 1 165 ? -18.735 22.261 33.875 1.00 67.56 165 THR A O 1
ATOM 1308 N N . PRO A 1 166 ? -18.054 24.388 34.117 1.00 55.91 166 PRO A N 1
ATOM 1309 C CA . PRO A 1 166 ? -18.701 24.598 35.420 1.00 55.91 166 PRO A CA 1
ATOM 1310 C C . PRO A 1 166 ? -20.234 24.432 35.420 1.00 55.91 166 PRO A C 1
ATOM 1312 O O . PRO A 1 166 ? -20.833 24.338 36.487 1.00 55.91 166 PRO A O 1
ATOM 1315 N N . LYS A 1 167 ? -20.878 24.370 34.245 1.00 61.81 167 LYS A N 1
ATOM 1316 C CA . LYS A 1 167 ? -22.308 24.057 34.062 1.00 61.81 167 LYS A CA 1
ATOM 1317 C C . LYS A 1 167 ? -22.499 22.769 33.249 1.00 61.81 167 LYS A C 1
ATOM 1319 O O . LYS A 1 167 ? -23.168 22.781 32.220 1.00 61.81 167 LYS A O 1
ATOM 1324 N N . ASN A 1 168 ? -21.872 21.669 33.661 1.00 69.69 168 ASN A N 1
ATOM 1325 C CA . ASN A 1 168 ? -22.061 20.396 32.966 1.00 69.69 168 ASN A CA 1
ATOM 1326 C C . ASN A 1 168 ? -23.453 19.780 33.275 1.00 69.69 168 ASN A C 1
ATOM 1328 O O . ASN A 1 168 ? -23.948 19.915 34.397 1.00 69.69 168 ASN A O 1
ATOM 1332 N N . PRO A 1 169 ? -24.090 19.082 32.315 1.00 67.44 169 PRO A N 1
ATOM 1333 C CA . PRO A 1 169 ? -25.405 18.458 32.503 1.00 67.44 169 PRO A CA 1
ATOM 1334 C C . PRO A 1 169 ? -25.355 17.113 33.257 1.00 67.44 169 PRO A C 1
ATOM 1336 O O . PRO A 1 169 ? -26.375 16.441 33.376 1.00 67.44 169 PRO A O 1
ATOM 1339 N N . PHE A 1 170 ? -24.186 16.691 33.754 1.00 76.06 170 PHE A N 1
ATOM 1340 C CA . PHE A 1 170 ? -23.937 15.327 34.245 1.00 76.06 170 PHE A CA 1
ATOM 1341 C C . PHE A 1 170 ? -23.588 15.235 35.745 1.00 76.06 170 PHE A C 1
ATOM 1343 O O . PHE A 1 170 ? -23.287 14.143 36.244 1.00 76.06 170 PHE A O 1
ATOM 1350 N N . GLY A 1 171 ? -23.633 16.358 36.467 1.00 73.88 171 GLY A N 1
ATOM 1351 C CA . GLY A 1 171 ? -23.461 16.436 37.920 1.00 73.88 171 GLY A CA 1
ATOM 1352 C C . GLY A 1 171 ? -22.007 16.536 38.410 1.00 73.88 171 GLY A C 1
ATOM 1353 O O . GLY A 1 171 ? -21.052 16.569 37.637 1.00 73.88 171 GLY A O 1
ATOM 1354 N N . GLN A 1 172 ? -21.826 16.581 39.736 1.00 69.56 172 GLN A N 1
ATOM 1355 C CA . GLN A 1 172 ? -20.525 16.853 40.377 1.00 69.56 172 GLN A CA 1
ATOM 1356 C C . GLN A 1 172 ? -19.471 15.750 40.159 1.00 69.56 172 GLN A C 1
ATOM 1358 O O . GLN A 1 172 ? -18.291 16.052 40.018 1.00 69.56 172 GLN A O 1
ATOM 1363 N N . HIS A 1 173 ? -19.882 14.482 40.043 1.00 75.62 173 HIS A N 1
ATOM 1364 C CA . HIS A 1 173 ? -18.980 13.347 39.782 1.00 75.62 173 HIS A CA 1
ATOM 1365 C C . HIS A 1 173 ? -18.885 12.974 38.289 1.00 75.62 173 HIS A C 1
ATOM 1367 O O . HIS A 1 173 ? -18.624 11.821 37.946 1.00 75.62 173 HIS A O 1
ATOM 1373 N N . CYS A 1 174 ? -19.108 13.935 37.385 1.00 79.88 174 CYS A N 1
ATOM 1374 C CA . CYS A 1 174 ? -19.077 13.746 35.928 1.00 79.88 174 CYS A CA 1
ATOM 1375 C C . CYS A 1 174 ? -17.785 13.065 35.446 1.00 79.88 174 CYS A C 1
ATOM 1377 O O . CYS A 1 174 ? -17.844 12.070 34.725 1.00 79.88 174 CYS A O 1
ATOM 1379 N N . HIS A 1 175 ? -16.625 13.573 35.880 1.00 77.88 175 HIS A N 1
ATOM 1380 C CA . HIS A 1 175 ? -15.324 13.134 35.373 1.00 77.88 175 HIS A CA 1
ATOM 1381 C C . HIS A 1 175 ? -15.030 11.672 35.729 1.00 77.88 175 HIS A C 1
ATOM 1383 O O . HIS A 1 175 ? -14.811 10.850 34.846 1.00 77.88 175 HIS A O 1
ATOM 1389 N N . SER A 1 176 ? -15.085 11.331 37.020 1.00 78.19 176 SER A N 1
ATOM 1390 C CA . SER A 1 176 ? -14.779 9.978 37.503 1.00 78.19 176 SER A CA 1
ATOM 1391 C C . SER A 1 176 ? -15.724 8.926 36.906 1.00 78.19 176 SER A C 1
ATOM 1393 O O . SER A 1 176 ? -15.256 7.914 36.386 1.00 78.19 176 SER A O 1
ATOM 1395 N N . ARG A 1 177 ? -17.041 9.192 36.879 1.00 81.94 177 ARG A N 1
ATOM 1396 C CA . ARG A 1 177 ? -18.025 8.256 36.306 1.00 81.94 177 ARG A CA 1
ATOM 1397 C C . ARG A 1 177 ? -17.842 8.072 34.803 1.00 81.94 177 ARG A C 1
ATOM 1399 O O . ARG A 1 177 ? -17.836 6.945 34.319 1.00 81.94 177 ARG A O 1
ATOM 1406 N N . GLY A 1 178 ? -17.678 9.168 34.063 1.00 81.56 178 GLY A N 1
ATOM 1407 C CA . GLY A 1 178 ? -17.523 9.107 32.614 1.00 81.56 178 GLY A CA 1
ATOM 1408 C C . GLY A 1 178 ? -16.240 8.383 32.195 1.00 81.56 178 GLY A C 1
ATOM 1409 O O . GLY A 1 178 ? -16.288 7.545 31.296 1.00 81.56 178 GLY A O 1
ATOM 1410 N N . VAL A 1 179 ? -15.118 8.640 32.879 1.00 79.81 179 VAL A N 1
ATOM 1411 C CA . VAL A 1 179 ? -13.858 7.914 32.645 1.00 79.81 179 VAL A CA 1
ATOM 1412 C C . VAL A 1 179 ? -14.033 6.426 32.955 1.00 79.81 179 VAL A C 1
ATOM 1414 O O . VAL A 1 179 ? -13.686 5.600 32.115 1.00 79.81 179 VAL A O 1
ATOM 1417 N N . ALA A 1 180 ? -14.671 6.074 34.077 1.00 81.12 180 ALA A N 1
ATOM 1418 C CA . ALA A 1 180 ? -14.928 4.678 34.432 1.00 81.12 180 ALA A CA 1
ATOM 1419 C C . ALA A 1 180 ? -15.759 3.936 33.367 1.00 81.12 180 ALA A C 1
ATOM 1421 O O . ALA A 1 180 ? -15.403 2.823 32.980 1.00 81.12 180 ALA A O 1
ATOM 1422 N N . TYR A 1 181 ? -16.826 4.544 32.833 1.00 86.81 181 TYR A N 1
ATOM 1423 C CA . TYR A 1 181 ? -17.635 3.925 31.773 1.00 86.81 181 TYR A CA 1
ATOM 1424 C C . TYR A 1 181 ? -16.862 3.743 30.467 1.00 86.81 181 TYR A C 1
ATOM 1426 O O . TYR A 1 181 ? -17.001 2.710 29.809 1.00 86.81 181 TYR A O 1
ATOM 1434 N N . VAL A 1 182 ? -16.046 4.726 30.080 1.00 85.12 182 VAL A N 1
ATOM 1435 C CA . VAL A 1 182 ? -15.232 4.637 28.862 1.00 85.12 182 VAL A CA 1
ATOM 1436 C C . VAL A 1 182 ? -14.152 3.564 29.010 1.00 85.12 182 VAL A C 1
ATOM 1438 O O . VAL A 1 182 ? -14.018 2.715 28.125 1.00 85.12 182 VAL A O 1
ATOM 1441 N N . SER A 1 183 ? -13.429 3.534 30.131 1.00 79.31 183 SER A N 1
ATOM 1442 C CA . SER A 1 183 ? -12.428 2.496 30.404 1.00 79.31 183 SER A CA 1
ATOM 1443 C C . SER A 1 183 ? -13.076 1.106 30.495 1.00 79.31 183 SER A C 1
ATOM 1445 O O . SER A 1 183 ? -12.529 0.133 29.970 1.00 79.31 183 SER A O 1
ATOM 1447 N N . PHE A 1 184 ? -14.308 1.008 31.011 1.00 82.81 184 PHE A N 1
ATOM 1448 C CA . PHE A 1 184 ? -15.092 -0.231 30.993 1.00 82.81 184 PHE A CA 1
ATOM 1449 C C . PHE A 1 184 ? -15.599 -0.634 29.593 1.00 82.81 184 PHE A C 1
ATOM 1451 O O . PHE A 1 184 ? -15.799 -1.814 29.335 1.00 82.81 184 PHE A O 1
ATOM 1458 N N . ALA A 1 185 ? -15.782 0.286 28.645 1.00 84.19 185 ALA A N 1
ATOM 1459 C CA . ALA A 1 185 ? -16.076 -0.072 27.250 1.00 84.19 185 ALA A CA 1
ATOM 1460 C C . ALA A 1 185 ? -14.825 -0.566 26.502 1.00 84.19 185 ALA A C 1
ATOM 1462 O O . ALA A 1 185 ? -14.890 -1.424 25.616 1.00 84.19 185 ALA A O 1
ATOM 1463 N N . ARG A 1 186 ? -13.668 -0.005 26.858 1.00 80.88 186 ARG A N 1
ATOM 1464 C CA . ARG A 1 186 ? -12.404 -0.160 26.137 1.00 80.88 186 ARG A CA 1
ATOM 1465 C C . ARG A 1 186 ? -11.897 -1.601 26.089 1.00 80.88 186 ARG A C 1
ATOM 1467 O O . ARG A 1 186 ? -11.343 -2.001 25.069 1.00 80.88 186 ARG A O 1
ATOM 1474 N N . TRP A 1 187 ? -12.080 -2.387 27.147 1.00 77.00 187 TRP A N 1
ATOM 1475 C CA . TRP A 1 187 ? -11.478 -3.724 27.241 1.00 77.00 187 TRP A CA 1
ATOM 1476 C C . TRP A 1 187 ? -12.040 -4.726 26.238 1.00 77.00 187 TRP A C 1
ATOM 1478 O O . TRP A 1 187 ? -11.278 -5.485 25.645 1.00 77.00 187 TRP A O 1
ATOM 1488 N N . VAL A 1 188 ? -13.347 -4.681 25.965 1.00 82.94 188 VAL A N 1
ATOM 1489 C CA . VAL A 1 188 ? -13.946 -5.518 24.915 1.00 82.94 188 VAL A CA 1
ATOM 1490 C C . VAL A 1 188 ? -13.422 -5.114 23.549 1.00 82.94 188 VAL A C 1
ATOM 1492 O O . VAL A 1 188 ? -13.048 -5.977 22.761 1.00 82.94 188 VAL A O 1
ATOM 1495 N N . ALA A 1 189 ? -13.329 -3.809 23.280 1.00 82.31 189 ALA A N 1
ATOM 1496 C CA . ALA A 1 189 ? -12.772 -3.321 22.024 1.00 82.31 189 ALA A CA 1
ATOM 1497 C C . ALA A 1 189 ? -11.315 -3.777 21.841 1.00 82.31 189 ALA A C 1
ATOM 1499 O O . ALA A 1 189 ? -10.949 -4.231 20.762 1.00 82.31 189 ALA A O 1
ATOM 1500 N N . VAL A 1 190 ? -10.506 -3.727 22.902 1.00 75.38 190 VAL A N 1
ATOM 1501 C CA . VAL A 1 190 ? -9.126 -4.232 22.914 1.00 75.38 190 VAL A CA 1
ATOM 1502 C C . VAL A 1 190 ? -9.079 -5.731 22.605 1.00 75.38 190 VAL A C 1
ATOM 1504 O O . VAL A 1 190 ? -8.349 -6.133 21.702 1.00 75.38 190 VAL A O 1
ATOM 1507 N N . ILE A 1 191 ? -9.876 -6.558 23.290 1.00 78.12 191 ILE A N 1
ATOM 1508 C CA . ILE A 1 191 ? -9.909 -8.010 23.047 1.00 78.12 191 ILE A CA 1
ATOM 1509 C C . ILE A 1 191 ? -10.324 -8.310 21.605 1.00 78.12 191 ILE A C 1
ATOM 1511 O O . ILE A 1 191 ? -9.683 -9.122 20.938 1.00 78.12 191 ILE A O 1
ATOM 1515 N N . LEU A 1 192 ? -11.358 -7.643 21.091 1.00 83.75 192 LEU A N 1
ATOM 1516 C CA . LEU A 1 192 ? -11.813 -7.814 19.709 1.00 83.75 192 LEU A CA 1
ATOM 1517 C C . LEU A 1 192 ? -10.743 -7.401 18.693 1.00 83.75 192 LEU A C 1
ATOM 1519 O O . LEU A 1 192 ? -10.589 -8.047 17.659 1.00 83.75 192 LEU A O 1
ATOM 1523 N N . VAL A 1 193 ? -9.966 -6.357 18.977 1.00 79.38 193 VAL A N 1
ATOM 1524 C CA . VAL A 1 193 ? -8.867 -5.959 18.094 1.00 79.38 193 VAL A CA 1
ATOM 1525 C C . VAL A 1 193 ? -7.820 -7.079 17.979 1.00 79.38 193 VAL A C 1
ATOM 1527 O O . VAL A 1 193 ? -7.369 -7.384 16.879 1.00 79.38 193 VAL A O 1
ATOM 1530 N N . TYR A 1 194 ? -7.476 -7.771 19.063 1.00 73.12 194 TYR A N 1
ATOM 1531 C CA . TYR A 1 194 ? -6.443 -8.817 19.000 1.00 73.12 194 TYR A CA 1
ATOM 1532 C C . TYR A 1 194 ? -6.962 -10.209 18.628 1.00 73.12 194 TYR A C 1
ATOM 1534 O O . TYR A 1 194 ? -6.223 -11.001 18.058 1.00 73.12 194 TYR A O 1
ATOM 1542 N N . THR A 1 195 ? -8.234 -10.507 18.885 1.00 76.94 195 THR A N 1
ATOM 1543 C CA . THR A 1 195 ? -8.841 -11.808 18.542 1.00 76.94 195 THR A CA 1
ATOM 1544 C C . THR A 1 195 ? -9.493 -11.826 17.165 1.00 76.94 195 THR A C 1
ATOM 1546 O O . THR A 1 195 ? -9.540 -12.867 16.521 1.00 76.94 195 THR A O 1
ATOM 1549 N N . PHE A 1 196 ? -10.002 -10.688 16.694 1.00 83.88 196 PHE A N 1
ATOM 1550 C CA . PHE A 1 196 ? -10.721 -10.603 15.427 1.00 83.88 196 PHE A CA 1
ATOM 1551 C C . PHE A 1 196 ? -9.970 -9.752 14.406 1.00 83.88 196 PHE A C 1
ATOM 1553 O O . PHE A 1 196 ? -9.659 -10.236 13.318 1.00 83.88 196 PHE A O 1
ATOM 1560 N N . VAL A 1 197 ? -9.616 -8.508 14.744 1.00 83.19 197 VAL A N 1
ATOM 1561 C CA . VAL A 1 197 ? -8.952 -7.613 13.780 1.00 83.19 197 VAL A CA 1
ATOM 1562 C C . VAL A 1 197 ? -7.570 -8.122 13.391 1.00 83.19 197 VAL A C 1
ATOM 1564 O O . VAL A 1 197 ? -7.235 -8.126 12.210 1.00 83.19 197 VAL A O 1
ATOM 1567 N N . TYR A 1 198 ? -6.786 -8.589 14.357 1.00 76.50 198 TYR A N 1
ATOM 1568 C CA . TYR A 1 198 ? -5.430 -9.077 14.117 1.00 76.50 198 TYR A CA 1
ATOM 1569 C C . TYR A 1 198 ? -5.373 -10.259 13.133 1.00 76.50 198 TYR A C 1
ATOM 1571 O O . TYR A 1 198 ? -4.417 -10.366 12.363 1.00 76.50 198 TYR A O 1
ATOM 1579 N N . HIS A 1 199 ? -6.402 -11.113 13.133 1.00 78.00 199 HIS A N 1
ATOM 1580 C CA . HIS A 1 199 ? -6.567 -12.204 12.168 1.00 78.00 199 HIS A CA 1
ATOM 1581 C C . HIS A 1 199 ? -7.176 -11.726 10.846 1.00 78.00 199 HIS A C 1
ATOM 1583 O O . HIS A 1 199 ? -6.778 -12.165 9.775 1.00 78.00 199 HIS A O 1
ATOM 1589 N N . MET A 1 200 ? -8.122 -10.788 10.880 1.00 80.25 200 MET A N 1
ATOM 1590 C CA . MET A 1 200 ? -8.713 -10.244 9.653 1.00 80.25 200 MET A CA 1
ATOM 1591 C C . MET A 1 200 ? -7.747 -9.350 8.856 1.00 80.25 200 MET A C 1
ATOM 1593 O O . MET A 1 200 ? -7.930 -9.199 7.648 1.00 80.25 200 MET A O 1
ATOM 1597 N N . MET A 1 201 ? -6.718 -8.797 9.507 1.00 76.94 201 MET A N 1
ATOM 1598 C CA . MET A 1 201 ? -5.586 -8.092 8.887 1.00 76.94 201 MET A CA 1
ATOM 1599 C C . MET A 1 201 ? -4.406 -9.015 8.545 1.00 76.94 201 MET A C 1
ATOM 1601 O O . MET A 1 201 ? -3.308 -8.529 8.277 1.00 76.94 201 MET A O 1
ATOM 1605 N N . GLU A 1 202 ? -4.606 -10.334 8.563 1.00 74.50 202 GLU A N 1
ATOM 1606 C CA . GLU A 1 202 ? -3.635 -11.273 8.013 1.00 74.50 202 GLU A CA 1
ATOM 1607 C C . GLU A 1 202 ? -3.591 -11.124 6.483 1.00 74.50 202 GLU A C 1
ATOM 1609 O O . GLU A 1 202 ? -4.652 -11.141 5.837 1.00 74.50 202 GLU A O 1
ATOM 1614 N N . PRO A 1 203 ? -2.397 -10.928 5.895 1.00 66.06 203 PRO A N 1
ATOM 1615 C CA . PRO A 1 203 ? -2.278 -10.769 4.456 1.00 66.06 203 PRO A CA 1
ATOM 1616 C C . PRO A 1 203 ? -2.801 -12.032 3.742 1.00 66.06 203 PRO A C 1
ATOM 1618 O O . PRO A 1 203 ? -2.561 -13.148 4.209 1.00 66.06 203 PRO A O 1
ATOM 1621 N N . PRO A 1 204 ? -3.550 -11.898 2.631 1.00 57.84 204 PRO A N 1
ATOM 1622 C CA . PRO A 1 204 ? -3.980 -13.055 1.846 1.00 57.84 204 PRO A CA 1
ATOM 1623 C C . PRO A 1 204 ? -2.755 -13.830 1.326 1.00 57.84 204 PRO A C 1
ATOM 1625 O O . PRO A 1 204 ? -1.733 -13.219 1.040 1.00 57.84 204 PRO A O 1
ATOM 1628 N N . LEU A 1 205 ? -2.853 -15.161 1.194 1.00 45.34 205 LEU A N 1
ATOM 1629 C CA . LEU A 1 205 ? -1.732 -16.058 0.841 1.00 45.34 205 LEU A CA 1
ATOM 1630 C C . LEU A 1 205 ? -0.968 -15.656 -0.442 1.00 45.34 205 LEU A C 1
ATOM 1632 O O . LEU A 1 205 ? 0.232 -15.885 -0.517 1.00 45.34 205 LEU A O 1
ATOM 1636 N N . GLU A 1 206 ? -1.613 -14.968 -1.390 1.00 42.91 206 GLU A N 1
ATOM 1637 C CA . GLU A 1 206 ? -0.982 -14.381 -2.593 1.00 42.91 206 GLU A CA 1
ATOM 1638 C C . GLU A 1 206 ? 0.037 -13.257 -2.290 1.00 42.91 206 GLU A C 1
ATOM 1640 O O . GLU A 1 206 ? 0.789 -12.842 -3.164 1.00 42.91 206 GLU A O 1
ATOM 1645 N N . TYR A 1 207 ? 0.087 -12.748 -1.056 1.00 38.22 207 TYR A N 1
ATOM 1646 C CA . TYR A 1 207 ? 1.014 -11.698 -0.617 1.00 38.22 207 TYR A CA 1
ATOM 1647 C C . TYR A 1 207 ? 2.367 -12.253 -0.141 1.00 38.22 207 TYR A C 1
ATOM 1649 O O . TYR A 1 207 ? 3.343 -11.507 -0.070 1.00 38.22 207 TYR A O 1
ATOM 1657 N N . TYR A 1 208 ? 2.449 -13.551 0.179 1.00 39.47 208 TYR A N 1
ATOM 1658 C CA . TYR A 1 208 ? 3.700 -14.167 0.636 1.00 39.47 208 TYR A CA 1
ATOM 1659 C C . TYR A 1 208 ? 4.736 -14.332 -0.486 1.00 39.47 208 TYR A C 1
ATOM 1661 O O . TYR A 1 208 ? 5.922 -14.404 -0.187 1.00 39.47 208 TYR A O 1
ATOM 1669 N N . GLU A 1 209 ? 4.338 -14.283 -1.762 1.00 30.36 209 GLU A N 1
ATOM 1670 C CA . GLU A 1 209 ? 5.289 -14.308 -2.887 1.00 30.36 209 GLU A CA 1
ATOM 1671 C C . GLU A 1 209 ? 6.035 -12.976 -3.096 1.00 30.36 209 GLU A C 1
ATOM 1673 O O . GLU A 1 209 ? 6.999 -12.931 -3.854 1.00 30.36 209 GLU A O 1
ATOM 1678 N N . ILE A 1 210 ? 5.639 -11.886 -2.421 1.00 34.12 210 ILE A N 1
ATOM 1679 C CA . ILE A 1 210 ? 6.183 -10.534 -2.673 1.00 34.12 210 ILE A CA 1
ATOM 1680 C C . ILE A 1 210 ? 7.041 -10.011 -1.497 1.00 34.12 210 ILE A C 1
ATOM 1682 O O . ILE A 1 210 ? 7.660 -8.956 -1.607 1.00 34.12 210 ILE A O 1
ATOM 1686 N N . VAL A 1 211 ? 7.134 -10.733 -0.369 1.00 35.00 211 VAL A N 1
ATOM 1687 C CA . VAL A 1 211 ? 7.822 -10.239 0.851 1.00 35.00 211 VAL A CA 1
ATOM 1688 C C . VAL A 1 211 ? 9.103 -11.012 1.217 1.00 35.00 211 VAL A C 1
ATOM 1690 O O . VAL A 1 211 ? 9.793 -10.623 2.159 1.00 35.00 211 VAL A O 1
ATOM 1693 N N . GLU A 1 212 ? 9.520 -12.028 0.454 1.00 28.66 212 GLU A N 1
ATOM 1694 C CA . GLU A 1 212 ? 10.883 -12.578 0.585 1.00 28.66 212 GLU A CA 1
ATOM 1695 C C . GLU A 1 212 ? 11.920 -11.663 -0.100 1.00 28.66 212 GLU A C 1
ATOM 1697 O O . GLU A 1 212 ? 12.490 -11.988 -1.137 1.00 28.66 212 GLU A O 1
ATOM 1702 N N . GLU A 1 213 ? 12.217 -10.510 0.503 1.00 31.48 213 GLU A N 1
ATOM 1703 C CA . GLU A 1 213 ? 13.518 -9.860 0.313 1.00 31.48 213 GLU A CA 1
ATOM 1704 C C . GLU A 1 213 ? 14.377 -10.039 1.572 1.00 31.48 213 GLU A C 1
ATOM 1706 O O . GLU A 1 213 ? 14.207 -9.336 2.569 1.00 31.48 213 GLU A O 1
ATOM 1711 N N . GLY A 1 214 ? 15.370 -10.928 1.467 1.00 31.11 214 GLY A N 1
ATOM 1712 C CA . GLY A 1 214 ? 16.659 -10.768 2.143 1.00 31.11 214 GLY A CA 1
ATOM 1713 C C . GLY A 1 214 ? 16.854 -11.502 3.469 1.00 31.11 214 GLY A C 1
ATOM 1714 O O . GLY A 1 214 ? 17.054 -10.859 4.495 1.00 31.11 214 GLY A O 1
ATOM 1715 N N . CYS A 1 215 ? 16.929 -12.832 3.440 1.00 23.88 215 CYS A N 1
ATOM 1716 C CA . CYS A 1 215 ? 17.797 -13.580 4.353 1.00 23.88 215 CYS A CA 1
ATOM 1717 C C . CYS A 1 215 ? 18.522 -14.677 3.570 1.00 23.88 215 CYS A C 1
ATOM 1719 O O . CYS A 1 215 ? 17.921 -15.394 2.771 1.00 23.88 215 CYS A O 1
ATOM 1721 N N . GLU A 1 216 ? 19.838 -14.730 3.756 1.00 29.41 216 GLU A N 1
ATOM 1722 C CA . GLU A 1 216 ? 20.737 -15.740 3.206 1.00 29.41 216 GLU A CA 1
ATOM 1723 C C . GLU A 1 216 ? 20.263 -17.133 3.654 1.00 29.41 216 GLU A C 1
ATOM 1725 O O . GLU A 1 216 ? 20.019 -17.352 4.837 1.00 29.41 216 GLU A O 1
ATOM 1730 N N . LYS A 1 217 ? 20.106 -18.074 2.715 1.00 28.47 217 LYS A N 1
ATOM 1731 C CA . LYS A 1 217 ? 19.904 -19.493 3.036 1.00 28.47 217 LYS A CA 1
ATOM 1732 C C . LYS A 1 217 ? 21.261 -20.192 3.000 1.00 28.47 217 LYS A C 1
ATOM 1734 O O . LYS A 1 217 ? 21.866 -20.294 1.934 1.00 28.47 217 LYS A O 1
ATOM 1739 N N . GLU A 1 218 ? 21.711 -20.665 4.160 1.00 27.75 218 GLU A N 1
ATOM 1740 C CA . GLU A 1 218 ? 22.660 -21.776 4.267 1.00 27.75 218 GLU A CA 1
ATOM 1741 C C . GLU A 1 218 ? 22.047 -23.046 3.645 1.00 27.75 218 GLU A C 1
ATOM 1743 O O . GLU A 1 218 ? 20.834 -23.273 3.698 1.00 27.75 218 GLU A O 1
ATOM 1748 N N . GLU A 1 219 ? 22.891 -23.858 3.009 1.00 27.48 219 GLU A N 1
ATOM 1749 C CA . GLU A 1 219 ? 22.524 -25.111 2.339 1.00 27.48 219 GLU A CA 1
ATOM 1750 C C . GLU A 1 219 ? 22.042 -26.195 3.324 1.00 27.48 219 GLU A C 1
ATOM 1752 O O . GLU A 1 219 ? 22.678 -26.397 4.360 1.00 27.48 219 GLU A O 1
ATOM 1757 N N . PRO A 1 220 ? 21.025 -27.011 2.977 1.00 28.77 220 PRO A N 1
ATOM 1758 C CA . PRO A 1 220 ? 20.811 -28.293 3.630 1.00 28.77 220 PRO A CA 1
ATOM 1759 C C . PRO A 1 220 ? 21.359 -29.459 2.786 1.00 28.77 220 PRO A C 1
ATOM 1761 O O . PRO A 1 220 ? 21.032 -29.626 1.609 1.00 28.77 220 PRO A O 1
ATOM 1764 N N . LEU A 1 221 ? 22.158 -30.314 3.432 1.00 26.02 221 LEU A N 1
ATOM 1765 C CA . LEU A 1 221 ? 22.530 -31.660 2.972 1.00 26.02 221 LEU A CA 1
ATOM 1766 C C . LEU A 1 221 ? 21.270 -32.547 2.780 1.00 26.02 221 LEU A C 1
ATOM 1768 O O . LEU A 1 221 ? 20.273 -32.340 3.477 1.00 26.02 221 LEU A O 1
ATOM 1772 N N . PRO A 1 222 ? 21.280 -33.571 1.900 1.00 34.69 222 PRO A N 1
ATOM 1773 C CA . PRO A 1 222 ? 20.059 -34.266 1.515 1.00 34.69 222 PRO A CA 1
ATOM 1774 C C . PRO A 1 222 ? 19.691 -35.441 2.439 1.00 34.69 222 PRO A C 1
ATOM 1776 O O . PRO A 1 222 ? 20.553 -36.124 2.989 1.00 34.69 222 PRO A O 1
ATOM 1779 N N . ASN A 1 223 ? 18.380 -35.725 2.442 1.00 30.33 223 ASN A N 1
ATOM 1780 C CA . ASN A 1 223 ? 17.662 -36.945 2.853 1.00 30.33 223 ASN A CA 1
ATOM 1781 C C . ASN A 1 223 ? 17.231 -37.103 4.321 1.00 30.33 223 ASN A C 1
ATOM 1783 O O . ASN A 1 223 ? 17.913 -37.798 5.059 1.00 30.33 223 ASN A O 1
ATOM 1787 N N . VAL A 1 224 ? 15.997 -36.679 4.655 1.00 26.30 224 VAL A N 1
ATOM 1788 C CA . VAL A 1 224 ? 15.022 -37.481 5.440 1.00 26.30 224 VAL A CA 1
ATOM 1789 C C . VAL A 1 224 ? 13.571 -37.090 5.069 1.00 26.30 224 VAL A C 1
ATOM 1791 O O . VAL A 1 224 ? 13.096 -36.003 5.367 1.00 26.30 224 VAL A O 1
ATOM 1794 N N . THR A 1 225 ? 12.887 -38.014 4.393 1.00 27.80 225 THR A N 1
ATOM 1795 C CA . THR A 1 225 ? 11.458 -38.398 4.477 1.00 27.80 225 THR A CA 1
ATOM 1796 C C . THR A 1 225 ? 10.386 -37.370 4.918 1.00 27.80 225 THR A C 1
ATOM 1798 O O . THR A 1 225 ? 10.173 -37.118 6.098 1.00 27.80 225 THR A O 1
ATOM 1801 N N . SER A 1 226 ? 9.597 -36.914 3.934 1.00 35.78 226 SER A N 1
ATOM 1802 C CA . SER A 1 226 ? 8.149 -36.603 3.966 1.0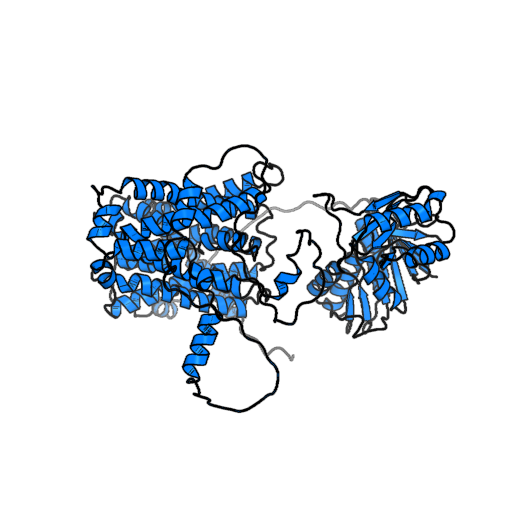0 35.78 226 SER A CA 1
ATOM 1803 C C . SER A 1 226 ? 7.498 -36.107 5.276 1.00 35.78 226 SER A C 1
ATOM 1805 O O . SER A 1 226 ? 7.064 -36.918 6.099 1.00 35.78 226 SER A O 1
ATOM 1807 N N . ARG A 1 227 ? 7.235 -34.791 5.356 1.00 28.11 227 ARG A N 1
ATOM 1808 C CA . ARG A 1 227 ? 6.098 -34.174 6.078 1.00 28.11 227 ARG A CA 1
ATOM 1809 C C . ARG A 1 227 ? 5.575 -32.947 5.299 1.00 28.11 227 ARG A C 1
ATOM 1811 O O . ARG A 1 227 ? 6.374 -32.305 4.623 1.00 28.11 227 ARG A O 1
ATOM 1818 N N . PRO A 1 228 ? 4.263 -32.635 5.332 1.00 29.53 228 PRO A N 1
ATOM 1819 C CA . PRO A 1 228 ? 3.698 -31.507 4.599 1.00 29.53 228 PRO A CA 1
ATOM 1820 C C . PRO A 1 228 ? 4.015 -30.176 5.293 1.00 29.53 228 PRO A C 1
ATOM 1822 O O . PRO A 1 228 ? 4.076 -30.109 6.518 1.00 29.53 228 PRO A O 1
ATOM 1825 N N . LEU A 1 229 ? 4.187 -29.140 4.470 1.00 29.17 229 LEU A N 1
ATOM 1826 C CA . LEU A 1 229 ? 4.497 -27.751 4.812 1.00 29.17 229 LEU A CA 1
ATOM 1827 C C . LEU A 1 229 ? 3.541 -27.173 5.871 1.00 29.17 229 LEU A C 1
ATOM 1829 O O . LEU A 1 229 ? 2.430 -26.747 5.560 1.00 29.17 229 LEU A O 1
ATOM 1833 N N . LEU A 1 230 ? 4.009 -27.132 7.116 1.00 26.11 230 LEU A N 1
ATOM 1834 C CA . LEU A 1 230 ? 3.594 -26.174 8.134 1.00 26.11 230 LEU A CA 1
ATOM 1835 C C . LEU A 1 230 ? 4.744 -25.176 8.251 1.00 26.11 230 LEU A C 1
ATOM 1837 O O . LEU A 1 230 ? 5.787 -25.498 8.809 1.00 26.11 230 LEU A O 1
ATOM 1841 N N . VAL A 1 231 ? 4.568 -23.990 7.669 1.00 29.92 231 VAL A N 1
ATOM 1842 C CA . VAL A 1 231 ? 5.397 -22.834 8.013 1.00 29.92 231 VAL A CA 1
ATOM 1843 C C . VAL A 1 231 ? 4.963 -22.436 9.418 1.00 29.92 231 VAL A C 1
ATOM 1845 O O . VAL A 1 231 ? 3.885 -21.873 9.609 1.00 29.92 231 VAL A O 1
ATOM 1848 N N . GLU A 1 232 ? 5.753 -22.831 10.412 1.00 26.70 232 GLU A N 1
ATOM 1849 C CA . GLU A 1 232 ? 5.631 -22.335 11.776 1.00 26.70 232 GLU A CA 1
ATOM 1850 C C . GLU A 1 232 ? 5.776 -20.813 11.730 1.00 26.70 232 GLU A C 1
ATOM 1852 O O . GLU A 1 232 ? 6.799 -20.273 11.318 1.00 26.70 232 GLU A O 1
ATOM 1857 N N . ALA A 1 233 ? 4.714 -20.104 12.107 1.00 28.81 233 ALA A N 1
ATOM 1858 C CA . ALA A 1 233 ? 4.784 -18.679 12.361 1.00 28.81 233 ALA A CA 1
ATOM 1859 C C . ALA A 1 233 ? 5.586 -18.476 13.653 1.00 28.81 233 ALA A C 1
ATOM 1861 O O . ALA A 1 233 ? 5.021 -18.396 14.747 1.00 28.81 233 ALA A O 1
ATOM 1862 N N . GLU A 1 234 ? 6.910 -18.436 13.520 1.00 26.59 234 GLU A N 1
ATOM 1863 C CA . GLU A 1 234 ? 7.805 -18.040 14.596 1.00 26.59 234 GLU A CA 1
ATOM 1864 C C . GLU A 1 234 ? 7.439 -16.634 15.082 1.00 26.59 234 GLU A C 1
ATOM 1866 O O . GLU A 1 234 ? 7.261 -15.678 14.318 1.00 26.59 234 GLU A O 1
ATOM 1871 N N . TRP A 1 235 ? 7.304 -16.515 16.401 1.00 29.06 235 TRP A N 1
ATOM 1872 C CA . TRP A 1 235 ? 7.265 -15.234 17.090 1.00 29.06 235 TRP A CA 1
ATOM 1873 C C . TRP A 1 235 ? 8.514 -14.426 16.706 1.00 29.06 235 TRP A C 1
ATOM 1875 O O . TRP A 1 235 ? 9.613 -14.961 16.829 1.00 29.06 235 TRP A O 1
ATOM 1885 N N . PRO A 1 236 ? 8.405 -13.148 16.288 1.00 33.25 236 PRO A N 1
ATOM 1886 C CA . PRO A 1 236 ? 9.568 -12.367 15.883 1.00 33.25 236 PRO A CA 1
ATOM 1887 C C . PRO A 1 236 ? 10.342 -11.925 17.131 1.00 33.25 236 PRO A C 1
ATOM 1889 O O . PRO A 1 236 ? 10.181 -10.805 17.624 1.00 33.25 236 PRO A O 1
ATOM 1892 N N . GLY A 1 237 ? 11.145 -12.837 17.669 1.00 25.05 237 GLY A N 1
ATOM 1893 C CA . GLY A 1 237 ? 12.104 -12.616 18.738 1.00 25.05 237 GLY A CA 1
ATOM 1894 C C . GLY A 1 237 ? 13.498 -12.434 18.151 1.00 25.05 237 GLY A C 1
ATOM 1895 O O . GLY A 1 237 ? 14.062 -13.378 17.631 1.00 25.05 237 GLY A O 1
ATOM 1896 N N . ILE A 1 238 ? 13.999 -11.199 18.232 1.00 32.16 238 ILE A N 1
ATOM 1897 C CA . ILE A 1 238 ? 15.414 -10.802 18.334 1.00 32.16 238 ILE A CA 1
ATOM 1898 C C . ILE A 1 238 ? 16.412 -11.744 17.632 1.00 32.16 238 ILE A C 1
ATOM 1900 O O . ILE A 1 238 ? 17.004 -12.614 18.260 1.00 32.16 238 ILE A O 1
ATOM 1904 N N . GLU A 1 239 ? 16.703 -11.456 16.365 1.00 27.39 239 GLU A N 1
ATOM 1905 C CA . GLU A 1 239 ? 18.079 -11.557 15.877 1.00 27.39 239 GLU A CA 1
ATOM 1906 C C . GLU A 1 239 ? 18.630 -10.136 15.772 1.00 27.39 239 GLU A C 1
ATOM 1908 O O . GLU A 1 239 ? 18.483 -9.433 14.770 1.00 27.39 239 GLU A O 1
ATOM 1913 N N . GLU A 1 240 ? 19.211 -9.670 16.874 1.00 30.31 240 GLU A N 1
ATOM 1914 C CA . GLU A 1 240 ? 20.151 -8.562 16.830 1.00 30.31 240 GLU A CA 1
ATOM 1915 C C . GLU A 1 240 ? 21.501 -9.144 16.407 1.00 30.31 240 GLU A C 1
ATOM 1917 O O . GLU A 1 240 ? 22.065 -9.989 17.099 1.00 30.31 240 GLU A O 1
ATOM 1922 N N . LYS A 1 241 ? 22.029 -8.691 15.262 1.00 28.95 241 LYS A N 1
ATOM 1923 C CA . LYS A 1 241 ? 23.466 -8.789 14.987 1.00 28.95 241 LYS A CA 1
ATOM 1924 C C . LYS A 1 241 ? 24.175 -8.036 16.111 1.00 28.95 241 LYS A C 1
ATOM 1926 O O . LYS A 1 241 ? 24.192 -6.806 16.107 1.00 28.95 241 LYS A O 1
ATOM 1931 N N . GLU A 1 242 ? 24.694 -8.778 17.086 1.00 28.70 242 GLU A N 1
ATOM 1932 C CA . GLU A 1 242 ? 25.479 -8.248 18.194 1.00 28.70 242 GLU A CA 1
ATOM 1933 C C . GLU A 1 242 ? 26.654 -7.429 17.643 1.00 28.70 242 GLU A C 1
ATOM 1935 O O . GLU A 1 242 ? 27.595 -7.951 17.046 1.00 28.70 242 GLU A O 1
ATOM 1940 N N . THR A 1 243 ? 26.626 -6.118 17.877 1.00 26.45 243 THR A N 1
ATOM 1941 C CA . THR A 1 243 ? 27.859 -5.384 18.151 1.00 26.45 243 THR A CA 1
ATOM 1942 C C . THR A 1 243 ? 28.400 -5.893 19.481 1.00 26.45 243 THR A C 1
ATOM 1944 O O . THR A 1 243 ? 27.801 -5.657 20.532 1.00 26.45 243 THR A O 1
ATOM 1947 N N . GLU A 1 244 ? 29.529 -6.596 19.428 1.00 31.19 244 GLU A N 1
ATOM 1948 C CA . GLU A 1 244 ? 30.324 -6.957 20.595 1.00 31.19 244 GLU A CA 1
ATOM 1949 C C . GLU A 1 244 ? 30.654 -5.711 21.429 1.00 31.19 244 GLU A C 1
ATOM 1951 O O . GLU A 1 244 ? 31.475 -4.889 21.035 1.00 31.19 244 GLU A O 1
ATOM 1956 N N . LEU A 1 245 ? 29.997 -5.555 22.577 1.00 29.95 245 LEU A N 1
ATOM 1957 C CA . LEU A 1 245 ? 30.600 -5.297 23.889 1.00 29.95 245 LEU A CA 1
ATOM 1958 C C . LEU A 1 245 ? 29.485 -4.931 24.875 1.00 29.95 245 LEU A C 1
ATOM 1960 O O . LEU A 1 245 ? 28.898 -3.857 24.794 1.00 29.95 245 LEU A O 1
ATOM 1964 N N . SER A 1 246 ? 29.300 -5.795 25.873 1.00 27.39 246 SER A N 1
ATOM 1965 C CA . SER A 1 246 ? 28.988 -5.498 27.284 1.00 27.39 246 SER A CA 1
ATOM 1966 C C . SER A 1 246 ? 27.875 -6.380 27.870 1.00 27.39 246 SER A C 1
ATOM 1968 O O . SER A 1 246 ? 26.699 -6.292 27.553 1.00 27.39 246 SER A O 1
ATOM 1970 N N . LYS A 1 247 ? 28.333 -7.269 28.758 1.00 33.19 247 LYS A N 1
ATOM 1971 C CA . LYS A 1 247 ? 27.638 -8.063 29.784 1.00 33.19 247 LYS A CA 1
ATOM 1972 C C . LYS A 1 247 ? 26.123 -7.813 29.921 1.00 33.19 247 LYS A C 1
ATOM 1974 O O . LYS A 1 247 ? 25.700 -6.790 30.452 1.00 33.19 247 LYS A O 1
ATOM 1979 N N . ALA A 1 248 ? 25.333 -8.830 29.571 1.00 33.34 248 ALA A N 1
ATOM 1980 C CA . ALA A 1 248 ? 23.883 -8.854 29.754 1.00 33.34 248 ALA A CA 1
ATOM 1981 C C . ALA A 1 248 ? 23.453 -8.653 31.232 1.00 33.34 248 ALA A C 1
ATOM 1983 O O . ALA A 1 248 ? 24.057 -9.247 32.138 1.00 33.34 248 ALA A O 1
ATOM 1984 N N . PRO A 1 249 ? 22.392 -7.865 31.499 1.00 38.69 249 PRO A N 1
ATOM 1985 C CA . PRO A 1 249 ? 21.931 -7.563 32.848 1.00 38.69 249 PRO A CA 1
ATOM 1986 C C . PRO A 1 249 ? 21.061 -8.681 33.451 1.00 38.69 249 PRO A C 1
ATOM 1988 O O . PRO A 1 249 ? 20.452 -9.503 32.767 1.00 38.69 249 PRO A O 1
ATOM 1991 N N . PHE A 1 250 ? 20.983 -8.670 34.782 1.00 35.56 250 PHE A N 1
ATOM 1992 C CA . PHE A 1 250 ? 20.336 -9.642 35.678 1.00 35.56 250 PHE A CA 1
ATOM 1993 C C . PHE A 1 250 ? 18.893 -10.051 35.302 1.00 35.56 250 PHE A C 1
ATOM 1995 O O . PHE A 1 250 ? 18.488 -11.184 35.563 1.00 35.56 250 PHE A O 1
ATOM 2002 N N . ILE A 1 251 ? 18.140 -9.177 34.627 1.00 35.28 251 ILE A N 1
ATOM 2003 C CA . ILE A 1 251 ? 16.727 -9.386 34.258 1.00 35.28 251 ILE A CA 1
ATOM 2004 C C . ILE A 1 251 ? 16.551 -10.560 33.276 1.00 35.28 251 ILE A C 1
ATOM 2006 O O . ILE A 1 251 ? 15.605 -11.337 33.415 1.00 35.28 251 ILE A O 1
ATOM 2010 N N . ALA A 1 252 ? 17.507 -10.781 32.365 1.00 33.34 252 ALA A N 1
ATOM 2011 C CA . ALA A 1 252 ? 17.479 -11.917 31.437 1.00 33.34 252 ALA A CA 1
ATOM 2012 C C . ALA A 1 252 ? 17.652 -13.276 32.147 1.00 33.34 252 ALA A C 1
ATOM 2014 O O . ALA A 1 252 ? 17.215 -14.314 31.651 1.00 33.34 252 ALA A O 1
ATOM 2015 N N . ARG A 1 253 ? 18.266 -13.284 33.340 1.00 30.03 253 ARG A N 1
ATOM 2016 C CA . ARG A 1 253 ? 18.522 -14.505 34.119 1.00 30.03 253 ARG A CA 1
ATOM 2017 C C . ARG A 1 253 ? 17.296 -14.943 34.926 1.00 30.03 253 ARG A C 1
ATOM 2019 O O . ARG A 1 253 ? 17.067 -16.138 35.082 1.00 30.03 253 ARG A O 1
ATOM 2026 N N . VAL A 1 254 ? 16.490 -13.987 35.390 1.00 36.53 254 VAL A N 1
ATOM 2027 C CA . VAL A 1 254 ? 15.273 -14.250 36.177 1.00 36.53 254 VAL A CA 1
ATOM 2028 C C . VAL A 1 254 ? 14.176 -14.869 35.308 1.00 36.53 254 VAL A C 1
ATOM 2030 O O . VAL A 1 254 ? 13.581 -15.869 35.704 1.00 36.53 254 VAL A O 1
ATOM 2033 N N . PHE A 1 255 ? 13.977 -14.365 34.086 1.00 32.41 255 PHE A N 1
ATOM 2034 C CA . PHE A 1 255 ? 12.974 -14.913 33.164 1.00 32.41 255 PHE A CA 1
ATOM 2035 C C . PHE A 1 255 ? 13.282 -16.348 32.717 1.00 32.41 255 PHE A C 1
ATOM 2037 O O . PHE A 1 255 ? 12.368 -17.155 32.579 1.00 32.41 255 PHE A O 1
ATOM 2044 N N . LYS A 1 256 ? 14.566 -16.702 32.583 1.00 32.53 256 LYS A N 1
ATOM 2045 C CA . LYS A 1 256 ? 14.994 -18.061 32.213 1.00 32.53 256 LYS A CA 1
ATOM 2046 C C . LYS A 1 256 ? 14.869 -19.075 33.360 1.00 32.53 256 LYS A C 1
ATOM 2048 O O . LYS A 1 256 ? 14.808 -20.275 33.115 1.00 32.53 256 LYS A O 1
ATOM 2053 N N . SER A 1 257 ? 14.825 -18.610 34.612 1.00 26.30 257 SER A N 1
ATOM 2054 C CA . SER A 1 257 ? 14.711 -19.489 35.784 1.00 26.30 257 SER A CA 1
ATOM 2055 C C . SER A 1 257 ? 13.277 -19.948 36.058 1.00 26.30 257 SER A C 1
ATOM 2057 O O . SER A 1 257 ? 13.095 -20.996 36.671 1.00 26.30 257 SER A O 1
ATOM 2059 N N . ILE A 1 258 ? 12.264 -19.191 35.622 1.00 34.72 258 ILE A N 1
ATOM 2060 C CA . ILE A 1 258 ? 10.851 -19.491 35.915 1.00 34.72 258 ILE A CA 1
ATOM 2061 C C . ILE A 1 258 ? 10.305 -20.567 34.957 1.00 34.72 258 ILE A C 1
ATOM 2063 O O . ILE A 1 258 ? 9.426 -21.339 35.324 1.00 34.72 258 ILE A O 1
ATOM 2067 N N . SER A 1 259 ? 10.887 -20.695 33.763 1.00 31.94 259 SER A N 1
ATOM 2068 C CA . SER A 1 259 ? 10.496 -21.674 32.740 1.00 31.94 259 SER A CA 1
ATOM 2069 C C . SER A 1 259 ? 10.990 -23.109 32.982 1.00 31.94 259 SER A C 1
ATOM 2071 O O . SER A 1 259 ? 10.501 -24.022 32.328 1.00 31.94 259 SER A O 1
ATOM 2073 N N . ASN A 1 260 ? 11.921 -23.339 33.918 1.00 27.67 260 ASN A N 1
ATOM 2074 C CA . ASN A 1 260 ? 12.507 -24.669 34.167 1.00 27.67 260 ASN A CA 1
ATOM 2075 C C . ASN A 1 260 ? 11.877 -25.438 35.344 1.00 27.67 260 ASN A C 1
ATOM 2077 O O . ASN A 1 260 ? 12.394 -26.483 35.735 1.00 27.67 260 ASN A O 1
ATOM 2081 N N . VAL A 1 261 ? 10.767 -24.959 35.915 1.00 30.50 261 VAL A N 1
ATOM 2082 C CA . VAL A 1 261 ? 10.094 -25.624 37.043 1.00 30.50 261 VAL A CA 1
ATOM 2083 C C . VAL A 1 261 ? 8.680 -26.055 36.647 1.00 30.50 261 VAL A C 1
ATOM 2085 O O . VAL A 1 261 ? 7.706 -25.439 37.052 1.00 30.50 261 VAL A O 1
ATOM 2088 N N . SER A 1 262 ? 8.560 -27.122 35.852 1.00 28.70 262 SER A N 1
ATOM 2089 C CA . SER A 1 262 ? 7.537 -28.170 36.039 1.00 28.70 262 SER A CA 1
ATOM 2090 C C . SER A 1 262 ? 7.742 -29.300 35.022 1.00 28.70 262 SER A C 1
ATOM 2092 O O . SER A 1 262 ? 7.902 -29.019 33.840 1.00 28.70 262 SER A O 1
ATOM 2094 N N . LEU A 1 263 ? 7.657 -30.547 35.501 1.00 28.00 263 LEU A N 1
ATOM 2095 C CA . LEU A 1 263 ? 7.821 -31.841 34.811 1.00 28.00 263 LEU A CA 1
ATOM 2096 C C . LEU A 1 263 ? 9.252 -32.387 34.672 1.00 28.00 263 LEU A C 1
ATOM 2098 O O . LEU A 1 263 ? 9.733 -32.660 33.583 1.00 28.00 263 LEU A O 1
ATOM 2102 N N . ASN A 1 264 ? 9.863 -32.687 35.819 1.00 28.59 264 ASN A N 1
ATOM 2103 C CA . ASN A 1 264 ? 10.712 -33.870 35.966 1.00 28.59 264 ASN A CA 1
ATOM 2104 C C . ASN A 1 264 ? 10.248 -34.633 37.211 1.00 28.59 264 ASN A C 1
ATOM 2106 O O . ASN A 1 264 ? 10.612 -34.252 38.319 1.00 28.59 264 ASN A O 1
ATOM 2110 N N . THR A 1 265 ? 9.447 -35.684 37.021 1.00 26.88 265 THR A N 1
ATOM 2111 C CA . THR A 1 265 ? 9.256 -36.776 37.993 1.00 26.88 265 THR A CA 1
ATOM 2112 C C . THR A 1 265 ? 8.482 -37.923 37.340 1.00 26.88 265 THR A C 1
ATOM 2114 O O . THR A 1 265 ? 7.261 -37.857 37.236 1.00 26.88 265 THR A O 1
ATOM 2117 N N . LEU A 1 266 ? 9.195 -38.964 36.892 1.00 24.39 266 LEU A N 1
ATOM 2118 C CA . LEU A 1 266 ? 8.978 -40.387 37.231 1.00 24.39 266 LEU A CA 1
ATOM 2119 C C . LEU A 1 266 ? 9.999 -41.276 36.464 1.00 24.39 266 LEU A C 1
ATOM 2121 O O . LEU A 1 266 ? 10.313 -40.939 35.323 1.00 24.39 266 LEU A O 1
ATOM 2125 N N . PRO A 1 267 ? 10.551 -42.352 37.073 1.00 29.45 267 PRO A N 1
ATOM 2126 C CA . PRO A 1 267 ? 11.811 -42.969 36.637 1.00 29.45 267 PRO A CA 1
ATOM 2127 C C . PRO A 1 267 ? 11.684 -44.316 35.888 1.00 29.45 267 PRO A C 1
ATOM 2129 O O . PRO A 1 267 ? 10.695 -45.028 36.047 1.00 29.45 267 PRO A O 1
ATOM 2132 N N . ASP A 1 268 ? 12.773 -44.622 35.169 1.00 26.70 268 ASP A N 1
ATOM 2133 C CA . ASP A 1 268 ? 13.411 -45.906 34.809 1.00 26.70 268 ASP A CA 1
ATOM 2134 C C . ASP A 1 268 ? 12.653 -47.008 34.038 1.00 26.70 268 ASP A C 1
ATOM 2136 O O . ASP A 1 268 ? 11.543 -47.406 34.376 1.00 26.70 268 ASP A O 1
ATOM 2140 N N . VAL A 1 269 ? 13.332 -47.597 33.038 1.00 25.59 269 VAL A N 1
ATOM 2141 C CA . VAL A 1 269 ? 13.949 -48.945 33.122 1.00 25.59 269 VAL A CA 1
ATOM 2142 C C . VAL A 1 269 ? 14.579 -49.323 31.764 1.00 25.59 269 VAL A C 1
ATOM 2144 O O . VAL A 1 269 ? 13.903 -49.384 30.737 1.00 25.59 269 VAL A O 1
ATOM 2147 N N . ASP A 1 270 ? 15.887 -49.597 31.796 1.00 30.12 270 ASP A N 1
ATOM 2148 C CA . ASP A 1 270 ? 16.679 -50.270 30.758 1.00 30.12 270 ASP A CA 1
ATOM 2149 C C . ASP A 1 270 ? 16.164 -51.684 30.470 1.00 30.12 270 ASP A C 1
ATOM 2151 O O . ASP A 1 270 ? 15.905 -52.416 31.417 1.00 30.12 270 ASP A O 1
ATOM 2155 N N . LEU A 1 271 ? 16.157 -52.118 29.202 1.00 28.22 271 LEU A N 1
ATOM 2156 C CA . LEU A 1 271 ? 16.462 -53.504 28.811 1.00 28.22 271 LEU A CA 1
ATOM 2157 C C . LEU A 1 271 ? 16.845 -53.573 27.319 1.00 28.22 271 LEU A C 1
ATOM 2159 O O . LEU A 1 271 ? 16.069 -53.242 26.424 1.00 28.22 271 LEU A O 1
ATOM 2163 N N . SER A 1 272 ? 18.062 -54.046 27.074 1.00 29.42 272 SER A N 1
ATOM 2164 C CA . SER A 1 272 ? 18.606 -54.503 25.797 1.00 29.42 272 SER A CA 1
ATOM 2165 C C . SER A 1 272 ? 18.074 -55.900 25.430 1.00 29.42 272 SER A C 1
ATOM 2167 O O . SER A 1 272 ? 17.884 -56.744 26.303 1.00 29.42 272 SER A O 1
ATOM 2169 N N . GLY A 1 273 ? 17.865 -56.176 24.135 1.00 26.08 273 GLY A N 1
ATOM 2170 C CA . GLY A 1 273 ? 17.531 -57.524 23.652 1.00 26.08 273 GLY A CA 1
ATOM 2171 C C . GLY A 1 273 ? 17.119 -57.598 22.177 1.00 26.08 273 GLY A C 1
ATOM 2172 O O . GLY A 1 273 ? 16.300 -56.820 21.709 1.00 26.08 273 GLY A O 1
ATOM 2173 N N . GLU A 1 274 ? 17.733 -58.535 21.462 1.00 26.23 274 GLU A N 1
ATOM 2174 C CA . GLU A 1 274 ? 17.743 -58.771 20.012 1.00 26.23 274 GLU A CA 1
ATOM 2175 C C . GLU A 1 274 ? 16.403 -59.190 19.358 1.00 26.23 274 GLU A C 1
ATOM 2177 O O . GLU A 1 274 ? 15.517 -59.735 20.007 1.00 26.23 274 GLU A O 1
ATOM 2182 N N . GLY A 1 275 ? 16.347 -59.106 18.014 1.00 24.75 275 GLY A N 1
ATOM 2183 C CA . GLY A 1 275 ? 15.793 -60.205 17.201 1.00 24.75 275 GLY A CA 1
ATOM 2184 C C . GLY A 1 275 ? 14.493 -59.973 16.409 1.00 24.75 275 GLY A C 1
ATOM 2185 O O . GLY A 1 275 ? 13.398 -60.181 16.905 1.00 24.75 275 GLY A O 1
ATOM 2186 N N . GLY A 1 276 ? 14.642 -59.679 15.111 1.00 25.25 276 GLY A N 1
ATOM 2187 C CA . GLY A 1 276 ? 13.997 -60.391 13.990 1.00 25.25 276 GLY A CA 1
ATOM 2188 C C . GLY A 1 276 ? 12.465 -60.593 13.880 1.00 25.25 276 GLY A C 1
ATOM 2189 O O . GLY A 1 276 ? 11.898 -61.476 14.504 1.00 25.25 276 GLY A O 1
ATOM 2190 N N . ARG A 1 277 ? 11.924 -59.989 12.804 1.00 26.75 277 ARG A N 1
ATOM 2191 C CA . ARG A 1 277 ? 10.925 -60.503 11.823 1.00 26.75 277 ARG A CA 1
ATOM 2192 C C . ARG A 1 277 ? 9.417 -60.620 12.164 1.00 26.75 277 ARG A C 1
ATOM 2194 O O . ARG A 1 277 ? 8.995 -61.270 13.105 1.00 26.75 277 ARG A O 1
ATOM 2201 N N . ASN A 1 278 ? 8.656 -60.176 11.147 1.00 25.36 278 ASN A N 1
ATOM 2202 C CA . ASN A 1 278 ? 7.305 -60.560 10.693 1.00 25.36 278 ASN A CA 1
ATOM 2203 C C . ASN A 1 278 ? 6.077 -59.776 11.213 1.00 25.36 278 ASN A C 1
ATOM 2205 O O . ASN A 1 278 ? 5.662 -59.860 12.361 1.00 25.36 278 ASN A O 1
ATOM 2209 N N . SER A 1 279 ? 5.427 -59.085 10.268 1.00 26.30 279 SER A N 1
ATOM 2210 C CA . SER A 1 279 ? 4.027 -58.618 10.289 1.00 26.30 279 SER A CA 1
ATOM 2211 C C . SER A 1 279 ? 3.009 -59.781 10.359 1.00 26.30 279 SER A C 1
ATOM 2213 O O . SER A 1 279 ? 3.412 -60.913 10.092 1.00 26.30 279 SER A O 1
ATOM 2215 N N . PRO A 1 280 ? 1.676 -59.545 10.343 1.00 50.12 280 PRO A N 1
ATOM 2216 C CA . PRO A 1 280 ? 0.836 -58.588 11.086 1.00 50.12 280 PRO A CA 1
ATOM 2217 C C . PRO A 1 280 ? -0.398 -59.289 11.728 1.00 50.12 280 PRO A C 1
ATOM 2219 O O . PRO A 1 280 ? -0.863 -60.300 11.208 1.00 50.12 280 PRO A O 1
ATOM 2222 N N . ARG A 1 281 ? -1.030 -58.725 12.777 1.00 23.69 281 ARG A N 1
ATOM 2223 C CA . ARG A 1 281 ? -2.499 -58.838 13.010 1.00 23.69 281 ARG A CA 1
ATOM 2224 C C . ARG A 1 281 ? -3.016 -57.990 14.188 1.00 23.69 281 ARG A C 1
ATOM 2226 O O . ARG A 1 281 ? -2.761 -58.286 15.342 1.00 23.69 281 ARG A O 1
ATOM 2233 N N . SER A 1 282 ? -3.816 -56.983 13.825 1.00 29.11 282 SER A N 1
ATOM 2234 C CA . SER A 1 282 ? -5.162 -56.654 14.336 1.00 29.11 282 SER A CA 1
ATOM 2235 C C . SER A 1 282 ? -5.474 -56.721 15.842 1.00 29.11 282 SER A C 1
ATOM 2237 O O . SER A 1 282 ? -5.709 -57.801 16.372 1.00 29.11 282 SER A O 1
ATOM 2239 N N . ALA A 1 283 ? -5.748 -55.550 16.430 1.00 27.59 283 ALA A N 1
ATOM 2240 C CA . ALA A 1 283 ? -6.954 -55.174 17.203 1.00 27.59 283 ALA A CA 1
ATOM 2241 C C . ALA A 1 283 ? -6.669 -53.778 17.807 1.00 27.59 283 ALA A C 1
ATOM 2243 O O . ALA A 1 283 ? -5.554 -53.535 18.236 1.00 27.59 283 ALA A O 1
ATOM 2244 N N . ARG A 1 284 ? -7.546 -52.777 17.902 1.00 26.12 284 ARG A N 1
ATOM 2245 C CA . ARG A 1 284 ? -9.006 -52.712 17.910 1.00 26.12 284 ARG A CA 1
ATOM 2246 C C . ARG A 1 284 ? -9.361 -51.231 17.688 1.00 26.12 284 ARG A C 1
ATOM 2248 O O . ARG A 1 284 ? -8.856 -50.370 18.403 1.00 26.12 284 ARG A O 1
ATOM 2255 N N . CYS A 1 285 ? -10.220 -50.925 16.718 1.00 27.72 285 CYS A N 1
ATOM 2256 C CA . CYS A 1 285 ? -10.800 -49.591 16.566 1.00 27.72 285 CYS A CA 1
ATOM 2257 C C . CYS A 1 285 ? -11.780 -49.313 17.714 1.00 27.72 285 CYS A C 1
ATOM 2259 O O . CYS A 1 285 ? -12.871 -49.878 17.736 1.00 27.72 285 CYS A O 1
ATOM 2261 N N . LEU A 1 286 ? -11.428 -48.402 18.620 1.00 31.20 286 LEU A N 1
ATOM 2262 C CA . LEU A 1 286 ? -12.418 -47.580 19.313 1.00 31.20 286 LEU A CA 1
ATOM 2263 C C . LEU A 1 286 ? -12.556 -46.293 18.501 1.00 31.20 286 LEU A C 1
ATOM 2265 O O . LEU A 1 286 ? -11.650 -45.465 18.451 1.00 31.20 286 LEU A O 1
ATOM 2269 N N . ALA A 1 287 ? -13.662 -46.185 17.768 1.00 33.09 287 ALA A N 1
ATOM 2270 C CA . ALA A 1 287 ? -13.967 -45.013 16.966 1.00 33.09 287 ALA A CA 1
ATOM 2271 C C . ALA A 1 287 ? -14.290 -43.832 17.895 1.00 33.09 287 ALA A C 1
ATOM 2273 O O . ALA A 1 287 ? -15.358 -43.775 18.500 1.00 33.09 287 ALA A O 1
ATOM 2274 N N . GLU A 1 288 ? -13.350 -42.895 17.999 1.00 33.69 288 GLU A N 1
ATOM 2275 C CA . GLU A 1 288 ? -13.534 -41.598 18.650 1.00 33.69 288 GLU A CA 1
ATOM 2276 C C . GLU A 1 288 ? -14.712 -40.843 17.982 1.00 33.69 288 GLU A C 1
ATOM 2278 O O . GLU A 1 288 ? -14.793 -40.809 16.744 1.00 33.69 288 GLU A O 1
ATOM 2283 N N . PRO A 1 289 ? -15.642 -40.234 18.744 1.00 34.62 289 PRO A N 1
ATOM 2284 C CA . PRO A 1 289 ? -16.783 -39.522 18.176 1.00 34.62 289 PRO A CA 1
ATOM 2285 C C . PRO A 1 289 ? -16.328 -38.390 17.247 1.00 34.62 289 PRO A C 1
ATOM 2287 O O . PRO A 1 289 ? -15.460 -37.589 17.594 1.00 34.62 289 PRO A O 1
ATOM 2290 N N . ARG A 1 290 ? -16.955 -38.270 16.068 1.00 33.62 290 ARG A N 1
ATOM 2291 C CA . ARG A 1 290 ? -16.592 -37.292 15.017 1.00 33.62 290 ARG A CA 1
ATOM 2292 C C . ARG A 1 290 ? -16.543 -35.833 15.500 1.00 33.62 290 ARG A C 1
ATOM 2294 O O . ARG A 1 290 ? -15.845 -35.023 14.898 1.00 33.62 290 ARG A O 1
ATOM 2301 N N . VAL A 1 291 ? -17.254 -35.504 16.580 1.00 37.12 291 VAL A N 1
ATOM 2302 C CA . VAL A 1 291 ? -17.266 -34.166 17.195 1.00 37.12 291 VAL A CA 1
ATOM 2303 C C . VAL A 1 291 ? -15.977 -33.893 17.976 1.00 37.12 291 VAL A C 1
ATOM 2305 O O . VAL A 1 291 ? -15.409 -32.816 17.840 1.00 37.12 291 VAL A O 1
ATOM 2308 N N . VAL A 1 292 ? -15.455 -34.891 18.697 1.00 36.41 292 VAL A N 1
ATOM 2309 C CA . VAL A 1 292 ? -14.171 -34.809 19.417 1.00 36.41 292 VAL A CA 1
ATOM 2310 C C . VAL A 1 292 ? -13.017 -34.728 18.426 1.00 36.41 292 VAL A C 1
ATOM 2312 O O . VAL A 1 292 ? -12.092 -33.953 18.624 1.00 36.41 292 VAL A O 1
ATOM 2315 N N . LYS A 1 293 ? -13.121 -35.433 17.294 1.00 31.86 293 LYS A N 1
ATOM 2316 C CA . LYS A 1 293 ? -12.145 -35.337 16.203 1.00 31.86 293 LYS A CA 1
ATOM 2317 C C . LYS A 1 293 ? -12.145 -33.955 15.546 1.00 31.86 293 LYS A C 1
ATOM 2319 O O . LYS A 1 293 ? -11.082 -33.413 15.293 1.00 31.86 293 LYS A O 1
ATOM 2324 N N . ARG A 1 294 ? -13.319 -33.348 15.321 1.00 31.95 294 ARG A N 1
ATOM 2325 C CA . ARG A 1 294 ? -13.412 -31.968 14.809 1.00 31.95 294 ARG A CA 1
ATOM 2326 C C . ARG A 1 294 ? -12.914 -30.937 15.822 1.00 31.95 294 ARG A C 1
ATOM 2328 O O . ARG A 1 294 ? -12.199 -30.033 15.422 1.00 31.95 294 ARG A O 1
ATOM 2335 N N . MET A 1 295 ? -13.229 -31.088 17.109 1.00 32.25 295 MET A N 1
ATOM 2336 C CA . MET A 1 295 ? -12.709 -30.200 18.157 1.00 32.25 295 MET A CA 1
ATOM 2337 C C . MET A 1 295 ? -11.200 -30.357 18.362 1.00 32.25 295 MET A C 1
ATOM 2339 O O . MET A 1 295 ? -10.525 -29.352 18.526 1.00 32.25 295 MET A O 1
ATOM 2343 N N . ARG A 1 296 ? -10.658 -31.579 18.291 1.00 29.50 296 ARG A N 1
ATOM 2344 C CA . ARG A 1 296 ? -9.214 -31.836 18.374 1.00 29.50 296 ARG A CA 1
ATOM 2345 C C . ARG A 1 296 ? -8.476 -31.299 17.148 1.00 29.50 296 ARG A C 1
ATOM 2347 O O . ARG A 1 296 ? -7.460 -30.657 17.330 1.00 29.50 296 ARG A O 1
ATOM 2354 N N . ILE A 1 297 ? -9.019 -31.456 15.937 1.00 34.41 297 ILE A N 1
ATOM 2355 C CA . ILE A 1 297 ? -8.434 -30.873 14.715 1.00 34.41 297 ILE A CA 1
ATOM 2356 C C . ILE A 1 297 ? -8.441 -29.339 14.781 1.00 34.41 297 ILE A C 1
ATOM 2358 O O . ILE A 1 297 ? -7.451 -28.717 14.421 1.00 34.41 297 ILE A O 1
ATOM 2362 N N . VAL A 1 298 ? -9.518 -28.722 15.283 1.00 34.62 298 VAL A N 1
ATOM 2363 C CA . VAL A 1 298 ? -9.570 -27.262 15.482 1.00 34.62 298 VAL A CA 1
ATOM 2364 C C . VAL A 1 298 ? -8.607 -26.816 16.589 1.00 34.62 298 VAL A C 1
ATOM 2366 O O . VAL A 1 298 ? -7.933 -25.811 16.414 1.00 34.62 298 VAL A O 1
ATOM 2369 N N . ALA A 1 299 ? -8.487 -27.572 17.684 1.00 29.14 299 ALA A N 1
ATOM 2370 C CA . ALA A 1 299 ? -7.578 -27.269 18.792 1.00 29.14 299 ALA A CA 1
ATOM 2371 C C . ALA A 1 299 ? -6.092 -27.487 18.442 1.00 29.14 299 ALA A C 1
ATOM 2373 O O . ALA A 1 299 ? -5.247 -26.740 18.921 1.00 29.14 299 ALA A O 1
ATOM 2374 N N . GLU A 1 300 ? -5.773 -28.471 17.594 1.00 36.97 300 GLU A N 1
ATOM 2375 C CA . GLU A 1 300 ? -4.424 -28.733 17.067 1.00 36.97 300 GLU A CA 1
ATOM 2376 C C . GLU A 1 300 ? -4.030 -27.731 15.966 1.00 36.97 300 GLU A C 1
ATOM 2378 O O . GLU A 1 300 ? -2.849 -27.439 15.810 1.00 36.97 300 GLU A O 1
ATOM 2383 N N . GLN A 1 301 ? -5.001 -27.161 15.237 1.00 40.12 301 GLN A N 1
ATOM 2384 C CA . GLN A 1 301 ? -4.783 -26.099 14.239 1.00 40.12 301 GLN A CA 1
ATOM 2385 C C . GLN A 1 301 ? -4.798 -24.675 14.814 1.00 40.12 301 GLN A C 1
ATOM 2387 O O . GLN A 1 301 ? -4.487 -23.728 14.094 1.00 40.12 301 GLN A O 1
ATOM 2392 N N . THR A 1 302 ? -5.134 -24.495 16.092 1.00 33.00 302 THR A N 1
ATOM 2393 C CA . THR A 1 302 ? -4.934 -23.233 16.811 1.00 33.00 302 THR A CA 1
ATOM 2394 C C . THR A 1 302 ? -3.749 -23.384 17.756 1.00 33.00 302 THR A C 1
ATOM 2396 O O . THR A 1 302 ? -3.927 -23.880 18.870 1.00 33.00 302 THR A O 1
ATOM 2399 N N . PRO A 1 303 ? -2.538 -22.950 17.372 1.00 41.75 303 PRO A N 1
ATOM 2400 C CA . PRO A 1 303 ? -1.434 -22.880 18.312 1.00 41.75 303 PRO A CA 1
ATOM 2401 C C . PRO A 1 303 ? -1.876 -22.010 19.489 1.00 41.75 303 PRO A C 1
ATOM 2403 O O . PRO A 1 303 ? -2.158 -20.824 19.315 1.00 41.75 303 PRO A O 1
ATOM 2406 N N . LEU A 1 304 ? -1.941 -22.576 20.699 1.00 41.09 304 LEU A N 1
ATOM 2407 C CA . LEU A 1 304 ? -2.236 -21.814 21.923 1.00 41.09 304 LEU A CA 1
ATOM 2408 C C . LEU A 1 304 ? -1.298 -20.599 22.085 1.00 41.09 304 LEU A C 1
ATOM 2410 O O . LEU A 1 304 ? -1.658 -19.611 22.723 1.00 41.09 304 LEU A O 1
ATOM 2414 N N . GLN A 1 305 ? -0.125 -20.647 21.449 1.00 42.69 305 GLN A N 1
ATOM 2415 C CA . GLN A 1 305 ? 0.841 -19.556 21.373 1.00 42.69 305 GLN A CA 1
ATOM 2416 C C . GLN A 1 305 ? 0.350 -18.342 20.563 1.00 42.69 305 GLN A C 1
ATOM 2418 O O . GLN A 1 305 ? 0.771 -17.236 20.871 1.00 42.69 305 GLN A O 1
ATOM 2423 N N . HIS A 1 306 ? -0.553 -18.481 19.582 1.00 43.97 306 HIS A N 1
ATOM 2424 C CA . HIS A 1 306 ? -1.095 -17.329 18.838 1.00 43.97 306 HIS A CA 1
ATOM 2425 C C . HIS A 1 306 ? -2.192 -16.574 19.594 1.00 43.97 306 HIS A C 1
ATOM 2427 O O . HIS A 1 306 ? -2.402 -15.389 19.339 1.00 43.97 306 HIS A O 1
ATOM 2433 N N . ILE A 1 307 ? -2.864 -17.231 20.542 1.00 47.72 307 ILE A N 1
ATOM 2434 C CA . ILE A 1 307 ? -3.925 -16.623 21.359 1.00 47.72 307 ILE A CA 1
ATOM 2435 C C . ILE A 1 307 ? -3.320 -15.815 22.525 1.00 47.72 307 ILE A C 1
ATOM 2437 O O . ILE A 1 307 ? -3.854 -14.773 22.907 1.00 47.72 307 ILE A O 1
ATOM 2441 N N . LEU A 1 308 ? -2.171 -16.245 23.059 1.00 58.84 308 LEU A N 1
ATOM 2442 C CA . LEU A 1 308 ? -1.482 -15.646 24.212 1.00 58.84 308 LEU A CA 1
ATOM 2443 C C . LEU A 1 308 ? -0.495 -14.532 23.822 1.00 58.84 308 LEU A C 1
ATOM 2445 O O . LEU A 1 308 ? 0.673 -14.552 24.199 1.00 58.84 308 LEU A O 1
ATOM 2449 N N . GLN A 1 309 ? -0.958 -13.526 23.081 1.00 67.50 309 GLN A N 1
ATOM 2450 C CA . GLN A 1 309 ? -0.134 -12.343 22.815 1.00 67.50 309 GLN A CA 1
ATOM 2451 C C . GLN A 1 309 ? 0.052 -11.481 24.078 1.00 67.50 309 GLN A C 1
ATOM 2453 O O . GLN A 1 309 ? -0.828 -11.506 24.943 1.00 67.50 309 GLN A O 1
ATOM 2458 N N . PRO A 1 310 ? 1.132 -10.673 24.201 1.00 74.44 310 PRO A N 1
ATOM 2459 C CA . PRO A 1 310 ? 1.353 -9.825 25.379 1.00 74.44 310 PRO A CA 1
ATOM 2460 C C . PRO A 1 310 ? 0.134 -8.965 25.779 1.00 74.44 310 PRO A C 1
ATOM 2462 O O . PRO A 1 310 ? -0.189 -8.923 26.968 1.00 74.44 310 PRO A O 1
ATOM 2465 N N . PRO A 1 311 ? -0.630 -8.364 24.837 1.00 70.56 311 PRO A N 1
ATOM 2466 C CA . PRO A 1 311 ? -1.885 -7.675 25.156 1.00 70.56 311 PRO A CA 1
ATOM 2467 C C . PRO A 1 311 ? -2.982 -8.588 25.736 1.00 70.56 311 PRO A C 1
ATOM 2469 O O . PRO A 1 311 ? -3.717 -8.178 26.637 1.00 70.56 311 PRO A O 1
ATOM 2472 N N . THR A 1 312 ? -3.099 -9.829 25.253 1.00 72.38 312 THR A N 1
ATOM 2473 C CA . THR A 1 312 ? -4.068 -10.817 25.756 1.00 72.38 312 THR A CA 1
ATOM 2474 C C . THR A 1 312 ? -3.702 -11.270 27.166 1.00 72.38 312 THR A C 1
ATOM 2476 O O . THR A 1 312 ? -4.570 -11.331 28.034 1.00 72.38 312 THR A O 1
ATOM 2479 N N . ILE A 1 313 ? -2.415 -11.525 27.422 1.00 80.69 313 ILE A N 1
ATOM 2480 C CA . ILE A 1 313 ? -1.908 -11.887 28.753 1.00 80.69 313 ILE A CA 1
ATOM 2481 C C . ILE A 1 313 ? -2.173 -10.747 29.741 1.00 80.69 313 ILE A C 1
ATOM 2483 O O . ILE A 1 313 ? -2.739 -10.983 30.807 1.00 80.69 313 ILE A O 1
ATOM 2487 N N . ALA A 1 314 ? -1.848 -9.506 29.364 1.00 82.75 314 ALA A N 1
ATOM 2488 C CA . ALA A 1 314 ? -2.134 -8.327 30.180 1.00 82.75 314 ALA A CA 1
ATOM 2489 C C . ALA A 1 314 ? -3.636 -8.172 30.472 1.00 82.75 314 ALA A C 1
ATOM 2491 O O . ALA A 1 314 ? -4.010 -7.868 31.603 1.00 82.75 314 ALA A O 1
ATOM 2492 N N . SER A 1 315 ? -4.500 -8.445 29.486 1.00 78.88 315 SER A N 1
ATOM 2493 C CA . SER A 1 315 ? -5.960 -8.406 29.659 1.00 78.88 315 SER A CA 1
ATOM 2494 C C . SER A 1 315 ? -6.449 -9.450 30.667 1.00 78.88 315 SER A C 1
ATOM 2496 O O . SER A 1 315 ? -7.232 -9.129 31.559 1.00 78.88 315 SER A O 1
ATOM 2498 N N . LEU A 1 316 ? -5.978 -10.696 30.552 1.00 82.88 316 LEU A N 1
ATOM 2499 C CA . LEU A 1 316 ? -6.337 -11.782 31.469 1.00 82.88 316 LEU A CA 1
ATOM 2500 C C . LEU A 1 316 ? -5.866 -11.479 32.896 1.00 82.88 316 LEU A C 1
ATOM 2502 O O . LEU A 1 316 ? -6.650 -11.582 33.839 1.00 82.88 316 LEU A O 1
ATOM 2506 N N . LEU A 1 317 ? -4.617 -11.034 33.054 1.00 86.56 317 LEU A N 1
ATOM 2507 C CA . LEU A 1 317 ? -4.071 -10.632 34.350 1.00 86.56 317 LEU A CA 1
ATOM 2508 C C . LEU A 1 317 ? -4.875 -9.481 34.966 1.00 86.56 317 LEU A C 1
ATOM 2510 O O . LEU A 1 317 ? -5.261 -9.557 36.128 1.00 86.56 317 LEU A O 1
ATOM 2514 N N . ALA A 1 318 ? -5.213 -8.457 34.187 1.00 85.19 318 ALA A N 1
ATOM 2515 C CA . ALA A 1 318 ? -5.992 -7.328 34.680 1.00 85.19 318 ALA A CA 1
ATOM 2516 C C . ALA A 1 318 ? -7.416 -7.714 35.105 1.00 85.19 318 ALA A C 1
ATOM 2518 O O . ALA A 1 318 ? -7.887 -7.250 36.141 1.00 85.19 318 ALA A O 1
ATOM 2519 N N . ILE A 1 319 ? -8.092 -8.596 34.360 1.00 83.50 319 ILE A N 1
ATOM 2520 C CA . ILE A 1 319 ? -9.423 -9.101 34.737 1.00 83.50 319 ILE A CA 1
ATOM 2521 C C . ILE A 1 319 ? -9.334 -9.943 36.014 1.00 83.50 319 ILE A C 1
ATOM 2523 O O . ILE A 1 319 ? -10.140 -9.761 36.926 1.00 83.50 319 ILE A O 1
ATOM 2527 N N . THR A 1 320 ? -8.354 -10.846 36.112 1.00 86.19 320 THR A N 1
ATOM 2528 C CA . THR A 1 320 ? -8.187 -11.696 37.306 1.00 86.19 320 THR A CA 1
ATOM 2529 C C . THR A 1 320 ? -7.881 -10.872 38.559 1.00 86.19 320 THR A C 1
ATOM 2531 O O . THR A 1 320 ? -8.540 -11.055 39.580 1.00 86.19 320 THR A O 1
ATOM 2534 N N . ILE A 1 321 ? -6.965 -9.904 38.474 1.00 87.81 321 ILE A N 1
ATOM 2535 C CA . ILE A 1 321 ? -6.619 -9.021 39.597 1.00 87.81 321 ILE A CA 1
ATOM 2536 C C . ILE A 1 321 ? -7.777 -8.070 39.924 1.00 87.81 321 ILE A C 1
ATOM 2538 O O . ILE A 1 321 ? -8.125 -7.922 41.091 1.00 87.81 321 ILE A O 1
ATOM 2542 N N . GLY A 1 322 ? -8.410 -7.460 38.917 1.00 84.31 322 GLY A N 1
ATOM 2543 C CA . GLY A 1 322 ? -9.484 -6.480 39.110 1.00 84.31 322 GLY A CA 1
ATOM 2544 C C . GLY A 1 322 ? -10.782 -7.079 39.665 1.00 84.31 322 GLY A C 1
ATOM 2545 O O . GLY A 1 322 ? -11.489 -6.435 40.439 1.00 84.31 322 GLY A O 1
ATOM 2546 N N . THR A 1 323 ? -11.109 -8.327 39.319 1.00 83.88 323 THR A N 1
ATOM 2547 C CA . THR A 1 323 ? -12.314 -8.997 39.847 1.00 83.88 323 THR A CA 1
ATOM 2548 C C . THR A 1 323 ? -12.160 -9.465 41.293 1.00 83.88 323 THR A C 1
ATOM 2550 O O . THR A 1 323 ? -13.166 -9.557 41.995 1.00 83.88 323 THR A O 1
ATOM 2553 N N . MET A 1 324 ? -10.934 -9.726 41.757 1.00 87.69 324 MET A N 1
ATOM 2554 C CA . MET A 1 324 ? -10.648 -10.146 43.130 1.00 87.69 324 MET A CA 1
ATOM 2555 C C . MET A 1 324 ? -10.387 -8.924 44.028 1.00 87.69 324 MET A C 1
ATOM 2557 O O . MET A 1 324 ? -9.325 -8.314 43.921 1.00 87.69 324 MET A O 1
ATOM 2561 N N . PRO A 1 325 ? -11.281 -8.577 44.978 1.00 83.94 325 PRO A N 1
ATOM 2562 C CA . PRO A 1 325 ? -11.161 -7.339 45.757 1.00 83.94 325 PRO A CA 1
ATOM 2563 C C . PRO A 1 325 ? -9.859 -7.228 46.562 1.00 83.94 325 PRO A C 1
ATOM 2565 O O . PRO A 1 325 ? -9.287 -6.147 46.654 1.00 83.94 325 PRO A O 1
ATOM 2568 N N . MET A 1 326 ? -9.363 -8.350 47.101 1.00 86.50 326 MET A N 1
ATOM 2569 C CA . MET A 1 326 ? -8.100 -8.395 47.849 1.00 86.50 326 MET A CA 1
ATOM 2570 C C . MET A 1 326 ? -6.897 -8.064 46.954 1.00 86.50 326 MET A C 1
ATOM 2572 O O . MET A 1 326 ? -6.058 -7.252 47.333 1.00 86.50 326 MET A O 1
ATOM 2576 N N . LEU A 1 327 ? -6.820 -8.666 45.761 1.00 84.69 327 LEU A N 1
ATOM 2577 C CA . LEU A 1 327 ? -5.729 -8.409 44.818 1.00 84.69 327 LEU A CA 1
ATOM 2578 C C . LEU A 1 327 ? -5.831 -6.998 44.241 1.00 84.69 327 LEU A C 1
ATOM 2580 O O . LEU A 1 327 ? -4.826 -6.299 44.155 1.00 84.69 327 LEU A O 1
ATOM 2584 N N . LYS A 1 328 ? -7.043 -6.541 43.916 1.00 85.12 328 LYS A N 1
ATOM 2585 C CA . LYS A 1 328 ? -7.266 -5.178 43.439 1.00 85.12 328 LYS A CA 1
ATOM 2586 C C . LYS A 1 328 ? -6.818 -4.135 44.461 1.00 85.12 328 LYS A C 1
ATOM 2588 O O . LYS A 1 328 ? -6.118 -3.210 44.080 1.00 85.12 328 LYS A O 1
ATOM 2593 N N . ALA A 1 329 ? -7.153 -4.297 45.742 1.00 84.62 329 ALA A N 1
ATOM 2594 C CA . ALA A 1 329 ? -6.707 -3.380 46.793 1.00 84.62 329 ALA A CA 1
ATOM 2595 C C . ALA A 1 329 ? -5.179 -3.387 46.984 1.00 84.62 329 ALA A C 1
ATOM 2597 O O . ALA A 1 329 ? -4.606 -2.377 47.372 1.00 84.62 329 ALA A O 1
ATOM 2598 N N . PHE A 1 330 ? -4.517 -4.508 46.684 1.00 88.06 330 PHE A N 1
ATOM 2599 C CA . PHE A 1 330 ? -3.065 -4.651 46.807 1.00 88.06 330 PHE A CA 1
ATOM 2600 C C . PHE A 1 330 ? -2.273 -3.996 45.662 1.00 88.06 330 PHE A C 1
ATOM 2602 O O . PHE A 1 330 ? -1.121 -3.621 45.870 1.00 88.06 330 PHE A O 1
ATOM 2609 N N . PHE A 1 331 ? -2.874 -3.869 44.472 1.00 86.06 331 PHE A N 1
ATOM 2610 C CA . PHE A 1 331 ? -2.252 -3.268 43.282 1.00 86.06 331 PHE A CA 1
ATOM 2611 C C . PHE A 1 331 ? -2.780 -1.862 42.953 1.00 86.06 331 PHE A C 1
ATOM 2613 O O . PHE A 1 331 ? -1.992 -1.002 42.598 1.00 86.06 331 PHE A O 1
ATOM 2620 N N . PHE A 1 332 ? -4.091 -1.630 43.062 1.00 82.69 332 PHE A N 1
ATOM 2621 C CA . PHE A 1 332 ? -4.793 -0.426 42.586 1.00 82.69 332 PHE A CA 1
ATOM 2622 C C . PHE A 1 332 ? -5.469 0.386 43.707 1.00 82.69 332 PHE A C 1
ATOM 2624 O O . PHE A 1 332 ? -6.272 1.270 43.420 1.00 82.69 332 PHE A O 1
ATOM 2631 N N . GLY A 1 333 ? -5.240 0.044 44.977 1.00 78.12 333 GLY A N 1
ATOM 2632 C CA . GLY A 1 333 ? -5.739 0.828 46.111 1.00 78.12 333 GLY A CA 1
ATOM 2633 C C . GLY A 1 333 ? -4.926 2.107 46.332 1.00 78.12 333 GLY A C 1
ATOM 2634 O O . GLY A 1 333 ? -3.740 2.138 46.018 1.00 78.12 333 GLY A O 1
ATOM 2635 N N . ASP A 1 334 ? -5.543 3.131 46.927 1.00 72.75 334 ASP A N 1
ATOM 2636 C CA . ASP A 1 334 ? -4.885 4.423 47.192 1.00 72.75 334 ASP A CA 1
ATOM 2637 C C . ASP A 1 334 ? -3.634 4.282 48.096 1.00 72.75 334 ASP A C 1
ATOM 2639 O O . ASP A 1 334 ? -2.643 4.973 47.884 1.00 72.75 334 ASP A O 1
ATOM 2643 N N . ASP A 1 335 ? -3.642 3.319 49.033 1.00 77.19 335 ASP A N 1
ATOM 2644 C CA . ASP A 1 335 ? -2.511 2.955 49.914 1.00 77.19 335 ASP A CA 1
ATOM 2645 C C . ASP A 1 335 ? -1.905 1.574 49.567 1.00 77.19 335 ASP A C 1
ATOM 2647 O O . ASP A 1 335 ? -1.390 0.849 50.427 1.00 77.19 335 ASP A O 1
ATOM 2651 N N . ALA A 1 336 ? -2.020 1.143 48.309 1.00 83.94 336 ALA A N 1
ATOM 2652 C CA . ALA A 1 336 ? -1.558 -0.172 47.879 1.00 83.94 336 ALA A CA 1
ATOM 2653 C C . ALA A 1 336 ? -0.025 -0.320 47.999 1.00 83.94 336 ALA A C 1
ATOM 2655 O O . ALA A 1 336 ? 0.716 0.516 47.487 1.00 83.94 336 ALA A O 1
ATOM 2656 N N . PRO A 1 337 ? 0.498 -1.420 48.572 1.00 85.44 337 PRO A N 1
ATOM 2657 C CA . PRO A 1 337 ? 1.943 -1.631 48.695 1.00 85.44 337 PRO A CA 1
ATOM 2658 C C . PRO A 1 337 ? 2.649 -1.826 47.343 1.00 85.44 337 PRO A C 1
ATOM 2660 O O . PRO A 1 337 ? 3.860 -1.625 47.258 1.00 85.44 337 PRO A O 1
ATOM 2663 N N . LEU A 1 338 ? 1.918 -2.219 46.291 1.00 87.12 338 LEU A N 1
ATOM 2664 C CA . LEU A 1 338 ? 2.436 -2.343 44.924 1.00 87.12 338 LEU A CA 1
ATOM 2665 C C . LEU A 1 338 ? 1.993 -1.209 43.985 1.00 87.12 338 LEU A C 1
ATOM 2667 O O . LEU A 1 338 ? 2.197 -1.339 42.776 1.00 87.12 338 LEU A O 1
ATOM 2671 N N . SER A 1 339 ? 1.452 -0.099 44.504 1.00 85.62 339 SER A N 1
ATOM 2672 C CA . SER A 1 339 ? 1.064 1.058 43.676 1.00 85.62 339 SER A CA 1
ATOM 2673 C C . SER A 1 339 ? 2.223 1.568 42.814 1.00 85.62 339 SER A C 1
ATOM 2675 O O . SER A 1 339 ? 2.043 1.882 41.645 1.00 85.62 339 SER A O 1
ATOM 2677 N N . PHE A 1 340 ? 3.463 1.506 43.315 1.00 88.38 340 PHE A N 1
ATOM 2678 C CA . PHE A 1 340 ? 4.647 1.903 42.545 1.00 88.38 340 PHE A CA 1
ATOM 2679 C C . PHE A 1 340 ? 4.807 1.135 41.216 1.00 88.38 340 PHE A C 1
ATOM 2681 O O . PHE A 1 340 ? 5.358 1.676 40.253 1.00 88.38 340 PHE A O 1
ATOM 2688 N N . ILE A 1 341 ? 4.348 -0.124 41.140 1.00 88.12 341 ILE A N 1
ATOM 2689 C CA . ILE A 1 341 ? 4.378 -0.920 39.904 1.00 88.12 341 ILE A CA 1
ATOM 2690 C C . ILE A 1 341 ? 3.308 -0.408 38.947 1.00 88.12 341 ILE A C 1
ATOM 2692 O O . ILE A 1 341 ? 3.604 -0.191 37.773 1.00 88.12 341 ILE A O 1
ATOM 2696 N N . THR A 1 342 ? 2.080 -0.214 39.428 1.00 86.75 342 THR A N 1
ATOM 2697 C CA . THR A 1 342 ? 0.980 0.277 38.591 1.00 86.75 342 THR A CA 1
ATOM 2698 C C . THR A 1 342 ? 1.250 1.688 38.085 1.00 86.75 342 THR A C 1
ATOM 2700 O O . THR A 1 342 ? 1.062 1.922 36.896 1.00 86.75 342 THR A O 1
ATOM 2703 N N . ASP A 1 343 ? 1.814 2.564 38.915 1.00 87.75 343 ASP A N 1
ATOM 2704 C CA . ASP A 1 343 ? 2.197 3.931 38.544 1.00 87.75 343 ASP A CA 1
ATOM 2705 C C . ASP A 1 343 ? 3.295 3.920 37.470 1.00 87.75 343 ASP A C 1
ATOM 2707 O O . ASP A 1 343 ? 3.235 4.647 36.477 1.00 87.75 343 ASP A O 1
ATOM 2711 N N . SER A 1 344 ? 4.286 3.031 37.609 1.00 90.88 344 SER A N 1
ATOM 2712 C CA . SER A 1 344 ? 5.337 2.852 36.597 1.00 90.88 344 SER A CA 1
ATOM 2713 C C . SER A 1 344 ? 4.766 2.364 35.261 1.00 90.88 344 SER A C 1
ATOM 2715 O O . SER A 1 344 ? 5.161 2.842 34.193 1.00 90.88 344 SER A O 1
ATOM 2717 N N . LEU A 1 345 ? 3.824 1.416 35.302 1.00 89.50 345 LEU A N 1
ATOM 2718 C CA . LEU A 1 345 ? 3.129 0.924 34.111 1.00 89.50 345 LEU A CA 1
ATOM 2719 C C . LEU A 1 345 ? 2.234 2.007 33.494 1.00 89.50 345 LEU A C 1
ATOM 2721 O O . LEU A 1 345 ? 2.123 2.065 32.271 1.00 89.50 345 LEU A O 1
ATOM 2725 N N . GLU A 1 346 ? 1.640 2.885 34.300 1.00 87.12 346 GLU A N 1
ATOM 2726 C CA . GLU A 1 346 ? 0.807 3.995 33.835 1.00 87.12 346 GLU A CA 1
ATOM 2727 C C . GLU A 1 346 ? 1.637 5.054 33.096 1.00 87.12 346 GLU A C 1
ATOM 2729 O O . GLU A 1 346 ? 1.247 5.512 32.019 1.00 87.12 346 GLU A O 1
ATOM 2734 N N . ILE A 1 347 ? 2.839 5.365 33.591 1.00 89.69 347 ILE A N 1
ATOM 2735 C CA . ILE A 1 347 ? 3.782 6.253 32.893 1.00 89.69 347 ILE A CA 1
ATOM 2736 C C . ILE A 1 347 ? 4.129 5.689 31.505 1.00 89.69 347 ILE A C 1
ATOM 2738 O O . ILE A 1 347 ? 4.095 6.417 30.510 1.00 89.69 347 ILE A O 1
ATOM 2742 N N . LEU A 1 348 ? 4.414 4.384 31.410 1.00 88.38 348 LEU A N 1
ATOM 2743 C CA . LEU A 1 348 ? 4.678 3.715 30.129 1.00 88.38 348 LEU A CA 1
ATOM 2744 C C . LEU A 1 348 ? 3.442 3.701 29.218 1.00 88.38 348 LEU A C 1
ATOM 2746 O O . LEU A 1 348 ? 3.552 3.914 28.008 1.00 88.38 348 LEU A O 1
ATOM 2750 N N . ALA A 1 349 ? 2.259 3.483 29.789 1.00 83.44 349 ALA A N 1
ATOM 2751 C CA . ALA A 1 349 ? 0.988 3.491 29.076 1.00 83.44 349 ALA A CA 1
ATOM 2752 C C . ALA A 1 349 ? 0.688 4.851 28.420 1.00 83.44 349 ALA A C 1
ATOM 2754 O O . ALA A 1 349 ? 0.179 4.901 27.293 1.00 83.44 349 ALA A O 1
ATOM 2755 N N . GLY A 1 350 ? 1.067 5.954 29.074 1.00 83.31 350 GLY A N 1
ATOM 2756 C CA . GLY A 1 350 ? 0.917 7.314 28.549 1.00 83.31 350 GLY A CA 1
ATOM 2757 C C . GLY A 1 350 ? 1.627 7.548 27.208 1.00 83.31 350 GLY A C 1
ATOM 2758 O O . GLY A 1 350 ? 1.195 8.387 26.413 1.00 83.31 350 GLY A O 1
ATOM 2759 N N . ALA A 1 351 ? 2.662 6.762 26.894 1.00 87.25 351 ALA A N 1
ATOM 2760 C CA . ALA A 1 351 ? 3.406 6.867 25.641 1.00 87.25 351 ALA A CA 1
ATOM 2761 C C . ALA A 1 351 ? 2.673 6.272 24.424 1.00 87.25 351 ALA A C 1
ATOM 2763 O O . ALA A 1 351 ? 3.057 6.570 23.288 1.00 87.25 351 ALA A O 1
ATOM 2764 N N . VAL A 1 352 ? 1.612 5.470 24.606 1.00 83.94 352 VAL A N 1
ATOM 2765 C CA . VAL A 1 352 ? 0.904 4.804 23.492 1.00 83.94 352 VAL A CA 1
ATOM 2766 C C . VAL A 1 352 ? 0.348 5.815 22.493 1.00 83.94 352 VAL A C 1
ATOM 2768 O O . VAL A 1 352 ? 0.591 5.693 21.293 1.00 83.94 352 VAL A O 1
ATOM 2771 N N . VAL A 1 353 ? -0.409 6.810 22.964 1.00 83.06 353 VAL A N 1
ATOM 2772 C CA . VAL A 1 353 ? -1.125 7.736 22.070 1.00 83.06 353 VAL A CA 1
ATOM 2773 C C . VAL A 1 353 ? -0.159 8.592 21.252 1.00 83.06 353 VAL A C 1
ATOM 2775 O O . VAL A 1 353 ? -0.286 8.582 20.026 1.00 83.06 353 VAL A O 1
ATOM 2778 N N . PRO A 1 354 ? 0.833 9.279 21.857 1.00 87.06 354 PRO A N 1
ATOM 2779 C CA . PRO A 1 354 ? 1.808 10.044 21.086 1.00 87.06 354 PRO A CA 1
ATOM 2780 C C . PRO A 1 354 ? 2.583 9.170 20.099 1.00 87.06 354 PRO A C 1
ATOM 2782 O O . PRO A 1 354 ? 2.733 9.555 18.943 1.00 87.06 354 PRO A O 1
ATOM 2785 N N . SER A 1 355 ? 2.999 7.969 20.514 1.00 87.00 355 SER A N 1
ATOM 2786 C CA . SER A 1 355 ? 3.773 7.065 19.659 1.00 87.00 355 SER A CA 1
ATOM 2787 C C . SER A 1 355 ? 2.988 6.625 18.425 1.00 87.00 355 SER A C 1
ATOM 2789 O O . SER A 1 355 ? 3.505 6.722 17.315 1.00 87.00 355 SER A O 1
ATOM 2791 N N . VAL A 1 356 ? 1.726 6.198 18.575 1.00 81.88 356 VAL A N 1
ATOM 2792 C CA . VAL A 1 356 ? 0.922 5.774 17.414 1.00 81.88 356 VAL A CA 1
ATOM 2793 C C . VAL A 1 356 ? 0.587 6.950 16.497 1.00 81.88 356 VAL A C 1
ATOM 2795 O O . VAL A 1 356 ? 0.611 6.783 15.279 1.00 81.88 356 VAL A O 1
ATOM 2798 N N . MET A 1 357 ? 0.332 8.148 17.037 1.00 85.50 357 MET A N 1
ATOM 2799 C CA . MET A 1 357 ? 0.075 9.325 16.195 1.00 85.50 357 MET A CA 1
ATOM 2800 C C . MET A 1 357 ? 1.318 9.782 15.426 1.00 85.50 357 MET A C 1
ATOM 2802 O O . MET A 1 357 ? 1.187 10.202 14.276 1.00 85.50 357 MET A O 1
ATOM 2806 N N . LEU A 1 358 ? 2.510 9.657 16.018 1.00 86.38 358 LEU A N 1
ATOM 2807 C CA . LEU A 1 358 ? 3.776 9.903 15.327 1.00 86.38 358 LEU A CA 1
ATOM 2808 C C . LEU A 1 358 ? 4.033 8.863 14.234 1.00 86.38 358 LEU A C 1
ATOM 2810 O O . LEU A 1 358 ? 4.394 9.252 13.128 1.00 86.38 358 LEU A O 1
ATOM 2814 N N . ILE A 1 359 ? 3.796 7.573 14.512 1.00 81.69 359 ILE A N 1
ATOM 2815 C CA . ILE A 1 359 ? 3.870 6.499 13.505 1.00 81.69 359 ILE A CA 1
ATOM 2816 C C . ILE A 1 359 ? 2.938 6.817 12.339 1.00 81.69 359 ILE A C 1
ATOM 2818 O O . ILE A 1 359 ? 3.374 6.820 11.194 1.00 81.69 359 ILE A O 1
ATOM 2822 N N . LEU A 1 360 ? 1.677 7.142 12.625 1.00 81.31 360 LEU A N 1
ATOM 2823 C CA . LEU A 1 360 ? 0.693 7.499 11.608 1.00 81.31 360 LEU A CA 1
ATOM 2824 C C . LEU A 1 360 ? 1.168 8.674 10.740 1.00 81.31 360 LEU A C 1
ATOM 2826 O O . LEU A 1 360 ? 1.056 8.622 9.519 1.00 81.31 360 LEU A O 1
ATOM 2830 N N . GLY A 1 361 ? 1.721 9.714 11.371 1.00 80.69 361 GLY A N 1
ATOM 2831 C CA . GLY A 1 361 ? 2.306 10.865 10.687 1.00 80.69 361 GLY A CA 1
ATOM 2832 C C . GLY A 1 361 ? 3.484 10.489 9.797 1.00 80.69 361 GLY A C 1
ATOM 2833 O O . GLY A 1 361 ? 3.531 10.896 8.639 1.00 80.69 361 GLY A O 1
ATOM 2834 N N . GLY A 1 362 ? 4.405 9.672 10.310 1.00 79.94 362 GLY A N 1
ATOM 2835 C CA . GLY A 1 362 ? 5.570 9.226 9.554 1.00 79.94 362 GLY A CA 1
ATOM 2836 C C . GLY A 1 362 ? 5.194 8.396 8.328 1.00 79.94 362 GLY A C 1
ATOM 2837 O O . GLY A 1 362 ? 5.707 8.617 7.234 1.00 79.94 362 GLY A O 1
ATOM 2838 N N . MET A 1 363 ? 4.202 7.515 8.472 1.00 75.12 363 MET A N 1
ATOM 2839 C CA . MET A 1 363 ? 3.690 6.700 7.366 1.00 75.12 363 MET A CA 1
ATOM 2840 C C . MET A 1 363 ? 2.895 7.509 6.320 1.00 75.12 363 MET A C 1
ATOM 2842 O O . MET A 1 363 ? 2.699 7.029 5.208 1.00 75.12 363 MET A O 1
ATOM 2846 N N . LEU A 1 364 ? 2.463 8.739 6.633 1.00 76.31 364 LEU A N 1
ATOM 2847 C CA . LEU A 1 364 ? 1.795 9.655 5.693 1.00 76.31 364 LEU A CA 1
ATOM 2848 C C . LEU A 1 364 ? 2.763 10.457 4.808 1.00 76.31 364 LEU A C 1
ATOM 2850 O O . LEU A 1 364 ? 2.298 11.168 3.915 1.00 76.31 364 LEU A O 1
ATOM 2854 N N . ALA A 1 365 ? 4.082 10.367 5.021 1.00 66.44 365 ALA A N 1
ATOM 2855 C CA . ALA A 1 365 ? 5.079 11.123 4.251 1.00 66.44 365 ALA A CA 1
ATOM 2856 C C . ALA A 1 365 ? 5.108 10.779 2.749 1.00 66.44 365 ALA A C 1
ATOM 2858 O O . ALA A 1 365 ? 5.599 11.573 1.953 1.00 66.44 365 ALA A O 1
ATOM 2859 N N . GLU A 1 366 ? 4.545 9.634 2.361 1.00 58.19 366 GLU A N 1
ATOM 2860 C CA . GLU A 1 366 ? 4.350 9.215 0.963 1.00 58.19 366 GLU A CA 1
ATOM 2861 C C . GLU A 1 366 ? 3.144 9.909 0.295 1.00 58.19 366 GLU A C 1
ATOM 2863 O O . GLU A 1 366 ? 2.942 9.823 -0.907 1.00 58.19 366 GLU A O 1
ATOM 2868 N N . GLY A 1 367 ? 2.371 10.681 1.061 1.00 55.31 367 GLY A N 1
ATOM 2869 C CA . GLY A 1 367 ? 1.271 11.495 0.567 1.00 55.31 367 GLY A CA 1
ATOM 2870 C C . GLY A 1 367 ? -0.097 10.818 0.735 1.00 55.31 367 GLY A C 1
ATOM 2871 O O . GLY A 1 367 ? -0.276 9.645 0.415 1.00 55.31 367 GLY A O 1
ATOM 2872 N N . PRO A 1 368 ? -1.130 11.557 1.182 1.00 57.31 368 PRO A N 1
ATOM 2873 C CA . PRO A 1 368 ? -2.476 11.009 1.378 1.00 57.31 368 PRO A CA 1
ATOM 2874 C C . PRO A 1 368 ? -3.208 10.661 0.067 1.00 57.31 368 PRO A C 1
ATOM 2876 O O . PRO A 1 368 ? -4.304 10.105 0.121 1.00 57.31 368 PRO A O 1
ATOM 2879 N N . ASN A 1 369 ? -2.634 11.002 -1.095 1.00 57.47 369 ASN A N 1
ATOM 2880 C CA . ASN A 1 369 ? -3.229 10.801 -2.421 1.00 57.47 369 ASN A CA 1
ATOM 2881 C C . ASN A 1 369 ? -2.735 9.536 -3.143 1.00 57.47 369 ASN A C 1
ATOM 2883 O O . ASN A 1 369 ? -3.287 9.202 -4.188 1.00 57.47 369 ASN A O 1
ATOM 2887 N N . GLU A 1 370 ? -1.742 8.823 -2.605 1.00 58.03 370 GLU A N 1
ATOM 2888 C CA . GLU A 1 370 ? -1.174 7.619 -3.237 1.00 58.03 370 GLU A CA 1
ATOM 2889 C C . GLU A 1 370 ? -1.856 6.309 -2.793 1.00 58.03 370 GLU A C 1
ATOM 2891 O O . GLU A 1 370 ? -1.402 5.216 -3.123 1.00 58.03 370 GLU A O 1
ATOM 2896 N N . SER A 1 371 ? -2.966 6.374 -2.046 1.00 67.31 371 SER A N 1
ATOM 2897 C CA . SER A 1 371 ? -3.644 5.165 -1.563 1.00 67.31 371 SER A CA 1
ATOM 2898 C C . SER A 1 371 ? -4.292 4.373 -2.706 1.00 67.31 371 SER A C 1
ATOM 2900 O O . SER A 1 371 ? -5.160 4.896 -3.413 1.00 67.31 371 SER A O 1
ATOM 2902 N N . THR A 1 372 ? -3.982 3.080 -2.800 1.00 70.88 372 THR A N 1
ATOM 2903 C CA . THR A 1 372 ? -4.557 2.148 -3.795 1.00 70.88 372 THR A CA 1
ATOM 2904 C C . THR A 1 372 ? -6.060 1.885 -3.604 1.00 70.88 372 THR A C 1
ATOM 2906 O O . THR A 1 372 ? -6.738 1.397 -4.504 1.00 70.88 372 THR A O 1
ATOM 2909 N N . LEU A 1 373 ? -6.610 2.260 -2.443 1.00 75.75 373 LEU A N 1
ATOM 2910 C CA . LEU A 1 373 ? -8.003 2.034 -2.038 1.00 75.75 373 LEU A CA 1
ATOM 2911 C C . LEU A 1 373 ? -9.045 2.767 -2.911 1.00 75.75 373 LEU A C 1
ATOM 2913 O O . LEU A 1 373 ? -10.216 2.377 -2.948 1.00 75.75 373 LEU A O 1
ATOM 2917 N N . GLY A 1 374 ? -8.621 3.841 -3.588 1.00 77.94 374 GLY A N 1
ATOM 2918 C CA . GLY A 1 374 ? -9.468 4.723 -4.389 1.00 77.94 374 GLY A CA 1
ATOM 2919 C C . GLY A 1 374 ? -10.321 5.692 -3.554 1.00 77.94 374 GLY A C 1
ATOM 2920 O O . GLY A 1 374 ? -10.859 5.355 -2.498 1.00 77.94 374 GLY A O 1
ATOM 2921 N N . LEU A 1 375 ? -10.511 6.916 -4.063 1.00 84.12 375 LEU A N 1
ATOM 2922 C CA . LEU A 1 375 ? -11.242 7.989 -3.366 1.00 84.12 375 LEU A CA 1
ATOM 2923 C C . LEU A 1 375 ? -12.682 7.592 -2.991 1.00 84.12 375 LEU A C 1
ATOM 2925 O O . LEU A 1 375 ? -13.166 7.938 -1.915 1.00 84.12 375 LEU A O 1
ATOM 2929 N N . ARG A 1 376 ? -13.361 6.834 -3.861 1.00 86.56 376 ARG A N 1
ATOM 2930 C CA . ARG A 1 376 ? -14.738 6.359 -3.646 1.00 86.56 376 ARG A CA 1
ATOM 2931 C C . ARG A 1 376 ? -14.855 5.503 -2.385 1.00 86.56 376 ARG A C 1
ATOM 2933 O O . ARG A 1 376 ? -15.792 5.687 -1.611 1.00 86.56 376 ARG A O 1
ATOM 2940 N N . THR A 1 377 ? -13.905 4.600 -2.162 1.00 88.25 377 THR A N 1
ATOM 2941 C CA . THR A 1 377 ? -13.901 3.714 -0.995 1.00 88.25 377 THR A CA 1
ATOM 2942 C C . THR A 1 377 ? -13.565 4.496 0.270 1.00 88.25 377 THR A C 1
ATOM 2944 O O . THR A 1 377 ? -14.280 4.361 1.259 1.00 88.25 377 THR A O 1
ATOM 2947 N N . THR A 1 378 ? -12.572 5.391 0.237 1.00 89.31 378 THR A N 1
ATOM 2948 C CA . THR A 1 378 ? -12.225 6.254 1.385 1.00 89.31 378 THR A CA 1
ATOM 2949 C C . THR A 1 378 ? -13.404 7.127 1.820 1.00 89.31 378 THR A C 1
ATOM 2951 O O . THR A 1 378 ? -13.719 7.209 3.013 1.00 89.31 378 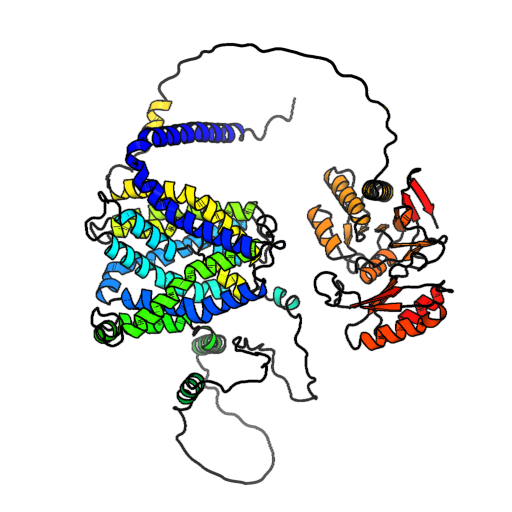THR A O 1
ATOM 2954 N N . VAL A 1 379 ? -14.114 7.736 0.862 1.00 90.38 379 VAL A N 1
ATOM 2955 C CA . VAL A 1 379 ? -15.348 8.491 1.133 1.00 90.38 379 VAL A CA 1
ATOM 2956 C C . VAL A 1 379 ? -16.439 7.562 1.668 1.00 90.38 379 VAL A C 1
ATOM 2958 O O . VAL A 1 379 ? -17.091 7.908 2.650 1.00 90.38 379 VAL A O 1
ATOM 2961 N N . GLY A 1 380 ? -16.601 6.369 1.090 1.00 91.62 380 GLY A N 1
ATOM 2962 C CA . GLY A 1 380 ? -17.558 5.359 1.548 1.00 91.62 380 GLY A CA 1
ATOM 2963 C C . GLY A 1 380 ? -17.354 4.958 3.011 1.00 91.62 380 GLY A C 1
ATOM 2964 O O . GLY A 1 380 ? -18.296 5.038 3.796 1.00 91.62 380 GLY A O 1
ATOM 2965 N N . ILE A 1 381 ? -16.122 4.615 3.403 1.00 93.06 381 ILE A N 1
ATOM 2966 C CA . ILE A 1 381 ? -15.756 4.280 4.790 1.00 93.06 381 ILE A CA 1
ATOM 2967 C C . ILE A 1 381 ? -16.028 5.475 5.713 1.00 93.06 381 ILE A C 1
ATOM 2969 O O . ILE A 1 381 ? -16.611 5.320 6.787 1.00 93.06 381 ILE A O 1
ATOM 2973 N N . THR A 1 382 ? -15.629 6.680 5.297 1.00 92.06 382 THR A N 1
ATOM 2974 C CA . THR A 1 382 ? -15.795 7.901 6.099 1.00 92.06 382 THR A CA 1
ATOM 2975 C C . THR A 1 382 ? -17.271 8.226 6.325 1.00 92.06 382 THR A C 1
ATOM 2977 O O . THR A 1 382 ? -17.662 8.511 7.453 1.00 92.06 382 THR A O 1
ATOM 2980 N N . VAL A 1 383 ? -18.115 8.132 5.295 1.00 92.94 383 VAL A N 1
ATOM 2981 C CA . VAL A 1 383 ? -19.564 8.371 5.403 1.00 92.94 383 VAL A CA 1
ATOM 2982 C C . VAL A 1 383 ? -20.245 7.274 6.219 1.00 92.94 383 VAL A C 1
ATOM 2984 O O . VAL A 1 383 ? -21.034 7.578 7.114 1.00 92.94 383 VAL A O 1
ATOM 2987 N N . ALA A 1 384 ? -19.929 6.004 5.960 1.00 94.38 384 ALA A N 1
ATOM 2988 C CA . ALA A 1 384 ? -20.503 4.890 6.706 1.00 94.38 384 ALA A CA 1
ATOM 2989 C C . ALA A 1 384 ? -20.207 5.016 8.205 1.00 94.38 384 ALA A C 1
ATOM 2991 O O . ALA A 1 384 ? -21.116 4.897 9.026 1.00 94.38 384 ALA A O 1
ATOM 2992 N N . ARG A 1 385 ? -18.959 5.338 8.557 1.00 94.25 385 ARG A N 1
ATOM 2993 C CA . ARG A 1 385 ? -18.529 5.439 9.949 1.00 94.25 385 ARG A CA 1
ATOM 2994 C C . ARG A 1 385 ? -18.930 6.743 10.628 1.00 94.25 385 ARG A C 1
ATOM 2996 O O . ARG A 1 385 ? -19.453 6.702 11.730 1.00 94.25 385 ARG A O 1
ATOM 3003 N N . LEU A 1 386 ? -18.651 7.896 10.024 1.00 92.69 386 LEU A N 1
ATOM 3004 C CA . LEU A 1 386 ? -18.838 9.190 10.689 1.00 92.69 386 LEU A CA 1
ATOM 3005 C C . LEU A 1 386 ? -20.249 9.751 10.524 1.00 92.69 386 LEU A C 1
ATOM 3007 O O . LEU A 1 386 ? -20.570 10.705 11.220 1.00 92.69 386 LEU A O 1
ATOM 3011 N N . LEU A 1 387 ? -21.077 9.218 9.619 1.00 91.38 387 LEU A N 1
ATOM 3012 C CA . LEU A 1 387 ? -22.432 9.724 9.386 1.00 91.38 387 LEU A CA 1
ATOM 3013 C C . LEU A 1 387 ? -23.509 8.663 9.625 1.00 91.38 387 LEU A C 1
ATOM 3015 O O . LEU A 1 387 ? -24.432 8.932 10.383 1.00 91.38 387 LEU A O 1
ATOM 3019 N N . LEU A 1 388 ? -23.411 7.476 9.018 1.00 93.25 388 LEU A N 1
ATOM 3020 C CA . LEU A 1 388 ? -24.475 6.464 9.118 1.00 93.25 388 LEU A CA 1
ATOM 3021 C C . LEU A 1 388 ? -24.478 5.737 10.468 1.00 93.25 388 LEU A C 1
ATOM 3023 O O . LEU A 1 388 ? -25.528 5.616 11.098 1.00 93.25 388 LEU A O 1
ATOM 3027 N N . LEU A 1 389 ? -23.313 5.279 10.929 1.00 93.88 389 LEU A N 1
ATOM 3028 C CA . LEU A 1 389 ? -23.180 4.514 12.170 1.00 93.88 389 LEU A CA 1
ATOM 3029 C C . LEU A 1 389 ? -23.691 5.279 13.420 1.00 93.88 389 LEU A C 1
ATOM 3031 O O . LEU A 1 389 ? -24.430 4.672 14.198 1.00 93.88 389 LEU A O 1
ATOM 3035 N N . PRO A 1 390 ? -23.439 6.595 13.599 1.00 93.25 390 PRO A N 1
ATOM 3036 C CA . PRO A 1 390 ? -24.023 7.387 14.686 1.00 93.25 390 PRO A CA 1
ATOM 3037 C C . PRO A 1 390 ? -25.550 7.445 14.683 1.00 93.25 390 PRO A C 1
ATOM 3039 O O . PRO A 1 390 ? -26.166 7.392 15.746 1.00 93.25 390 PRO A O 1
ATOM 3042 N N . LEU A 1 391 ? -26.174 7.551 13.503 1.00 91.62 391 LEU A N 1
ATOM 3043 C CA . LEU A 1 391 ? -27.635 7.597 13.376 1.00 91.62 391 LEU A CA 1
ATOM 3044 C C . LEU A 1 391 ? -28.260 6.274 13.815 1.00 91.62 391 LEU A C 1
ATOM 3046 O O . LEU A 1 391 ? -29.259 6.265 14.534 1.00 91.62 391 LEU A O 1
ATOM 3050 N N . VAL A 1 392 ? -27.638 5.161 13.422 1.00 92.75 392 VAL A N 1
ATOM 3051 C CA . VAL A 1 392 ? -28.039 3.824 13.869 1.00 92.75 392 VAL A CA 1
ATOM 3052 C C . VAL A 1 392 ? -27.840 3.682 15.383 1.00 92.75 392 VAL A C 1
ATOM 3054 O O . VAL A 1 392 ? -28.731 3.183 16.070 1.00 92.75 392 VAL A O 1
ATOM 3057 N N . GLY A 1 393 ? -26.729 4.197 15.919 1.00 90.94 393 GLY A N 1
ATOM 3058 C CA . GLY A 1 393 ? -26.436 4.212 17.354 1.00 90.94 393 GLY A CA 1
ATOM 3059 C C . GLY A 1 393 ? -27.496 4.927 18.194 1.00 90.94 393 GLY A C 1
ATOM 3060 O O . GLY A 1 393 ? -27.917 4.393 19.218 1.00 90.94 393 GLY A O 1
ATOM 3061 N N . ILE A 1 394 ? -28.003 6.081 17.735 1.00 89.94 394 ILE A N 1
ATOM 3062 C CA . ILE A 1 394 ? -29.119 6.785 18.398 1.00 89.94 394 ILE A CA 1
ATOM 3063 C C . ILE A 1 394 ? -30.347 5.872 18.501 1.00 89.94 394 ILE A C 1
ATOM 3065 O O . ILE A 1 394 ? -30.960 5.786 19.564 1.00 89.94 394 ILE A O 1
ATOM 3069 N N . GLY A 1 395 ? -30.688 5.166 17.419 1.00 88.50 395 GLY A N 1
ATOM 3070 C CA . GLY A 1 395 ? -31.818 4.235 17.399 1.00 88.50 395 GLY A CA 1
ATOM 3071 C C . GLY A 1 395 ? -31.652 3.068 18.376 1.00 88.50 395 GLY A C 1
ATOM 3072 O O . GLY A 1 395 ? -32.602 2.717 19.072 1.00 88.50 395 GLY A O 1
ATOM 3073 N N . ILE A 1 396 ? -30.447 2.501 18.471 1.00 91.38 396 ILE A N 1
ATOM 3074 C CA . ILE A 1 396 ? -30.146 1.368 19.361 1.00 91.38 396 ILE A CA 1
ATOM 3075 C C . ILE A 1 396 ? -30.210 1.779 20.823 1.00 91.38 396 ILE A C 1
ATOM 3077 O O . ILE A 1 396 ? -30.864 1.102 21.613 1.00 91.38 396 ILE A O 1
ATOM 3081 N N . VAL A 1 397 ? -29.570 2.893 21.183 1.00 89.88 397 VAL A N 1
ATOM 3082 C CA . VAL A 1 397 ? -29.580 3.378 22.568 1.00 89.88 397 VAL A CA 1
ATOM 3083 C C . VAL A 1 397 ? -30.998 3.780 22.977 1.00 89.88 397 VAL A C 1
ATOM 3085 O O . VAL A 1 397 ? -31.433 3.420 24.065 1.00 89.88 397 VAL A O 1
ATOM 3088 N N . ALA A 1 398 ? -31.766 4.430 22.095 1.00 86.38 398 ALA A N 1
ATOM 3089 C CA . ALA A 1 398 ? -33.167 4.762 22.366 1.00 86.38 398 ALA A CA 1
ATOM 3090 C C . ALA A 1 398 ? -34.059 3.516 22.526 1.00 86.38 398 ALA A C 1
ATOM 3092 O O . ALA A 1 398 ? -34.985 3.515 23.337 1.00 86.38 398 ALA A O 1
ATOM 3093 N N . LEU A 1 399 ? -33.797 2.449 21.765 1.00 87.75 399 LEU A N 1
ATOM 3094 C CA . LEU A 1 399 ? -34.505 1.179 21.917 1.00 87.75 399 LEU A CA 1
ATOM 3095 C C . LEU A 1 399 ? -34.134 0.484 23.234 1.00 87.75 399 LEU A C 1
ATOM 3097 O O . LEU A 1 399 ? -35.024 0.001 23.926 1.00 87.75 399 LEU A O 1
ATOM 3101 N N . ALA A 1 400 ? -32.851 0.463 23.596 1.00 88.19 400 ALA A N 1
ATOM 3102 C CA . ALA A 1 400 ? -32.378 -0.104 24.858 1.00 88.19 400 ALA A CA 1
ATOM 3103 C C . ALA A 1 400 ? -32.955 0.630 26.078 1.00 88.19 400 ALA A C 1
ATOM 3105 O O . ALA A 1 400 ? -33.293 -0.014 27.070 1.00 88.19 400 ALA A O 1
ATOM 3106 N N . ASP A 1 401 ? -33.128 1.951 25.971 1.00 86.12 401 ASP A N 1
ATOM 3107 C CA . ASP A 1 401 ? -33.794 2.774 26.984 1.00 86.12 401 ASP A CA 1
ATOM 3108 C C . ASP A 1 401 ? -35.261 2.360 27.157 1.00 86.12 401 ASP A C 1
ATOM 3110 O O . ASP A 1 401 ? -35.709 2.090 28.264 1.00 86.12 401 ASP A O 1
ATOM 3114 N N . LYS A 1 402 ? -36.000 2.192 26.050 1.00 85.62 402 LYS A N 1
ATOM 3115 C CA . LYS A 1 402 ? -37.398 1.721 26.086 1.00 85.62 402 LYS A CA 1
ATOM 3116 C C . LYS A 1 402 ? -37.564 0.301 26.631 1.00 85.62 402 LYS A C 1
ATOM 3118 O O . LYS A 1 402 ? -38.642 -0.033 27.113 1.00 85.62 402 LYS A O 1
ATOM 3123 N N . LEU A 1 403 ? -36.541 -0.540 26.496 1.00 86.75 403 LEU A N 1
ATOM 3124 C CA . LEU A 1 403 ? -36.534 -1.918 26.992 1.00 86.75 403 LEU A CA 1
ATOM 3125 C C . LEU A 1 403 ? -36.037 -2.028 28.445 1.00 86.75 403 LEU A C 1
ATOM 3127 O O . LEU A 1 403 ? -35.941 -3.143 28.952 1.00 86.75 403 LEU A O 1
ATOM 3131 N N . ASN A 1 404 ? -35.746 -0.903 29.114 1.00 83.94 404 ASN A N 1
ATOM 3132 C CA . ASN A 1 404 ? -35.203 -0.840 30.476 1.00 83.94 404 ASN A CA 1
ATOM 3133 C C . ASN A 1 404 ? -33.905 -1.656 30.651 1.00 83.94 404 ASN A C 1
ATOM 3135 O O . ASN A 1 404 ? -33.679 -2.280 31.685 1.00 83.94 404 ASN A O 1
ATOM 3139 N N . PHE A 1 405 ? -33.051 -1.691 29.620 1.00 85.19 405 PHE A N 1
ATOM 3140 C CA . PHE A 1 405 ? -31.726 -2.325 29.701 1.00 85.19 405 PHE A CA 1
ATOM 3141 C C . PHE A 1 405 ? -30.628 -1.373 30.189 1.00 85.19 405 PHE A C 1
ATOM 3143 O O . PHE A 1 405 ? -29.523 -1.821 30.496 1.00 85.19 405 PHE A O 1
ATOM 3150 N N . LEU A 1 406 ? -30.906 -0.069 30.213 1.00 85.38 406 LEU A N 1
ATOM 3151 C CA . LEU A 1 406 ? -29.965 0.964 30.637 1.00 85.38 406 LEU A CA 1
ATOM 3152 C C . LEU A 1 406 ? -30.063 1.201 32.146 1.00 85.38 406 LEU A C 1
ATOM 3154 O O . LEU A 1 406 ? -31.076 0.899 32.764 1.00 85.38 406 LEU A O 1
ATOM 3158 N N . VAL A 1 407 ? -29.002 1.759 32.732 1.00 81.50 407 VAL A N 1
ATOM 3159 C CA . VAL A 1 407 ? -29.028 2.201 34.130 1.00 81.50 407 VAL A CA 1
ATOM 3160 C C . VAL A 1 407 ? -29.977 3.396 34.251 1.00 81.50 407 VAL A C 1
ATOM 3162 O O . VAL A 1 407 ? -29.795 4.396 33.548 1.00 81.50 407 VAL A O 1
ATOM 3165 N N . ASP A 1 408 ? -30.971 3.279 35.132 1.00 73.00 408 ASP A N 1
ATOM 3166 C CA . ASP A 1 408 ? -31.988 4.307 35.360 1.00 73.00 408 ASP A CA 1
ATOM 3167 C C . ASP A 1 408 ? -31.352 5.651 35.759 1.00 73.00 408 ASP A C 1
ATOM 3169 O O . ASP A 1 408 ? -30.396 5.703 36.534 1.00 73.00 408 ASP A O 1
ATOM 3173 N N . ASP A 1 409 ? -31.877 6.742 35.192 1.00 72.88 409 ASP A N 1
ATOM 3174 C CA . ASP A 1 409 ? -31.496 8.139 35.462 1.00 72.88 409 ASP A CA 1
ATOM 3175 C C . ASP A 1 409 ? -30.010 8.520 35.274 1.00 72.88 409 ASP A C 1
ATOM 3177 O O . ASP A 1 409 ? -29.594 9.620 35.650 1.00 72.88 409 ASP A O 1
ATOM 3181 N N . ASP A 1 410 ? -29.196 7.689 34.609 1.00 83.69 410 ASP A N 1
ATOM 3182 C CA . ASP A 1 410 ? -27.796 8.029 34.333 1.00 83.69 410 ASP A CA 1
ATOM 3183 C C . ASP A 1 410 ? -27.568 8.620 32.929 1.00 83.69 410 ASP A C 1
ATOM 3185 O O . ASP A 1 410 ? -27.266 7.940 31.942 1.00 83.69 410 ASP A O 1
ATOM 3189 N N . ALA A 1 411 ? -27.653 9.948 32.854 1.00 83.88 411 ALA A N 1
ATOM 3190 C CA . ALA A 1 411 ? -27.356 10.735 31.659 1.00 83.88 411 ALA A CA 1
ATOM 3191 C C . ALA A 1 411 ? -25.940 10.491 31.091 1.00 83.88 411 ALA A C 1
ATOM 3193 O O . ALA A 1 411 ? -25.757 10.461 29.870 1.00 83.88 411 ALA A O 1
ATOM 3194 N N . MET A 1 412 ? -24.937 10.290 31.955 1.00 86.19 412 MET A N 1
ATOM 3195 C CA . MET A 1 412 ? -23.552 10.066 31.521 1.00 86.19 412 MET A CA 1
ATOM 3196 C C . MET A 1 412 ? -23.397 8.676 30.899 1.00 86.19 412 MET A C 1
ATOM 3198 O O . MET A 1 412 ? -22.717 8.522 29.884 1.00 86.19 412 MET A O 1
ATOM 3202 N N . TYR A 1 413 ? -24.085 7.678 31.452 1.00 88.50 413 TYR A N 1
ATOM 3203 C CA . TYR A 1 413 ? -24.122 6.326 30.897 1.00 88.50 413 TYR A CA 1
ATOM 3204 C C . TYR A 1 413 ? -24.659 6.327 29.456 1.00 88.50 413 TYR A C 1
ATOM 3206 O O . TYR A 1 413 ? -24.007 5.814 28.544 1.00 88.50 413 TYR A O 1
ATOM 3214 N N . LYS A 1 414 ? -25.797 6.999 29.216 1.00 89.06 414 LYS A N 1
ATOM 3215 C CA . LYS A 1 414 ? -26.382 7.161 27.868 1.00 89.06 414 LYS A CA 1
ATOM 3216 C C . LYS A 1 414 ? -25.438 7.896 26.914 1.00 89.06 414 LYS A C 1
ATOM 3218 O O . LYS A 1 414 ? -25.273 7.481 25.766 1.00 89.06 414 LYS A O 1
ATOM 3223 N N . PHE A 1 415 ? -24.792 8.960 27.389 1.00 88.56 415 PHE A N 1
ATOM 3224 C CA . PHE A 1 415 ? -23.834 9.729 26.596 1.00 88.56 415 PHE A CA 1
ATOM 3225 C C . PHE A 1 415 ? -22.635 8.878 26.151 1.00 88.56 415 PHE A C 1
ATOM 3227 O O . PHE A 1 415 ? -22.289 8.874 24.968 1.00 88.56 415 PHE A O 1
ATOM 3234 N N . VAL A 1 416 ? -22.042 8.097 27.059 1.00 89.06 416 VAL A N 1
ATOM 3235 C CA . VAL A 1 416 ? -20.902 7.222 26.741 1.00 89.06 416 VAL A CA 1
ATOM 3236 C C . VAL A 1 416 ? -21.287 6.134 25.734 1.00 89.06 416 VAL A C 1
ATOM 3238 O O . VAL A 1 416 ? -20.513 5.871 24.814 1.00 89.06 416 VAL A O 1
ATOM 3241 N N . LEU A 1 417 ? -22.483 5.546 25.837 1.00 91.25 417 LEU A N 1
ATOM 3242 C CA . LEU A 1 417 ? -22.971 4.562 24.859 1.00 91.25 417 LEU A CA 1
ATOM 3243 C C . LEU A 1 417 ? -23.123 5.152 23.453 1.00 91.25 417 LEU A C 1
ATOM 3245 O O . LEU A 1 417 ? -22.742 4.511 22.472 1.00 91.25 417 LEU A O 1
ATOM 3249 N N . LEU A 1 418 ? -23.643 6.378 23.347 1.00 91.19 418 LEU A N 1
ATOM 3250 C CA . LEU A 1 418 ? -23.782 7.086 22.073 1.00 91.19 418 LEU A CA 1
ATOM 3251 C C . LEU A 1 418 ? -22.415 7.418 21.459 1.00 91.19 418 LEU A C 1
ATOM 3253 O O . LEU A 1 418 ? -22.211 7.220 20.259 1.00 91.19 418 LEU A O 1
ATOM 3257 N N . MET A 1 419 ? -21.447 7.835 22.282 1.00 89.44 419 MET A N 1
ATOM 3258 C CA . MET A 1 419 ? -20.091 8.146 21.817 1.00 89.44 419 MET A CA 1
ATOM 3259 C C . MET A 1 419 ? -19.373 6.959 21.160 1.00 89.44 419 MET A C 1
ATOM 3261 O O . MET A 1 419 ? -18.514 7.166 20.300 1.00 89.44 419 MET A O 1
ATOM 3265 N N . GLN A 1 420 ? -19.719 5.716 21.512 1.00 90.81 420 GLN A N 1
ATOM 3266 C CA . GLN A 1 420 ? -19.111 4.525 20.904 1.00 90.81 420 GLN A CA 1
ATOM 3267 C C . GLN A 1 420 ? -19.348 4.455 19.385 1.00 90.81 420 GLN A C 1
ATOM 3269 O O . GLN A 1 420 ? -18.502 3.929 18.663 1.00 90.81 420 GLN A O 1
ATOM 3274 N N . TYR A 1 421 ? -20.438 5.048 18.885 1.00 92.06 421 TYR A N 1
ATOM 3275 C CA . TYR A 1 421 ? -20.791 5.053 17.462 1.00 92.06 421 TYR A CA 1
ATOM 3276 C C . TYR A 1 421 ? -20.210 6.241 16.676 1.00 92.06 421 TYR A C 1
ATOM 3278 O O . TYR A 1 421 ? -20.150 6.178 15.450 1.00 92.06 421 TYR A O 1
ATOM 3286 N N . THR A 1 422 ? -19.779 7.320 17.342 1.00 89.56 422 THR A N 1
ATOM 3287 C CA . THR A 1 422 ? -19.342 8.578 16.688 1.00 89.56 422 THR A CA 1
ATOM 3288 C C . THR A 1 422 ? -17.852 8.728 16.487 1.00 89.56 422 THR A C 1
ATOM 3290 O O . THR A 1 422 ? -17.406 9.674 15.839 1.00 89.56 422 THR A O 1
ATOM 3293 N N . THR A 1 423 ? -17.063 7.836 17.069 1.00 90.06 423 THR A N 1
ATOM 3294 C CA . THR A 1 423 ? -15.610 7.946 17.001 1.00 90.06 423 THR A CA 1
ATOM 3295 C C . THR A 1 423 ? -15.085 7.546 15.612 1.00 90.06 423 THR A C 1
ATOM 3297 O O . THR A 1 423 ? -15.598 6.598 14.996 1.00 90.06 423 THR A O 1
ATOM 3300 N N . PRO A 1 424 ? -14.043 8.236 15.096 1.00 92.06 424 PRO A N 1
ATOM 3301 C CA . PRO A 1 424 ? -13.315 7.783 13.912 1.00 92.06 424 PRO A CA 1
ATOM 3302 C C . PRO A 1 424 ? -12.684 6.412 14.171 1.00 92.06 424 PRO A C 1
ATOM 3304 O O . PRO A 1 424 ? -12.728 5.898 15.293 1.00 92.06 424 PRO A O 1
ATOM 3307 N N . SER A 1 425 ? -12.114 5.792 13.139 1.00 91.31 425 SER A N 1
ATOM 3308 C CA . SER A 1 425 ? -11.562 4.448 13.287 1.00 91.31 425 SER A CA 1
ATOM 3309 C C . SER A 1 425 ? -10.447 4.404 14.328 1.00 91.31 425 SER A C 1
ATOM 3311 O O . SER A 1 425 ? -9.756 5.395 14.584 1.00 91.31 425 SER A O 1
ATOM 3313 N N . ALA A 1 426 ? -10.301 3.248 14.971 1.00 88.12 426 ALA A N 1
ATOM 3314 C CA . ALA A 1 426 ? -9.322 3.062 16.027 1.00 88.12 426 ALA A CA 1
ATOM 3315 C C . ALA A 1 426 ? -7.906 3.350 15.511 1.00 88.12 426 ALA A C 1
ATOM 3317 O O . ALA A 1 426 ? -7.424 2.722 14.573 1.00 88.12 426 ALA A O 1
ATOM 3318 N N . ILE A 1 427 ? -7.216 4.270 16.188 1.00 81.31 427 ILE A N 1
ATOM 3319 C CA . ILE A 1 427 ? -5.826 4.655 15.897 1.00 81.31 427 ILE A CA 1
ATOM 3320 C C . ILE A 1 427 ? -4.896 3.423 15.916 1.00 81.31 427 ILE A C 1
ATOM 3322 O O . ILE A 1 427 ? -3.972 3.314 15.114 1.00 81.31 427 ILE A O 1
ATOM 3326 N N . LEU A 1 428 ? -5.197 2.450 16.784 1.00 79.75 428 LEU A N 1
ATOM 3327 C CA . LEU A 1 428 ? -4.470 1.186 16.921 1.00 79.75 428 LEU A CA 1
ATOM 3328 C C . LEU A 1 428 ? -4.455 0.335 15.634 1.00 79.75 428 LEU A C 1
ATOM 3330 O O . LEU A 1 428 ? -3.510 -0.422 15.426 1.00 79.75 428 LEU A O 1
ATOM 3334 N N . LEU A 1 429 ? -5.441 0.487 14.742 1.00 85.50 429 LEU A N 1
ATOM 3335 C CA . LEU A 1 429 ? -5.476 -0.226 13.458 1.00 85.50 429 LEU A CA 1
ATOM 3336 C C . LEU A 1 429 ? -4.286 0.146 12.568 1.00 85.50 429 LEU A C 1
ATOM 3338 O O . LEU A 1 429 ? -3.744 -0.717 11.884 1.00 85.50 429 LEU A O 1
ATOM 3342 N N . GLY A 1 430 ? -3.834 1.405 12.621 1.00 79.38 430 GLY A N 1
ATOM 3343 C CA . GLY A 1 430 ? -2.650 1.856 11.885 1.00 79.38 430 GLY A CA 1
ATOM 3344 C C . GLY A 1 430 ? -1.364 1.201 12.395 1.00 79.38 430 GLY A C 1
ATOM 3345 O O . GLY A 1 430 ? -0.522 0.782 11.602 1.00 79.38 430 GLY A O 1
ATOM 3346 N N . ALA A 1 431 ? -1.238 1.028 13.715 1.00 76.06 431 ALA A N 1
ATOM 3347 C CA . ALA A 1 431 ? -0.108 0.310 14.303 1.00 76.06 431 ALA A CA 1
ATOM 3348 C C . ALA A 1 431 ? -0.126 -1.183 13.932 1.00 76.06 431 ALA A C 1
ATOM 3350 O O . ALA A 1 431 ? 0.916 -1.743 13.605 1.00 76.06 431 ALA A O 1
ATOM 3351 N N . ILE A 1 432 ? -1.300 -1.822 13.915 1.00 78.50 432 ILE A N 1
ATOM 3352 C CA . ILE A 1 432 ? -1.441 -3.232 13.509 1.00 78.50 432 ILE A CA 1
ATOM 3353 C C . ILE A 1 432 ? -1.107 -3.419 12.027 1.00 78.50 432 ILE A C 1
ATOM 3355 O O . ILE A 1 432 ? -0.371 -4.346 11.688 1.00 78.50 432 ILE A O 1
ATOM 3359 N N . ALA A 1 433 ? -1.574 -2.516 11.161 1.00 81.12 433 ALA A N 1
ATOM 3360 C CA . ALA A 1 433 ? -1.197 -2.493 9.750 1.00 81.12 433 ALA A CA 1
ATOM 3361 C C . ALA A 1 433 ? 0.333 -2.430 9.596 1.00 81.12 433 ALA A C 1
ATOM 3363 O O . ALA A 1 433 ? 0.922 -3.264 8.909 1.00 81.12 433 ALA A O 1
ATOM 3364 N N . SER A 1 434 ? 0.980 -1.498 10.311 1.00 76.25 434 SER A N 1
ATOM 3365 C CA . SER A 1 434 ? 2.441 -1.324 10.328 1.00 76.25 434 SER A CA 1
ATOM 3366 C C . SER A 1 434 ? 3.186 -2.594 10.757 1.00 76.25 434 SER A C 1
ATOM 3368 O O . SER A 1 434 ? 4.141 -3.009 10.099 1.00 76.25 434 SER A O 1
ATOM 3370 N N . LEU A 1 435 ? 2.723 -3.262 11.817 1.00 72.25 435 LEU A N 1
ATOM 3371 C CA . LEU A 1 435 ? 3.334 -4.497 12.319 1.00 72.25 435 LEU A CA 1
ATOM 3372 C C . LEU A 1 435 ? 3.233 -5.657 11.330 1.00 72.25 435 LEU A C 1
ATOM 3374 O O . LEU A 1 435 ? 4.185 -6.422 11.195 1.00 72.25 435 LEU A O 1
ATOM 3378 N N . ARG A 1 436 ? 2.091 -5.789 10.649 1.00 75.00 436 ARG A N 1
ATOM 3379 C CA . ARG A 1 436 ? 1.856 -6.850 9.659 1.00 75.00 436 ARG A CA 1
ATOM 3380 C C . ARG A 1 436 ? 2.468 -6.549 8.293 1.00 75.00 436 ARG A C 1
ATOM 3382 O O . ARG A 1 436 ? 2.551 -7.450 7.469 1.00 75.00 436 ARG A O 1
ATOM 3389 N N . GLY A 1 437 ? 2.868 -5.303 8.035 1.00 71.06 437 GLY A N 1
ATOM 3390 C CA . GLY A 1 437 ? 3.321 -4.883 6.708 1.00 71.06 437 GLY A CA 1
ATOM 3391 C C . GLY A 1 437 ? 2.223 -4.975 5.643 1.00 71.06 437 GLY A C 1
ATOM 3392 O O . GLY A 1 437 ? 2.530 -5.128 4.464 1.00 71.06 437 GLY A O 1
ATOM 3393 N N . TYR A 1 438 ? 0.952 -4.900 6.052 1.00 79.44 438 TYR A N 1
ATOM 3394 C CA . TYR A 1 438 ? -0.218 -5.050 5.189 1.00 79.44 438 TYR A CA 1
ATOM 3395 C C . TYR A 1 438 ? -1.100 -3.797 5.277 1.00 79.44 438 TYR A C 1
ATOM 3397 O O . TYR A 1 438 ? -1.472 -3.370 6.370 1.00 79.44 438 TYR A O 1
ATOM 3405 N N . ALA A 1 439 ? -1.418 -3.205 4.120 1.00 80.62 439 ALA A N 1
ATOM 3406 C CA . ALA A 1 439 ? -2.274 -2.021 3.971 1.00 80.62 439 ALA A CA 1
ATOM 3407 C C . ALA A 1 439 ? -1.856 -0.789 4.813 1.00 80.62 439 ALA A C 1
ATOM 3409 O O . ALA A 1 439 ? -2.703 -0.029 5.289 1.00 80.62 439 ALA A O 1
ATOM 3410 N N . VAL A 1 440 ? -0.551 -0.586 5.050 1.00 81.75 440 VAL A N 1
ATOM 3411 C CA . VAL A 1 440 ? -0.057 0.466 5.966 1.00 81.75 440 VAL A CA 1
ATOM 3412 C C . VAL A 1 440 ? -0.331 1.874 5.436 1.00 81.75 440 VAL A C 1
ATOM 3414 O O . VAL A 1 440 ? -0.724 2.765 6.193 1.00 81.75 440 VAL A O 1
ATOM 3417 N N . ARG A 1 441 ? -0.154 2.071 4.127 1.00 82.00 441 ARG A N 1
ATOM 3418 C CA . ARG A 1 441 ? -0.350 3.361 3.449 1.00 82.00 441 ARG A CA 1
ATOM 3419 C C . ARG A 1 441 ? -1.829 3.728 3.419 1.00 82.00 441 ARG A C 1
ATOM 3421 O O . ARG A 1 441 ? -2.219 4.843 3.761 1.00 82.00 441 ARG A O 1
ATOM 3428 N N . GLU A 1 442 ? -2.662 2.742 3.114 1.00 86.94 442 GLU A N 1
ATOM 3429 C CA . GLU A 1 442 ? -4.117 2.826 3.086 1.00 86.94 442 GLU A CA 1
ATOM 3430 C C . GLU A 1 442 ? -4.689 3.115 4.480 1.00 86.94 442 GLU A C 1
ATOM 3432 O O . GLU A 1 442 ? -5.510 4.024 4.632 1.00 86.94 442 GLU A O 1
ATOM 3437 N N . ALA A 1 443 ? -4.225 2.399 5.513 1.00 87.00 443 ALA A N 1
ATOM 3438 C CA . ALA A 1 443 ? -4.597 2.644 6.909 1.00 87.00 443 ALA A CA 1
ATOM 3439 C C . ALA A 1 443 ? -4.262 4.070 7.326 1.00 87.00 443 ALA A C 1
ATOM 3441 O O . ALA A 1 443 ? -5.093 4.753 7.930 1.00 87.00 443 ALA A O 1
ATOM 3442 N N . SER A 1 444 ? -3.070 4.532 6.955 1.00 84.75 444 SER A N 1
ATOM 3443 C CA . SER A 1 444 ? -2.592 5.846 7.352 1.00 84.75 444 SER A CA 1
ATOM 3444 C C . SER A 1 444 ? -3.405 6.971 6.708 1.00 84.75 444 SER A C 1
ATOM 3446 O O . SER A 1 444 ? -3.866 7.880 7.403 1.00 84.75 444 SER A O 1
ATOM 3448 N N . ALA A 1 445 ? -3.683 6.861 5.405 1.00 86.56 445 ALA A N 1
ATOM 3449 C CA . ALA A 1 445 ? -4.504 7.818 4.665 1.00 86.56 445 ALA A CA 1
ATOM 3450 C C . ALA A 1 445 ? -5.953 7.886 5.181 1.00 86.56 445 ALA A C 1
ATOM 3452 O O . ALA A 1 445 ? -6.484 8.980 5.391 1.00 86.56 445 ALA A O 1
ATOM 3453 N N . ILE A 1 446 ? -6.597 6.738 5.429 1.00 89.38 446 ILE A N 1
ATOM 3454 C CA . ILE A 1 446 ? -7.975 6.699 5.949 1.00 89.38 446 ILE A CA 1
ATOM 3455 C C . ILE A 1 446 ? -8.043 7.326 7.336 1.00 89.38 446 ILE A C 1
ATOM 3457 O O . ILE A 1 446 ? -8.913 8.164 7.579 1.00 89.38 446 ILE A O 1
ATOM 3461 N N . LEU A 1 447 ? -7.135 6.942 8.239 1.00 88.12 447 LEU A N 1
ATOM 3462 C CA . LEU A 1 447 ? -7.117 7.482 9.595 1.00 88.12 447 LEU A CA 1
ATOM 3463 C C . LEU A 1 447 ? -6.931 8.999 9.561 1.00 88.12 447 LEU A C 1
ATOM 3465 O O . LEU A 1 447 ? -7.680 9.700 10.236 1.00 88.12 447 LEU A O 1
ATOM 3469 N N . PHE A 1 448 ? -6.018 9.521 8.740 1.00 86.88 448 PHE A N 1
ATOM 3470 C CA . PHE A 1 448 ? -5.833 10.964 8.585 1.00 86.88 448 PHE A CA 1
ATOM 3471 C C . PHE A 1 448 ? -7.130 11.679 8.184 1.00 86.88 448 PHE A C 1
ATOM 3473 O O . PHE A 1 448 ? -7.609 12.554 8.910 1.00 86.88 448 PHE A O 1
ATOM 3480 N N . TRP A 1 449 ? -7.744 11.270 7.069 1.00 87.06 449 TRP A N 1
ATOM 3481 C CA . TRP A 1 449 ? -8.964 11.906 6.569 1.00 87.06 449 TRP A CA 1
ATOM 3482 C C . TRP A 1 449 ? -10.130 11.780 7.544 1.00 8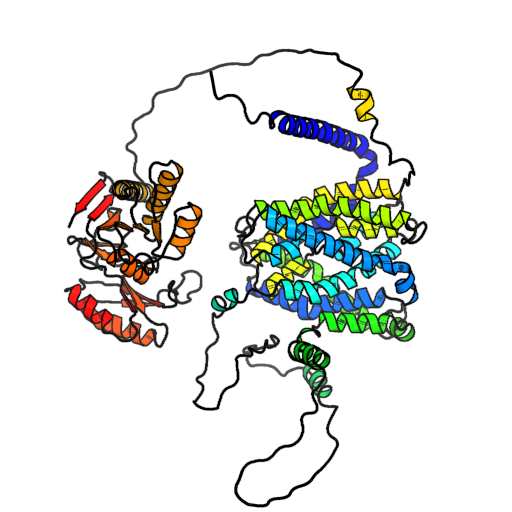7.06 449 TRP A C 1
ATOM 3484 O O . TRP A 1 449 ? -10.858 12.749 7.763 1.00 87.06 449 TRP A O 1
ATOM 3494 N N . GLN A 1 450 ? -10.296 10.625 8.183 1.00 90.81 450 GLN A N 1
ATOM 3495 C CA . GLN A 1 450 ? -11.338 10.446 9.185 1.00 90.81 450 GLN A CA 1
ATOM 3496 C C . GLN A 1 450 ? -11.141 11.351 10.398 1.00 90.81 450 GLN A C 1
ATOM 3498 O O . GLN A 1 450 ? -12.129 11.889 10.882 1.00 90.81 450 GLN A O 1
ATOM 3503 N N . HIS A 1 451 ? -9.914 11.556 10.886 1.00 87.44 451 HIS A N 1
ATOM 3504 C CA . HIS A 1 451 ? -9.674 12.463 12.014 1.00 87.44 451 HIS A CA 1
ATOM 3505 C C . HIS A 1 451 ? -9.930 13.927 11.627 1.00 87.44 451 HIS A C 1
ATOM 3507 O O . HIS A 1 451 ? -10.494 14.672 12.428 1.00 87.44 451 HIS A O 1
ATOM 3513 N N . VAL A 1 452 ? -9.614 14.323 10.387 1.00 86.56 452 VAL A N 1
ATOM 3514 C CA . VAL A 1 452 ? -9.955 15.652 9.848 1.00 86.56 452 VAL A CA 1
ATOM 3515 C C . VAL A 1 452 ? -11.474 15.841 9.763 1.00 86.56 452 VAL A C 1
ATOM 3517 O O . VAL A 1 452 ? -12.005 16.820 10.285 1.00 86.56 452 VAL A O 1
ATOM 3520 N N . PHE A 1 453 ? -12.205 14.903 9.154 1.00 88.50 453 PHE A N 1
ATOM 3521 C CA . PHE A 1 453 ? -13.665 15.006 9.032 1.00 88.50 453 PHE A CA 1
ATOM 3522 C C . PHE A 1 453 ? -14.399 14.801 10.365 1.00 88.50 453 PHE A C 1
ATOM 3524 O O . PHE A 1 453 ? -15.484 15.360 10.563 1.00 88.50 453 PHE A O 1
ATOM 3531 N N . ALA A 1 454 ? -13.807 14.062 11.307 1.00 86.62 454 ALA A N 1
ATOM 3532 C CA . ALA A 1 454 ? -14.346 13.884 12.649 1.00 86.62 454 ALA A CA 1
ATOM 3533 C C . ALA A 1 454 ? -14.436 15.207 13.415 1.00 86.62 454 ALA A C 1
ATOM 3535 O O . ALA A 1 454 ? -15.361 15.343 14.206 1.00 86.62 454 ALA A O 1
ATOM 3536 N N . LEU A 1 455 ? -13.577 16.201 13.141 1.00 82.94 455 LEU A N 1
ATOM 3537 C CA . LEU A 1 455 ? -13.687 17.538 13.748 1.00 82.94 455 LEU A CA 1
ATOM 3538 C C . LEU A 1 455 ? -15.079 18.145 13.547 1.00 82.94 455 LEU A C 1
ATOM 3540 O O . LEU A 1 455 ? -15.619 18.772 14.449 1.00 82.94 455 LEU A O 1
ATOM 3544 N N . PHE A 1 456 ? -15.673 17.940 12.372 1.00 84.12 456 PHE A N 1
ATOM 3545 C CA . PHE A 1 456 ? -16.987 18.486 12.041 1.00 84.12 456 PHE A CA 1
ATOM 3546 C C . PHE A 1 456 ? -18.114 17.551 12.476 1.00 84.12 456 PHE A C 1
ATOM 3548 O O . PHE A 1 456 ? -19.096 17.999 13.070 1.00 84.12 456 PHE A O 1
ATOM 3555 N N . SER A 1 457 ? -17.978 16.251 12.188 1.00 88.00 457 SER A N 1
ATOM 3556 C CA . SER A 1 457 ? -19.027 15.274 12.493 1.00 88.00 457 SER A CA 1
ATOM 3557 C C . SER A 1 457 ? -19.228 15.099 14.001 1.00 88.00 457 SER A C 1
ATOM 3559 O O . SER A 1 457 ? -20.355 15.158 14.493 1.00 88.00 457 SER A O 1
ATOM 3561 N N . LEU A 1 458 ? -18.140 14.955 14.759 1.00 85.19 458 LEU A N 1
ATOM 3562 C CA . LEU A 1 458 ? -18.204 14.735 16.200 1.00 85.19 458 LEU A CA 1
ATOM 3563 C C . LEU A 1 458 ? -18.825 15.938 16.920 1.00 85.19 458 LEU A C 1
ATOM 3565 O O . LEU A 1 458 ? -19.691 15.755 17.771 1.00 85.19 458 LEU A O 1
ATOM 3569 N N . SER A 1 459 ? -18.454 17.164 16.540 1.00 82.44 459 SER A N 1
ATOM 3570 C CA . SER A 1 459 ? -19.073 18.379 17.083 1.00 82.44 459 SER A CA 1
ATOM 3571 C C . SER A 1 459 ? -20.577 18.440 16.818 1.00 82.44 459 SER A C 1
ATOM 3573 O O . SER A 1 459 ? -21.339 18.834 17.701 1.00 82.44 459 SER A O 1
ATOM 3575 N N . LEU A 1 460 ? -21.017 18.026 15.625 1.00 84.12 460 LEU A N 1
ATOM 3576 C CA . LEU A 1 460 ? -22.437 17.966 15.286 1.00 84.12 460 LEU A CA 1
ATOM 3577 C C . LEU A 1 460 ? -23.177 16.939 16.155 1.00 84.12 460 LEU A C 1
ATOM 3579 O O . LEU A 1 460 ? -24.220 17.260 16.725 1.00 84.12 460 LEU A O 1
ATOM 3583 N N . TYR A 1 461 ? -22.641 15.723 16.286 1.00 86.50 461 TYR A N 1
ATOM 3584 C CA . TYR A 1 461 ? -23.292 14.660 17.053 1.00 86.50 461 TYR A CA 1
ATOM 3585 C C . TYR A 1 461 ? -23.278 14.900 18.558 1.00 86.50 461 TYR A C 1
ATOM 3587 O O . TYR A 1 461 ? -24.287 14.640 19.203 1.00 86.50 461 TYR A O 1
ATOM 3595 N N . ILE A 1 462 ? -22.209 15.462 19.121 1.00 82.25 462 ILE A N 1
ATOM 3596 C CA . ILE A 1 462 ? -22.168 15.821 20.544 1.00 82.25 462 ILE A CA 1
ATOM 3597 C C . ILE A 1 462 ? -23.258 16.850 20.873 1.00 82.25 462 ILE A C 1
ATOM 3599 O O . ILE A 1 462 ? -23.976 16.678 21.857 1.00 82.25 462 ILE A O 1
ATOM 3603 N N . ALA A 1 463 ? -23.469 17.858 20.019 1.00 78.88 463 ALA A N 1
ATOM 3604 C CA . ALA A 1 463 ? -24.564 18.815 20.197 1.00 78.88 463 ALA A CA 1
ATOM 3605 C C . ALA A 1 463 ? -25.952 18.141 20.147 1.00 78.88 463 ALA A C 1
ATOM 3607 O O . ALA A 1 463 ? -26.857 18.503 20.903 1.00 78.88 463 ALA A O 1
ATOM 3608 N N . ILE A 1 464 ? -26.127 17.133 19.283 1.00 83.06 464 ILE A N 1
ATOM 3609 C CA . ILE A 1 464 ? -27.351 16.319 19.231 1.00 83.06 464 ILE A CA 1
ATOM 3610 C C . ILE A 1 464 ? -27.502 15.494 20.518 1.00 83.06 464 ILE A C 1
ATOM 3612 O O . ILE A 1 464 ? -28.589 15.453 21.091 1.00 83.06 464 ILE A O 1
ATOM 3616 N N . TYR A 1 465 ? -26.427 14.873 21.003 1.00 85.06 465 TYR A N 1
ATOM 3617 C CA . TYR A 1 465 ? -26.435 14.025 22.197 1.00 85.06 465 TYR A CA 1
ATOM 3618 C C . TYR A 1 465 ? -26.753 14.809 23.458 1.00 85.06 465 TYR A C 1
ATOM 3620 O O . TYR A 1 465 ? -27.579 14.358 24.246 1.00 85.06 465 TYR A O 1
ATOM 3628 N N . PHE A 1 466 ? -26.210 16.015 23.613 1.00 80.25 466 PHE A N 1
ATOM 3629 C CA . PHE A 1 466 ? -26.599 16.892 24.713 1.00 80.25 466 PHE A CA 1
ATOM 3630 C C . PHE A 1 466 ? -28.095 17.194 24.705 1.00 80.25 466 PHE A C 1
ATOM 3632 O O . PHE A 1 466 ? -28.732 17.123 25.754 1.00 80.25 466 PHE A O 1
ATOM 3639 N N . LYS A 1 467 ? -28.695 17.464 23.539 1.00 76.62 467 LYS A N 1
ATOM 3640 C CA . LYS A 1 467 ? -30.149 17.664 23.454 1.00 76.62 467 LYS A CA 1
ATOM 3641 C C . LYS A 1 467 ? -30.936 16.399 23.797 1.00 76.62 467 LYS A C 1
ATOM 3643 O O . LYS A 1 467 ? -31.909 16.497 24.538 1.00 76.62 467 LYS A O 1
ATOM 3648 N N . LEU A 1 468 ? -30.512 15.239 23.290 1.00 78.56 468 LEU A N 1
ATOM 3649 C CA . LEU A 1 468 ? -31.171 13.953 23.546 1.00 78.56 468 LEU A CA 1
ATOM 3650 C C . LEU A 1 468 ? -31.114 13.547 25.022 1.00 78.56 468 LEU A C 1
ATOM 3652 O O . LEU A 1 468 ? -32.088 13.017 25.545 1.00 78.56 468 LEU A O 1
ATOM 3656 N N . VAL A 1 469 ? -29.989 13.804 25.688 1.00 75.94 469 VAL A N 1
ATOM 3657 C CA . VAL A 1 469 ? -29.774 13.417 27.085 1.00 75.94 469 VAL A CA 1
ATOM 3658 C C . VAL A 1 469 ? -30.401 14.418 28.065 1.00 75.94 469 VAL A C 1
ATOM 3660 O O . VAL A 1 469 ? -30.892 14.008 29.111 1.00 75.94 469 VAL A O 1
ATOM 3663 N N . THR A 1 470 ? -30.435 15.715 27.731 1.00 67.12 470 THR A N 1
ATOM 3664 C CA . THR A 1 470 ? -30.946 16.768 28.638 1.00 67.12 470 THR A CA 1
ATOM 3665 C C . THR A 1 470 ? -32.470 16.945 28.564 1.00 67.12 470 THR A C 1
ATOM 3667 O O . THR A 1 470 ? -33.081 17.349 29.548 1.00 67.12 470 THR A O 1
ATOM 3670 N N . TYR A 1 471 ? -33.109 16.640 27.425 1.00 59.59 471 TYR A N 1
ATOM 3671 C CA . TYR A 1 471 ? -34.563 16.780 27.241 1.00 59.59 471 TYR A CA 1
ATOM 3672 C C . TYR A 1 471 ? -35.214 15.466 26.769 1.00 59.59 471 TYR A C 1
ATOM 3674 O O . TYR A 1 471 ? -35.550 15.335 25.584 1.00 59.59 471 TYR A O 1
ATOM 3682 N N . PRO A 1 472 ? -35.447 14.493 27.670 1.00 51.97 472 PRO A N 1
ATOM 3683 C CA . PRO A 1 472 ? -36.159 13.267 27.336 1.00 51.97 472 PRO A CA 1
ATOM 3684 C C . PRO A 1 472 ? -37.648 13.596 27.162 1.00 51.97 472 PRO A C 1
ATOM 3686 O O . PRO A 1 472 ? -38.412 13.641 28.120 1.00 51.97 472 PRO A O 1
ATOM 3689 N N . SER A 1 473 ? -38.082 13.898 25.939 1.00 41.12 473 SER A N 1
ATOM 3690 C CA . SER A 1 473 ? -39.495 14.170 25.657 1.00 41.12 473 SER A CA 1
ATOM 3691 C C . SER A 1 473 ? -40.137 12.994 24.926 1.00 41.12 473 SER A C 1
ATOM 3693 O O . SER A 1 473 ? -39.775 12.649 23.802 1.00 41.12 473 SER A O 1
ATOM 3695 N N . ASN A 1 474 ? -41.148 12.419 25.580 1.00 34.69 474 ASN A N 1
ATOM 3696 C CA . ASN A 1 474 ? -42.066 11.365 25.132 1.00 34.69 474 ASN A CA 1
ATOM 3697 C C . ASN A 1 474 ? -42.898 11.704 23.866 1.00 34.69 474 ASN A C 1
ATOM 3699 O O . ASN A 1 474 ? -43.960 11.127 23.653 1.00 34.69 474 ASN A O 1
ATOM 3703 N N . SER A 1 475 ? -42.438 12.603 22.989 1.00 37.25 475 SER A N 1
ATOM 3704 C CA . SER A 1 475 ? -43.269 13.193 21.924 1.00 37.25 475 SER A CA 1
ATOM 3705 C C . SER A 1 475 ? -42.598 13.278 20.548 1.00 37.25 475 SER A C 1
ATOM 3707 O O . SER A 1 475 ? -43.037 14.059 19.711 1.00 37.25 475 SER A O 1
ATOM 3709 N N . PHE A 1 476 ? -41.553 12.491 20.268 1.00 40.50 476 PHE A N 1
ATOM 3710 C CA . PHE A 1 476 ? -40.878 12.529 18.955 1.00 40.50 476 PHE A CA 1
ATOM 3711 C C . PHE A 1 476 ? -41.444 11.559 17.897 1.00 40.50 476 PHE A C 1
ATOM 3713 O O . PHE A 1 476 ? -40.955 11.525 16.770 1.00 40.50 476 PHE A O 1
ATOM 3720 N N . PHE A 1 477 ? -42.498 10.797 18.221 1.00 35.66 477 PHE A N 1
ATOM 3721 C CA . PHE A 1 477 ? -43.168 9.867 17.298 1.00 35.66 477 PHE A CA 1
ATOM 3722 C C . PHE A 1 477 ? -44.451 10.450 16.682 1.00 35.66 477 PHE A C 1
ATOM 3724 O O . PHE A 1 477 ? -45.480 9.791 16.648 1.00 35.66 477 PHE A O 1
ATOM 3731 N N . LEU A 1 478 ? -44.406 11.673 16.159 1.00 33.72 478 LEU A N 1
ATOM 3732 C CA . LEU A 1 478 ? -45.368 12.135 15.154 1.00 33.72 478 LEU A CA 1
ATOM 3733 C C . LEU A 1 478 ? -44.591 12.930 14.101 1.00 33.72 478 LEU A C 1
ATOM 3735 O O . LEU A 1 478 ? -43.759 13.770 14.435 1.00 33.72 478 LEU A O 1
ATOM 3739 N N . LEU A 1 479 ? -44.824 12.597 12.829 1.00 30.72 479 LEU A N 1
ATOM 3740 C CA . LEU A 1 479 ? -44.226 13.237 11.653 1.00 30.72 479 LEU A CA 1
ATOM 3741 C C . LEU A 1 479 ? -44.151 14.774 11.805 1.00 30.72 479 LEU A C 1
ATOM 3743 O O . LEU A 1 479 ? -45.112 15.370 12.295 1.00 30.72 479 LEU A O 1
ATOM 3747 N N . PRO A 1 480 ? -43.061 15.441 11.367 1.00 37.38 480 PRO A N 1
ATOM 3748 C CA . PRO A 1 480 ? -42.885 16.867 11.613 1.00 37.38 480 PRO A CA 1
ATOM 3749 C C . PRO A 1 480 ? -44.021 17.711 11.001 1.00 37.38 480 PRO A C 1
ATOM 3751 O O . PRO A 1 480 ? -44.499 17.370 9.913 1.00 37.38 480 PRO A O 1
ATOM 3754 N N . PRO A 1 481 ? -44.354 18.886 11.580 1.00 36.28 481 PRO A N 1
ATOM 3755 C CA . PRO A 1 481 ? -45.380 19.832 11.091 1.00 36.28 481 PRO A CA 1
ATOM 3756 C C . PRO A 1 481 ? -45.154 20.380 9.666 1.00 36.28 481 PRO A C 1
ATOM 3758 O O . PRO A 1 481 ? -45.910 21.212 9.169 1.00 36.28 481 PRO A O 1
ATOM 3761 N N . PHE A 1 482 ? -44.097 19.926 8.996 1.00 38.78 482 PHE A N 1
ATOM 3762 C CA . PHE A 1 482 ? -43.665 20.363 7.681 1.00 38.78 482 PHE A CA 1
ATOM 3763 C C . PHE A 1 482 ? -44.626 19.929 6.559 1.00 38.78 482 PHE A C 1
ATOM 3765 O O . PHE A 1 482 ? -44.797 20.673 5.597 1.00 38.78 482 PHE A O 1
ATOM 3772 N N . LEU A 1 483 ? -45.304 18.778 6.685 1.00 38.34 483 LEU A N 1
ATOM 3773 C CA . LEU A 1 483 ? -46.255 18.320 5.656 1.00 38.34 483 LEU A CA 1
ATOM 3774 C C . LEU A 1 483 ? -47.570 19.121 5.650 1.00 38.34 483 LEU A C 1
ATOM 3776 O O . LEU A 1 483 ? -48.160 19.312 4.591 1.00 38.34 483 LEU A O 1
ATOM 3780 N N . TYR A 1 484 ? -48.000 19.620 6.812 1.00 36.59 484 TYR A N 1
ATOM 3781 C CA . TYR A 1 484 ? -49.238 20.395 6.956 1.00 36.59 484 TYR A CA 1
ATOM 3782 C C . TYR A 1 484 ? -49.103 21.806 6.366 1.00 36.59 484 TYR A C 1
ATOM 3784 O O . TYR A 1 484 ? -50.036 22.338 5.772 1.00 36.59 484 TYR A O 1
ATOM 3792 N N . TRP A 1 485 ? -47.910 22.398 6.460 1.00 39.94 485 TRP A N 1
ATOM 3793 C CA . TRP A 1 485 ? -47.657 23.753 5.967 1.00 39.94 485 TRP A CA 1
ATOM 3794 C C . TRP A 1 485 ? -47.453 23.817 4.441 1.00 39.94 485 TRP A C 1
ATOM 3796 O O . TRP A 1 485 ? -47.844 24.791 3.801 1.00 39.94 485 TRP A O 1
ATOM 3806 N N . VAL A 1 486 ? -46.897 22.760 3.835 1.00 40.62 486 VAL A N 1
ATOM 3807 C CA . VAL A 1 486 ? -46.607 22.693 2.386 1.00 40.62 486 VAL A CA 1
ATOM 3808 C C . VAL A 1 486 ? -47.871 22.563 1.526 1.00 40.62 486 VAL A C 1
ATOM 3810 O O . VAL A 1 486 ? -47.861 22.982 0.372 1.00 40.62 486 VAL A O 1
ATOM 3813 N N . LEU A 1 487 ? -48.974 22.042 2.070 1.00 36.78 487 LEU A N 1
ATOM 3814 C CA . LEU A 1 487 ? -50.226 21.874 1.324 1.00 36.78 487 LEU A CA 1
ATOM 3815 C C . LEU A 1 487 ? -51.103 23.139 1.271 1.00 36.78 487 LEU A C 1
ATOM 3817 O O . LEU A 1 487 ? -52.132 23.104 0.599 1.00 36.78 487 LEU A O 1
ATOM 3821 N N . HIS A 1 488 ? -50.749 24.234 1.962 1.00 32.94 488 HIS A N 1
ATOM 3822 C CA . HIS A 1 488 ? -51.716 25.309 2.250 1.00 32.94 488 HIS A CA 1
ATOM 3823 C C . HIS A 1 488 ? -51.303 26.766 1.977 1.00 32.94 488 HIS A C 1
ATOM 3825 O O . HIS A 1 488 ? -52.084 27.646 2.314 1.00 32.94 488 HIS A O 1
ATOM 3831 N N . ASN A 1 489 ? -50.172 27.078 1.326 1.00 31.36 489 ASN A N 1
ATOM 3832 C CA . ASN A 1 489 ? -49.876 28.477 0.949 1.00 31.36 489 ASN A CA 1
ATOM 3833 C C . ASN A 1 489 ? -49.033 28.624 -0.334 1.00 31.36 489 ASN A C 1
ATOM 3835 O O . ASN A 1 489 ? -47.870 28.217 -0.340 1.00 31.36 489 ASN A O 1
ATOM 3839 N N . PRO A 1 490 ? -49.557 29.277 -1.390 1.00 36.41 490 PRO A N 1
ATOM 3840 C CA . PRO A 1 490 ? -48.766 29.743 -2.522 1.00 36.41 490 PRO A CA 1
ATOM 3841 C C . PRO A 1 490 ? -48.809 31.277 -2.629 1.00 36.41 490 PRO A C 1
ATOM 3843 O O . PRO A 1 490 ? -49.853 31.819 -2.965 1.00 36.41 490 PRO A O 1
ATOM 3846 N N . ALA A 1 491 ? -47.695 31.983 -2.390 1.00 28.47 491 ALA A N 1
ATOM 3847 C CA . ALA A 1 491 ? -47.470 33.341 -2.918 1.00 28.47 491 ALA A CA 1
ATOM 3848 C C . ALA A 1 491 ? -46.051 33.869 -2.613 1.00 28.47 491 ALA A C 1
ATOM 3850 O O . ALA A 1 491 ? -45.670 33.970 -1.450 1.00 28.47 491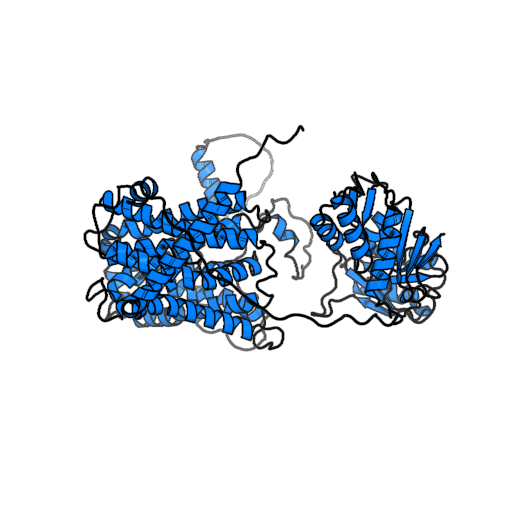 ALA A O 1
ATOM 3851 N N . MET A 1 492 ? -45.310 34.247 -3.664 1.00 29.80 492 MET A N 1
ATOM 3852 C CA . MET A 1 492 ? -44.805 35.613 -3.937 1.00 29.80 492 MET A CA 1
ATOM 3853 C C . MET A 1 492 ? -43.418 35.680 -4.600 1.00 29.80 492 MET A C 1
ATOM 3855 O O . MET A 1 492 ? -42.463 35.011 -4.211 1.00 29.80 492 MET A O 1
ATOM 3859 N N . GLU A 1 493 ? -43.393 36.539 -5.622 1.00 31.27 493 GLU A N 1
ATOM 3860 C CA . GLU A 1 493 ? -42.327 36.967 -6.532 1.00 31.27 493 GLU A CA 1
ATOM 3861 C C . GLU A 1 493 ? -41.486 38.158 -6.010 1.00 31.27 493 GLU A C 1
ATOM 3863 O O . GLU A 1 493 ? -41.797 38.750 -4.980 1.00 31.27 493 GLU A O 1
ATOM 3868 N N . ALA A 1 494 ? -40.523 38.551 -6.870 1.00 29.89 494 ALA A N 1
ATOM 3869 C CA . ALA A 1 494 ? -39.791 39.826 -7.011 1.00 29.89 494 ALA A CA 1
ATOM 3870 C C . ALA A 1 494 ? -38.517 39.981 -6.155 1.00 29.89 494 ALA A C 1
ATOM 3872 O O . ALA A 1 494 ? -38.516 39.676 -4.973 1.00 29.89 494 ALA A O 1
ATOM 3873 N N . GLY A 1 495 ? -37.363 40.456 -6.641 1.00 28.56 495 GLY A N 1
ATOM 3874 C CA . GLY A 1 495 ? -36.934 41.083 -7.902 1.00 28.56 495 GLY A CA 1
ATOM 3875 C C . GLY A 1 495 ? -35.861 42.153 -7.579 1.00 28.56 495 GLY A C 1
ATOM 3876 O O . GLY A 1 495 ? -35.840 42.616 -6.444 1.00 28.56 495 GLY A O 1
ATOM 3877 N N . ILE A 1 496 ? -34.987 42.515 -8.540 1.00 29.48 496 ILE A N 1
ATOM 3878 C CA . ILE A 1 496 ? -34.228 43.793 -8.736 1.00 29.48 496 ILE A CA 1
ATOM 3879 C C . ILE A 1 496 ? -32.849 43.565 -9.415 1.00 29.48 496 ILE A C 1
ATOM 3881 O O . ILE A 1 496 ? -32.156 42.581 -9.176 1.00 29.48 496 ILE A O 1
ATOM 3885 N N . LEU A 1 497 ? -32.532 44.506 -10.315 1.00 27.22 497 LEU A N 1
ATOM 3886 C CA . LEU A 1 497 ? -31.641 44.538 -11.481 1.00 27.22 497 LEU A CA 1
ATOM 3887 C C . LEU A 1 497 ? -30.263 45.242 -11.299 1.00 27.22 497 LEU A C 1
ATOM 3889 O O . LEU A 1 497 ? -30.232 46.307 -10.698 1.00 27.22 497 LEU A O 1
ATOM 3893 N N . LEU A 1 498 ? -29.235 44.717 -12.014 1.00 26.39 498 LEU A N 1
ATOM 3894 C CA . LEU A 1 498 ? -28.211 45.367 -12.908 1.00 26.39 498 LEU A CA 1
ATOM 3895 C C . LEU A 1 498 ? -27.215 46.456 -12.382 1.00 26.39 498 LEU A C 1
ATOM 3897 O O . LEU A 1 498 ? -27.459 46.992 -11.308 1.00 26.39 498 LEU A O 1
ATOM 3901 N N . PRO A 1 499 ? -26.170 46.925 -13.147 1.00 40.84 499 PRO A N 1
ATOM 3902 C CA . PRO A 1 499 ? -25.469 46.456 -14.386 1.00 40.84 499 PRO A CA 1
ATOM 3903 C C . PRO A 1 499 ? -23.884 46.501 -14.323 1.00 40.84 499 PRO A C 1
ATOM 3905 O O . PRO A 1 499 ? -23.340 46.711 -13.241 1.00 40.84 499 PRO A O 1
ATOM 3908 N N . PRO A 1 500 ? -23.125 46.291 -15.446 1.00 47.03 500 PRO A N 1
ATOM 3909 C CA . PRO A 1 500 ? -21.673 45.983 -15.494 1.00 47.03 500 PRO A CA 1
ATOM 3910 C C . PRO A 1 500 ? -20.779 47.115 -16.084 1.00 47.03 500 PRO A C 1
ATOM 3912 O O . PRO A 1 500 ? -21.269 48.221 -16.309 1.00 47.03 500 PRO A O 1
ATOM 3915 N N . PRO A 1 501 ? -19.499 46.834 -16.432 1.00 36.31 501 PRO A N 1
ATOM 3916 C CA . PRO A 1 501 ? -18.957 47.369 -17.690 1.00 36.31 501 PRO A CA 1
ATOM 3917 C C . PRO A 1 501 ? -18.137 46.372 -18.541 1.00 36.31 501 PRO A C 1
ATOM 3919 O O . PRO A 1 501 ? -17.694 45.314 -18.096 1.00 36.31 501 PRO A O 1
ATOM 3922 N N . THR A 1 502 ? -17.975 46.761 -19.807 1.00 29.75 502 THR A N 1
ATOM 3923 C CA . THR A 1 502 ? -17.503 46.027 -20.991 1.00 29.75 502 THR A CA 1
ATOM 3924 C C . THR A 1 502 ? -16.067 46.368 -21.439 1.00 29.75 502 THR A C 1
ATOM 3926 O O . THR A 1 502 ? -15.639 47.509 -21.332 1.00 29.75 502 THR A O 1
ATOM 3929 N N . SER A 1 503 ? -15.434 45.371 -22.082 1.00 31.47 503 SER A N 1
ATOM 3930 C CA . SER A 1 503 ? -14.569 45.389 -23.294 1.00 31.47 503 SER A CA 1
ATOM 3931 C C . SER A 1 503 ? -13.195 46.091 -23.347 1.00 31.47 503 SER A C 1
ATOM 3933 O O . SER A 1 503 ? -13.107 47.306 -23.221 1.00 31.47 503 SER A O 1
ATOM 3935 N N . SER A 1 504 ? -12.175 45.350 -23.820 1.00 28.16 504 SER A N 1
ATOM 3936 C CA . SER A 1 504 ? -11.385 45.718 -25.023 1.00 28.16 504 SER A CA 1
ATOM 3937 C C . SER A 1 504 ? -10.611 44.526 -25.651 1.00 28.16 504 SER A C 1
ATOM 3939 O O . SER A 1 504 ? -9.874 43.825 -24.970 1.00 28.16 504 SER A O 1
ATOM 3941 N N . SER A 1 505 ? -10.873 44.315 -26.956 1.00 30.19 505 SER A N 1
ATOM 3942 C CA . SER A 1 505 ? -10.079 43.781 -28.102 1.00 30.19 505 SER A CA 1
ATOM 3943 C C . SER A 1 505 ? -9.038 42.631 -27.995 1.00 30.19 505 SER A C 1
ATOM 3945 O O . SER A 1 505 ? -8.165 42.677 -27.135 1.00 30.19 505 SER A O 1
ATOM 3947 N N . PRO A 1 506 ? -8.990 41.703 -28.988 1.00 37.44 506 PRO A N 1
ATOM 3948 C CA . PRO A 1 506 ? -7.872 40.777 -29.208 1.00 37.44 506 PRO A CA 1
ATOM 3949 C C . PRO A 1 506 ? -6.875 41.276 -30.279 1.00 37.44 506 PRO A C 1
ATOM 3951 O O . PRO A 1 506 ? -7.280 41.787 -31.323 1.00 37.44 506 PRO A O 1
ATOM 3954 N N . LEU A 1 507 ? -5.573 41.066 -30.049 1.00 31.11 507 LEU A N 1
ATOM 3955 C CA . LEU A 1 507 ? -4.521 41.127 -31.075 1.00 31.11 507 LEU A CA 1
ATOM 3956 C C . LEU A 1 507 ? -4.185 39.704 -31.567 1.00 31.11 507 LEU A C 1
ATOM 3958 O O . LEU A 1 507 ? -4.185 38.751 -30.791 1.00 31.11 507 LEU A O 1
ATOM 3962 N N . SER A 1 508 ? -3.898 39.587 -32.862 1.00 35.38 508 SER A N 1
ATOM 3963 C CA . SER A 1 508 ? -3.446 38.395 -33.600 1.00 35.38 508 SER A CA 1
ATOM 3964 C C . SER A 1 508 ? -2.117 37.800 -33.091 1.00 35.38 508 SER A C 1
ATOM 3966 O O . SER A 1 508 ? -1.301 38.542 -32.542 1.00 35.38 508 SER A O 1
ATOM 3968 N N . PRO A 1 509 ? -1.845 36.494 -33.307 1.00 42.06 509 PRO A N 1
ATOM 3969 C CA . PRO A 1 509 ? -0.657 35.836 -32.768 1.00 42.06 509 PRO A CA 1
ATOM 3970 C C . PRO A 1 509 ? 0.574 36.055 -33.665 1.00 42.06 509 PRO A C 1
ATOM 3972 O O . PRO A 1 509 ? 0.429 36.120 -34.888 1.00 42.06 509 PRO A O 1
ATOM 3975 N N . PRO A 1 510 ? 1.798 36.087 -33.111 1.00 38.56 510 PRO A N 1
ATOM 3976 C CA . PRO A 1 510 ? 2.990 35.817 -33.892 1.00 38.56 510 PRO A CA 1
ATOM 3977 C C . PRO A 1 510 ? 3.191 34.299 -34.010 1.00 38.56 510 PRO A C 1
ATOM 3979 O O . PRO A 1 510 ? 3.139 33.560 -33.028 1.00 38.56 510 PRO A O 1
ATOM 3982 N N . THR A 1 511 ? 3.445 33.830 -35.227 1.00 45.50 511 THR A N 1
ATOM 3983 C CA . THR A 1 511 ? 4.045 32.524 -35.514 1.00 45.50 511 THR A CA 1
ATOM 3984 C C . THR A 1 511 ? 5.435 32.458 -34.884 1.00 45.50 511 THR A C 1
ATOM 3986 O O . THR A 1 511 ? 6.402 32.971 -35.442 1.00 45.50 511 THR A O 1
ATOM 3989 N N . SER A 1 512 ? 5.535 31.834 -33.715 1.00 37.34 512 SER A N 1
ATOM 3990 C CA . SER A 1 512 ? 6.796 31.361 -33.149 1.00 37.34 512 SER A CA 1
ATOM 3991 C C . SER A 1 512 ? 7.045 29.935 -33.635 1.00 37.34 512 SER A C 1
ATOM 3993 O O . SER A 1 512 ? 6.188 29.070 -33.455 1.00 37.34 512 SER A O 1
ATOM 3995 N N . SER A 1 513 ? 8.206 29.681 -34.235 1.00 45.91 513 SER A N 1
ATOM 3996 C CA . SER A 1 513 ? 8.723 28.331 -34.469 1.00 45.91 513 SER A CA 1
ATOM 3997 C C . SER A 1 513 ? 8.703 27.552 -33.151 1.00 45.91 513 SER A C 1
ATOM 3999 O O . SER A 1 513 ? 9.429 27.895 -32.217 1.00 45.91 513 SER A O 1
ATOM 4001 N N . VAL A 1 514 ? 7.817 26.562 -33.053 1.00 52.38 514 VAL A N 1
ATOM 4002 C CA . VAL A 1 514 ? 7.644 25.738 -31.854 1.00 52.38 514 VAL A CA 1
ATOM 4003 C C . VAL A 1 514 ? 8.871 24.840 -31.725 1.00 52.38 514 VAL A C 1
ATOM 4005 O O . VAL A 1 514 ? 9.070 23.957 -32.554 1.00 52.38 514 VAL A O 1
ATOM 4008 N N . ILE A 1 515 ? 9.701 25.074 -30.708 1.00 66.00 515 ILE A N 1
ATOM 4009 C CA . ILE A 1 515 ? 10.741 24.119 -30.314 1.00 66.00 515 ILE A CA 1
ATOM 4010 C C . ILE A 1 515 ? 10.010 22.953 -29.646 1.00 66.00 515 ILE A C 1
ATOM 4012 O O . ILE A 1 515 ? 9.488 23.110 -28.542 1.00 66.00 515 ILE A O 1
ATOM 4016 N N . LEU A 1 516 ? 9.914 21.822 -30.347 1.00 76.62 516 LEU A N 1
ATOM 4017 C CA . LEU A 1 516 ? 9.266 20.618 -29.833 1.00 76.62 516 LEU A CA 1
ATOM 4018 C C . LEU A 1 516 ? 10.127 20.005 -28.727 1.00 76.62 516 LEU A C 1
ATOM 4020 O O . LEU A 1 516 ? 11.323 19.774 -28.894 1.00 76.62 516 LEU A O 1
ATOM 4024 N N . THR A 1 517 ? 9.511 19.723 -27.587 1.00 84.69 517 THR A N 1
ATOM 4025 C CA . THR A 1 517 ? 10.166 19.011 -26.487 1.00 84.69 517 THR A CA 1
ATOM 4026 C C . THR A 1 517 ? 10.324 17.521 -26.812 1.00 84.69 517 THR A C 1
ATOM 4028 O O . THR A 1 517 ? 9.586 16.956 -27.621 1.00 84.69 517 THR A O 1
ATOM 4031 N N . GLN A 1 518 ? 11.252 16.833 -26.137 1.00 80.25 518 GLN A N 1
ATOM 4032 C CA . GLN A 1 518 ? 11.470 15.397 -26.358 1.00 80.25 518 GLN A CA 1
ATOM 4033 C C . GLN A 1 518 ? 10.211 14.551 -26.082 1.00 80.25 518 GLN A C 1
ATOM 4035 O O . GLN A 1 518 ? 9.970 13.562 -26.771 1.00 80.25 518 GLN A O 1
ATOM 4040 N N . ASP A 1 519 ? 9.387 14.924 -25.096 1.00 85.25 519 ASP A N 1
ATOM 4041 C CA . ASP A 1 519 ? 8.134 14.208 -24.818 1.00 85.25 519 ASP A CA 1
ATOM 4042 C C . ASP A 1 519 ? 7.091 14.415 -25.929 1.00 85.25 519 ASP A C 1
ATOM 4044 O O . ASP A 1 519 ? 6.390 13.475 -26.307 1.00 85.25 519 ASP A O 1
ATOM 4048 N N . GLU A 1 520 ? 7.041 15.607 -26.531 1.00 87.06 520 GLU A N 1
ATOM 4049 C CA . GLU A 1 520 ? 6.190 15.870 -27.696 1.00 87.06 520 GLU A CA 1
ATOM 4050 C C . GLU A 1 520 ? 6.632 15.049 -28.909 1.00 87.06 520 GLU A C 1
ATOM 4052 O O . GLU A 1 520 ? 5.783 14.445 -29.565 1.00 87.06 520 GLU A O 1
ATOM 4057 N N . LEU A 1 521 ? 7.940 14.935 -29.166 1.00 85.62 521 LEU A N 1
ATOM 4058 C CA . LEU A 1 521 ? 8.471 14.068 -30.226 1.00 85.62 521 LEU A CA 1
ATOM 4059 C C . LEU A 1 521 ? 8.091 12.598 -29.996 1.00 85.62 521 LEU A C 1
ATOM 4061 O O . LEU A 1 521 ? 7.592 11.936 -30.910 1.00 85.62 521 LEU A O 1
ATOM 4065 N N . LYS A 1 522 ? 8.230 12.099 -28.760 1.00 88.62 522 LYS A N 1
ATOM 4066 C CA . LYS A 1 522 ? 7.801 10.740 -28.384 1.00 88.62 522 LYS A CA 1
ATOM 4067 C C . LYS A 1 522 ? 6.315 10.519 -28.635 1.00 88.62 522 LYS A C 1
ATOM 4069 O O . LYS A 1 522 ? 5.925 9.491 -29.190 1.00 88.62 522 LYS A O 1
ATOM 4074 N N . LYS A 1 523 ? 5.481 11.488 -28.257 1.00 91.69 523 LYS A N 1
ATOM 4075 C CA . LYS A 1 523 ? 4.033 11.437 -28.472 1.00 91.69 523 LYS A CA 1
ATOM 4076 C C . LYS A 1 523 ? 3.676 11.438 -29.958 1.00 91.69 523 LYS A C 1
ATOM 4078 O O . LYS A 1 523 ? 2.813 10.667 -30.372 1.00 91.69 523 LYS A O 1
ATOM 4083 N N . ILE A 1 524 ? 4.349 12.260 -30.762 1.00 90.94 524 ILE A N 1
ATOM 4084 C CA . ILE A 1 524 ? 4.160 12.333 -32.215 1.00 90.94 524 ILE A CA 1
ATOM 4085 C C . ILE A 1 524 ? 4.521 10.991 -32.876 1.00 90.94 524 ILE A C 1
ATOM 4087 O O . ILE A 1 524 ? 3.716 10.457 -33.644 1.00 90.94 524 ILE A O 1
ATOM 4091 N N . ALA A 1 525 ? 5.677 10.407 -32.538 1.00 89.81 525 ALA A N 1
ATOM 4092 C CA . ALA A 1 525 ? 6.088 9.090 -33.037 1.00 89.81 525 ALA A CA 1
ATOM 4093 C C . ALA A 1 525 ? 5.084 7.996 -32.645 1.00 89.81 525 ALA A C 1
ATOM 4095 O O . ALA A 1 525 ? 4.642 7.217 -33.490 1.00 89.81 525 ALA A O 1
ATOM 4096 N N . ALA A 1 526 ? 4.669 7.982 -31.376 1.00 92.75 526 ALA A N 1
ATOM 4097 C CA . ALA A 1 526 ? 3.679 7.043 -30.869 1.00 92.75 526 ALA A CA 1
ATOM 4098 C C . ALA A 1 526 ? 2.346 7.149 -31.618 1.00 92.75 526 ALA A C 1
ATOM 4100 O O . ALA A 1 526 ? 1.785 6.139 -32.030 1.00 92.75 526 ALA A O 1
ATOM 4101 N N . TYR A 1 527 ? 1.843 8.363 -31.845 1.00 95.06 527 TYR A N 1
ATOM 4102 C CA . TYR A 1 527 ? 0.571 8.568 -32.542 1.00 95.06 527 TYR A CA 1
ATOM 4103 C C . TYR A 1 527 ? 0.646 8.099 -33.992 1.00 95.06 527 TYR A C 1
ATOM 4105 O O . TYR A 1 527 ? -0.306 7.486 -34.472 1.00 95.06 527 TYR A O 1
ATOM 4113 N N . LYS A 1 528 ? 1.788 8.316 -34.653 1.00 95.75 528 LYS A N 1
ATOM 4114 C CA . LYS A 1 528 ? 2.023 7.806 -36.003 1.00 95.75 528 LYS A CA 1
ATOM 4115 C C . LYS A 1 528 ? 2.065 6.278 -36.044 1.00 95.75 528 LYS A C 1
ATOM 4117 O O . LYS A 1 528 ? 1.564 5.692 -36.997 1.00 95.75 528 LYS A O 1
ATOM 4122 N N . ALA A 1 529 ? 2.611 5.624 -35.018 1.00 95.69 529 ALA A N 1
ATOM 4123 C CA . ALA A 1 529 ? 2.588 4.164 -34.920 1.00 95.69 529 ALA A CA 1
ATOM 4124 C C . ALA A 1 529 ? 1.174 3.604 -34.734 1.00 95.69 529 ALA A C 1
ATOM 4126 O O . ALA A 1 529 ? 0.847 2.577 -35.323 1.00 95.69 529 ALA A O 1
ATOM 4127 N N . VAL A 1 530 ? 0.312 4.287 -33.972 1.00 97.19 530 VAL A N 1
ATOM 4128 C CA . VAL A 1 530 ? -1.077 3.837 -33.772 1.00 97.19 530 VAL A CA 1
ATOM 4129 C C . VAL A 1 530 ? -1.906 3.892 -35.064 1.00 97.19 530 VAL A C 1
ATOM 4131 O O . VAL A 1 530 ? -2.908 3.195 -35.162 1.00 97.19 530 VAL A O 1
ATOM 4134 N N . GLU A 1 531 ? -1.480 4.626 -36.097 1.00 96.00 531 GLU A N 1
ATOM 4135 C CA . GLU A 1 531 ? -2.130 4.569 -37.420 1.00 96.00 531 GLU A CA 1
ATOM 4136 C C . GLU A 1 531 ? -2.037 3.186 -38.089 1.00 96.00 531 GLU A C 1
ATOM 4138 O O . GLU A 1 531 ? -2.835 2.896 -38.974 1.00 96.00 531 GLU A O 1
ATOM 4143 N N . TYR A 1 532 ? -1.100 2.328 -37.669 1.00 96.06 532 TYR A N 1
ATOM 4144 C CA . TYR A 1 532 ? -0.999 0.944 -38.147 1.00 96.06 532 TYR A CA 1
ATOM 4145 C C . TYR A 1 532 ? -1.937 -0.025 -37.412 1.00 96.06 532 TYR A C 1
ATOM 4147 O O . TYR A 1 532 ? -1.983 -1.200 -37.769 1.00 96.06 532 TYR A O 1
ATOM 4155 N N . VAL A 1 533 ? -2.648 0.436 -36.378 1.00 97.81 533 VAL A N 1
ATOM 4156 C CA . VAL A 1 533 ? -3.574 -0.391 -35.599 1.00 97.81 533 VAL A CA 1
ATOM 4157 C C . VAL A 1 533 ? -4.942 -0.401 -36.272 1.00 97.81 533 VAL A C 1
ATOM 4159 O O . VAL A 1 533 ? -5.576 0.642 -36.433 1.00 97.81 533 VAL A O 1
ATOM 4162 N N . GLU A 1 534 ? -5.434 -1.595 -36.584 1.00 97.44 534 GLU A N 1
ATOM 4163 C CA . GLU A 1 534 ? -6.766 -1.819 -37.142 1.00 97.44 534 GLU A CA 1
ATOM 4164 C C . GLU A 1 534 ? -7.651 -2.589 -36.156 1.00 97.44 534 GLU A C 1
ATOM 4166 O O . GLU A 1 534 ? -7.174 -3.322 -35.290 1.00 97.44 534 GLU A O 1
ATOM 4171 N N . SER A 1 535 ? -8.969 -2.419 -36.275 1.00 97.50 535 SER A N 1
ATOM 4172 C CA . SER A 1 535 ? -9.924 -3.138 -35.424 1.00 97.50 535 SER A CA 1
ATOM 4173 C C . SER A 1 535 ? -9.823 -4.650 -35.637 1.00 97.50 535 SER A C 1
ATOM 4175 O O . SER A 1 535 ? -9.715 -5.105 -36.772 1.00 97.50 535 SER A O 1
ATOM 4177 N N . GLY A 1 536 ? -9.913 -5.429 -34.559 1.00 96.81 536 GLY A N 1
ATOM 4178 C CA . GLY A 1 536 ? -9.768 -6.888 -34.596 1.00 96.81 536 GLY A CA 1
ATOM 4179 C C . GLY A 1 536 ? -8.344 -7.408 -34.382 1.00 96.81 536 GLY A C 1
ATOM 4180 O O . GLY A 1 536 ? -8.177 -8.619 -34.275 1.00 96.81 536 GLY A O 1
ATOM 4181 N N . MET A 1 537 ? -7.334 -6.532 -34.318 1.00 98.25 537 MET A N 1
ATOM 4182 C CA . MET A 1 537 ? -5.941 -6.945 -34.129 1.00 98.25 537 MET A CA 1
ATOM 4183 C C . MET A 1 537 ? -5.631 -7.402 -32.699 1.00 98.25 537 MET A C 1
ATOM 4185 O O . MET A 1 537 ? -6.117 -6.830 -31.714 1.00 98.25 537 MET A O 1
ATOM 4189 N N . VAL A 1 538 ? -4.717 -8.368 -32.600 1.00 98.19 538 VAL A N 1
ATOM 4190 C CA . VAL A 1 538 ? -4.000 -8.694 -31.361 1.00 98.19 538 VAL A CA 1
ATOM 4191 C C . VAL A 1 538 ? -2.680 -7.923 -31.337 1.00 98.19 538 VAL A C 1
ATOM 4193 O O . VAL A 1 538 ? -1.859 -8.051 -32.249 1.00 98.19 538 VAL A O 1
ATOM 4196 N N . LEU A 1 539 ? -2.486 -7.103 -30.304 1.00 98.38 539 LEU A N 1
ATOM 4197 C CA . LEU A 1 539 ? -1.418 -6.113 -30.226 1.00 98.38 539 LEU A CA 1
ATOM 4198 C C . LEU A 1 539 ? -0.405 -6.421 -29.127 1.00 98.38 539 LEU A C 1
ATOM 4200 O O . LEU A 1 539 ? -0.778 -6.592 -27.970 1.00 98.38 539 LEU A O 1
ATOM 4204 N N . GLY A 1 540 ? 0.879 -6.367 -29.464 1.00 98.31 540 GLY A N 1
ATOM 4205 C CA . GLY A 1 540 ? 1.967 -6.307 -28.495 1.00 98.31 540 GLY A CA 1
ATOM 4206 C C . GLY A 1 540 ? 2.082 -4.884 -27.956 1.00 98.31 540 GLY A C 1
ATOM 4207 O O . GLY A 1 540 ? 2.330 -3.944 -28.717 1.00 98.31 540 GLY A O 1
ATOM 4208 N N . LEU A 1 541 ? 1.866 -4.710 -26.654 1.00 98.19 541 LEU A N 1
ATOM 4209 C CA . LEU A 1 541 ? 1.915 -3.406 -25.996 1.00 98.19 541 LEU A CA 1
ATOM 4210 C C . LEU A 1 541 ? 3.271 -3.234 -25.316 1.00 98.19 541 LEU A C 1
ATOM 4212 O O . LEU A 1 541 ? 3.510 -3.865 -24.288 1.00 98.19 541 LEU A O 1
ATOM 4216 N N . GLY A 1 542 ? 4.110 -2.372 -25.890 1.00 94.88 542 GLY A N 1
ATOM 4217 C CA . GLY A 1 542 ? 5.477 -2.102 -25.455 1.00 94.88 542 GLY A CA 1
ATOM 4218 C C . GLY A 1 542 ? 5.642 -1.412 -24.097 1.00 94.88 542 GLY A C 1
ATOM 4219 O O . GLY A 1 542 ? 4.675 -0.966 -23.472 1.00 94.88 542 GLY A O 1
ATOM 4220 N N . THR A 1 543 ? 6.890 -1.261 -23.652 1.00 91.19 543 THR A N 1
ATOM 4221 C CA . THR A 1 543 ? 7.271 -0.692 -22.352 1.00 91.19 543 THR A CA 1
ATOM 4222 C C . THR A 1 543 ? 7.990 0.656 -22.486 1.00 91.19 543 THR A C 1
ATOM 4224 O O . THR A 1 543 ? 8.806 0.900 -23.367 1.00 91.19 543 THR A O 1
ATOM 4227 N N . GLY A 1 544 ? 7.749 1.558 -21.530 1.00 89.31 544 GLY A N 1
ATOM 4228 C CA . GLY A 1 544 ? 8.553 2.772 -21.345 1.00 89.31 544 GLY A CA 1
ATOM 4229 C C . GLY A 1 544 ? 7.885 4.062 -21.820 1.00 89.31 544 GLY A C 1
ATOM 4230 O O . GLY A 1 544 ? 6.737 4.083 -22.256 1.00 89.31 544 GLY A O 1
ATOM 4231 N N . SER A 1 545 ? 8.605 5.182 -21.684 1.00 87.06 545 SER A N 1
ATOM 4232 C CA . SER A 1 545 ? 8.024 6.530 -21.840 1.00 87.06 545 SER A CA 1
ATOM 4233 C C . SER A 1 545 ? 7.400 6.802 -23.216 1.00 87.06 545 SER A C 1
ATOM 4235 O O . SER A 1 545 ? 6.366 7.458 -23.286 1.00 87.06 545 SER A O 1
ATOM 4237 N N . THR A 1 546 ? 7.979 6.275 -24.299 1.00 89.38 546 THR A N 1
ATOM 4238 C CA . THR A 1 546 ? 7.444 6.443 -25.660 1.00 89.38 546 THR A CA 1
ATOM 4239 C C . THR A 1 546 ? 6.256 5.508 -25.912 1.00 89.38 546 THR A C 1
ATOM 4241 O O . THR A 1 546 ? 5.198 5.969 -26.343 1.00 89.38 546 THR A O 1
ATOM 4244 N N . ALA A 1 547 ? 6.380 4.219 -25.570 1.00 93.00 547 ALA A N 1
ATOM 4245 C CA . ALA A 1 547 ? 5.310 3.225 -25.714 1.00 93.00 547 ALA A CA 1
ATOM 4246 C C . ALA A 1 547 ? 4.061 3.584 -24.895 1.00 93.00 547 ALA A C 1
ATOM 4248 O O . ALA A 1 547 ? 2.934 3.427 -25.370 1.00 93.00 547 ALA A O 1
ATOM 4249 N N . LYS A 1 548 ? 4.248 4.197 -23.718 1.00 95.12 548 LYS A N 1
ATOM 4250 C CA . LYS A 1 548 ? 3.171 4.735 -22.876 1.00 95.12 548 LYS A CA 1
ATOM 4251 C C . LYS A 1 548 ? 2.208 5.631 -23.663 1.00 95.12 548 LYS A C 1
ATOM 4253 O O . LYS A 1 548 ? 0.994 5.527 -23.480 1.00 95.12 548 LYS A O 1
ATOM 4258 N N . HIS A 1 549 ? 2.719 6.495 -24.544 1.00 95.94 549 HIS A N 1
ATOM 4259 C CA . HIS A 1 549 ? 1.888 7.378 -25.372 1.00 95.94 549 HIS A CA 1
ATOM 4260 C C . HIS A 1 549 ? 1.071 6.603 -26.414 1.00 95.94 549 HIS A C 1
ATOM 4262 O O . HIS A 1 549 ? -0.077 6.970 -26.671 1.00 95.94 549 HIS A O 1
ATOM 4268 N N . ALA A 1 550 ? 1.613 5.513 -26.967 1.00 97.00 550 ALA A N 1
ATOM 4269 C CA . ALA A 1 550 ? 0.906 4.654 -27.919 1.00 97.00 550 ALA A CA 1
ATOM 4270 C C . ALA A 1 550 ? -0.228 3.883 -27.228 1.00 97.00 550 ALA A C 1
ATOM 4272 O O . ALA A 1 550 ? -1.364 3.906 -27.700 1.00 97.00 550 ALA A O 1
ATOM 4273 N N . VAL A 1 551 ? 0.043 3.298 -26.056 1.00 97.81 551 VAL A N 1
ATOM 4274 C CA . VAL A 1 551 ? -0.957 2.586 -25.241 1.00 97.81 551 VAL A CA 1
ATOM 4275 C C . VAL A 1 551 ? -2.102 3.522 -24.835 1.00 97.81 551 VAL A C 1
ATOM 4277 O O . VAL A 1 551 ? -3.273 3.184 -25.018 1.00 97.81 551 VAL A O 1
ATOM 4280 N N . ASN A 1 552 ? -1.786 4.744 -24.382 1.00 97.38 552 ASN A N 1
ATOM 4281 C CA . ASN A 1 552 ? -2.793 5.776 -24.099 1.00 97.38 552 ASN A CA 1
ATOM 4282 C C . ASN A 1 552 ? -3.664 6.071 -25.323 1.00 97.38 552 ASN A C 1
ATOM 4284 O O . ASN A 1 552 ? -4.891 6.123 -25.218 1.00 97.38 552 ASN A O 1
ATOM 4288 N N . ARG A 1 553 ? -3.039 6.232 -26.492 1.00 97.69 553 ARG A N 1
ATOM 4289 C CA . ARG A 1 553 ? -3.748 6.549 -27.728 1.00 97.69 553 ARG A CA 1
ATOM 4290 C C . ARG A 1 553 ? -4.662 5.411 -28.188 1.00 97.69 553 ARG A C 1
ATOM 4292 O O . ARG A 1 553 ? -5.784 5.686 -28.609 1.00 97.69 553 ARG A O 1
ATOM 4299 N N . ILE A 1 554 ? -4.234 4.156 -28.064 1.00 97.88 554 ILE A N 1
ATOM 4300 C CA . ILE A 1 554 ? -5.078 2.982 -28.347 1.00 97.88 554 ILE A CA 1
ATOM 4301 C C . ILE A 1 554 ? -6.301 2.979 -27.419 1.00 97.88 554 ILE A C 1
ATOM 4303 O O . ILE A 1 554 ? -7.434 2.871 -27.893 1.00 97.88 554 ILE A O 1
ATOM 4307 N N . GLY A 1 555 ? -6.096 3.186 -26.114 1.00 97.31 555 GLY A N 1
ATOM 4308 C CA . GLY A 1 555 ? -7.184 3.271 -25.134 1.00 97.31 555 GLY A CA 1
ATOM 4309 C C . GLY A 1 555 ? -8.181 4.402 -25.425 1.00 97.31 555 GLY A C 1
ATOM 4310 O O . GLY A 1 555 ? -9.393 4.210 -25.319 1.00 97.31 555 GLY A O 1
ATOM 4311 N N . GLU A 1 556 ? -7.701 5.576 -25.846 1.00 97.56 556 GLU A N 1
ATOM 4312 C CA . GLU A 1 556 ? -8.557 6.685 -26.291 1.00 97.56 556 GLU A CA 1
ATOM 4313 C C . GLU A 1 556 ? -9.414 6.311 -27.508 1.00 97.56 556 GLU A C 1
ATOM 4315 O O . GLU A 1 556 ? -10.610 6.610 -27.534 1.00 97.56 556 GLU A O 1
ATOM 4320 N N . LEU A 1 557 ? -8.820 5.671 -28.520 1.00 97.38 557 LEU A N 1
ATOM 4321 C CA . LEU A 1 557 ? -9.519 5.294 -29.751 1.00 97.38 557 LEU A CA 1
ATOM 4322 C C . LEU A 1 557 ? -10.562 4.194 -29.514 1.00 97.38 557 LEU A C 1
ATOM 4324 O O . LEU A 1 557 ? -11.640 4.256 -30.111 1.00 97.38 557 LEU A O 1
ATOM 4328 N N . LEU A 1 558 ? -10.283 3.253 -28.607 1.00 96.88 558 LEU A N 1
ATOM 4329 C CA . LEU A 1 558 ? -11.248 2.256 -28.133 1.00 96.88 558 LEU A CA 1
ATOM 4330 C C . LEU A 1 558 ? -12.435 2.921 -27.423 1.00 96.88 558 LEU A C 1
ATOM 4332 O O . LEU A 1 558 ? -13.587 2.658 -27.764 1.00 96.88 558 LEU A O 1
ATOM 4336 N N . LYS A 1 559 ? -12.179 3.856 -26.496 1.00 95.81 559 LYS A N 1
ATOM 4337 C CA . LYS A 1 559 ? -13.242 4.611 -25.799 1.00 95.81 559 LYS A CA 1
ATOM 4338 C C . LYS A 1 559 ? -14.096 5.454 -26.746 1.00 95.81 559 LYS A C 1
ATOM 4340 O O . LYS A 1 559 ? -15.285 5.633 -26.504 1.00 95.81 559 LYS A O 1
ATOM 4345 N N . GLN A 1 560 ? -13.499 5.977 -27.816 1.00 96.62 560 GLN A N 1
ATOM 4346 C CA . GLN A 1 560 ? -14.202 6.729 -28.861 1.00 96.62 560 GLN A CA 1
ATOM 4347 C C . GLN A 1 560 ? -14.960 5.829 -29.854 1.00 96.62 560 GLN A C 1
ATOM 4349 O O . GLN A 1 560 ? -15.642 6.357 -30.730 1.00 96.62 560 GLN A O 1
ATOM 4354 N N . GLY A 1 561 ? -14.825 4.500 -29.766 1.00 94.50 561 GLY A N 1
ATOM 4355 C CA . GLY A 1 561 ? -15.425 3.544 -30.702 1.00 94.50 561 GLY A CA 1
ATOM 4356 C C . GLY A 1 561 ? -14.792 3.529 -32.100 1.00 94.50 561 GLY A C 1
ATOM 4357 O O . GLY A 1 561 ? -15.356 2.927 -33.014 1.00 94.50 561 GLY A O 1
ATOM 4358 N N . LYS A 1 562 ? -13.639 4.192 -32.279 1.00 96.25 562 LYS A N 1
ATOM 4359 C CA . LYS A 1 562 ? -12.881 4.241 -33.544 1.00 96.25 562 LYS A CA 1
ATOM 4360 C C . LYS A 1 562 ? -12.068 2.973 -33.786 1.00 96.25 562 LYS A C 1
ATOM 4362 O O . LYS A 1 562 ? -11.842 2.613 -34.934 1.00 96.25 562 LYS A O 1
ATOM 4367 N N . LEU A 1 563 ? -11.639 2.323 -32.707 1.00 97.00 563 LEU A N 1
ATOM 4368 C CA . LEU A 1 563 ? -11.107 0.966 -32.722 1.00 97.00 563 LEU A CA 1
ATOM 4369 C C . LEU A 1 563 ? -12.069 0.049 -31.973 1.00 97.00 563 LEU A C 1
ATOM 4371 O O . LEU A 1 563 ? -12.688 0.462 -30.990 1.00 97.00 563 LEU A O 1
ATOM 4375 N N . GLN A 1 564 ? -12.190 -1.188 -32.437 1.00 95.56 564 GLN A N 1
ATOM 4376 C CA . GLN A 1 564 ? -13.042 -2.217 -31.844 1.00 95.56 564 GLN A CA 1
ATOM 4377 C C . GLN A 1 564 ? -12.314 -3.562 -31.856 1.00 95.56 564 GLN A C 1
ATOM 4379 O O . GLN A 1 564 ? -11.436 -3.787 -32.688 1.00 95.56 564 GLN A O 1
ATOM 4384 N N . ASN A 1 565 ? -12.693 -4.464 -30.948 1.00 95.88 565 ASN A N 1
ATOM 4385 C CA . ASN A 1 565 ? -12.185 -5.841 -30.890 1.00 95.88 565 ASN A CA 1
ATOM 4386 C C . ASN A 1 565 ? -10.648 -5.948 -30.836 1.00 95.88 565 ASN A C 1
ATOM 4388 O O . ASN A 1 565 ? -10.069 -6.826 -31.462 1.00 95.88 565 ASN A O 1
ATOM 4392 N N . ILE A 1 566 ? -9.991 -5.039 -30.114 1.00 97.94 566 ILE A N 1
ATOM 4393 C CA . ILE A 1 566 ? -8.547 -5.106 -29.860 1.00 97.94 566 ILE A CA 1
ATOM 4394 C C . ILE A 1 566 ? -8.285 -5.968 -28.629 1.00 97.94 566 ILE A C 1
ATOM 4396 O O . ILE A 1 566 ? -8.974 -5.813 -27.618 1.00 97.94 566 ILE A O 1
ATOM 4400 N N . VAL A 1 567 ? -7.247 -6.800 -28.695 1.00 97.81 567 VAL A N 1
ATOM 4401 C CA . VAL A 1 567 ? -6.682 -7.509 -27.538 1.00 97.81 567 VAL A CA 1
ATOM 4402 C C . VAL A 1 567 ? -5.222 -7.099 -27.379 1.00 97.81 567 VAL A C 1
ATOM 4404 O O . VAL A 1 567 ? -4.465 -7.138 -28.342 1.00 97.81 567 VAL A O 1
ATOM 4407 N N . GLY A 1 568 ? -4.825 -6.675 -26.183 1.00 98.12 568 GLY A N 1
ATOM 4408 C CA . GLY A 1 568 ? -3.460 -6.269 -25.860 1.00 98.12 568 GLY A CA 1
ATOM 4409 C C . GLY A 1 568 ? -2.691 -7.344 -25.094 1.00 98.12 568 GLY A C 1
ATOM 4410 O O . GLY A 1 568 ? -3.207 -7.916 -24.137 1.00 98.12 568 GLY A O 1
ATOM 4411 N N . ILE A 1 569 ? -1.436 -7.566 -25.471 1.00 98.31 569 ILE A N 1
ATOM 4412 C CA . ILE A 1 569 ? -0.487 -8.446 -24.786 1.00 98.31 569 ILE A CA 1
ATOM 4413 C C . ILE A 1 569 ? 0.665 -7.574 -24.267 1.00 98.31 569 ILE A C 1
ATOM 4415 O O . ILE A 1 569 ? 1.455 -7.066 -25.066 1.00 98.31 569 ILE A O 1
ATOM 4419 N N . PRO A 1 570 ? 0.737 -7.315 -22.952 1.00 97.81 570 PRO A N 1
ATOM 4420 C CA . PRO A 1 570 ? 1.699 -6.377 -22.385 1.00 97.81 570 PRO A CA 1
ATOM 4421 C C . PRO A 1 570 ? 3.103 -6.977 -22.248 1.00 97.81 570 PRO A C 1
ATOM 4423 O O . PRO A 1 570 ? 3.267 -8.104 -21.786 1.00 97.81 570 PRO A O 1
ATOM 4426 N N . THR A 1 571 ? 4.127 -6.181 -22.555 1.00 97.00 571 THR A N 1
ATOM 4427 C CA . THR A 1 571 ? 5.550 -6.550 -22.432 1.00 97.00 571 THR A CA 1
ATOM 4428 C C . THR A 1 571 ? 6.135 -6.327 -21.035 1.00 97.00 571 THR A C 1
ATOM 4430 O O . THR A 1 571 ? 7.291 -6.651 -20.792 1.00 97.00 571 THR A O 1
ATOM 4433 N N . SER A 1 572 ? 5.374 -5.771 -20.090 1.00 96.19 572 SER A N 1
ATOM 4434 C CA . SER A 1 572 ? 5.812 -5.555 -18.703 1.00 96.19 572 SER A CA 1
ATOM 4435 C C . SER A 1 572 ? 4.631 -5.480 -17.739 1.00 96.19 572 SER A C 1
ATOM 4437 O O . SER A 1 572 ? 3.495 -5.223 -18.157 1.00 96.19 572 SER A O 1
ATOM 4439 N N . LYS A 1 573 ? 4.890 -5.644 -16.435 1.00 93.12 573 LYS A N 1
ATOM 4440 C CA . LYS A 1 573 ? 3.874 -5.388 -15.394 1.00 93.12 573 LYS A CA 1
ATOM 4441 C C . LYS A 1 573 ? 3.372 -3.939 -15.443 1.00 93.12 573 LYS A C 1
ATOM 4443 O O . LYS A 1 573 ? 2.170 -3.703 -15.375 1.00 93.12 573 LYS A O 1
ATOM 4448 N N . MET A 1 574 ? 4.273 -2.981 -15.677 1.00 93.12 574 MET A N 1
ATOM 4449 C CA . MET A 1 574 ? 3.920 -1.564 -15.822 1.00 93.12 574 MET A CA 1
ATOM 4450 C C . MET A 1 574 ? 2.953 -1.326 -16.995 1.00 93.12 574 MET A C 1
ATOM 4452 O O . MET A 1 574 ? 1.945 -0.634 -16.840 1.00 93.12 574 MET A O 1
ATOM 4456 N N . THR A 1 575 ? 3.229 -1.900 -18.171 1.00 96.00 575 THR A N 1
ATOM 4457 C CA . THR A 1 575 ? 2.342 -1.755 -19.336 1.00 96.00 575 THR A CA 1
ATOM 4458 C C . THR A 1 575 ? 1.014 -2.477 -19.125 1.00 96.00 575 THR A C 1
ATOM 4460 O O . THR A 1 575 ? -0.027 -1.958 -19.532 1.00 96.00 575 THR A O 1
ATOM 4463 N N . HIS A 1 576 ? 1.022 -3.633 -18.454 1.00 97.12 576 HIS A N 1
ATOM 4464 C CA . HIS A 1 576 ? -0.196 -4.355 -18.083 1.00 97.12 576 HIS A CA 1
ATOM 4465 C C . HIS A 1 576 ? -1.133 -3.468 -17.252 1.00 97.12 576 HIS A C 1
ATOM 4467 O O . HIS A 1 576 ? -2.291 -3.270 -17.621 1.00 97.12 576 HIS A O 1
ATOM 4473 N N . GLU A 1 577 ? -0.622 -2.869 -16.175 1.00 96.00 577 GLU A N 1
ATOM 4474 C CA . GLU A 1 577 ? -1.395 -1.971 -15.308 1.00 96.00 577 GLU A CA 1
ATOM 4475 C C . GLU A 1 577 ? -1.909 -0.739 -16.063 1.00 96.00 577 GLU A C 1
ATOM 4477 O O . GLU A 1 577 ? -3.076 -0.354 -15.922 1.00 96.00 577 GLU A O 1
ATOM 4482 N N . GLN A 1 578 ? -1.071 -0.143 -16.919 1.00 96.81 578 GLN A N 1
ATOM 4483 C CA . GLN A 1 578 ? -1.477 0.989 -17.746 1.00 96.81 578 GLN A CA 1
ATOM 4484 C C . GLN A 1 578 ? -2.641 0.613 -18.672 1.00 96.81 578 GLN A C 1
ATOM 4486 O O . GLN A 1 578 ? -3.661 1.308 -18.692 1.00 96.81 578 GLN A O 1
ATOM 4491 N N . ALA A 1 579 ? -2.508 -0.467 -19.437 1.00 96.94 579 ALA A N 1
ATOM 4492 C CA . ALA A 1 579 ? -3.514 -0.891 -20.402 1.00 96.94 579 ALA A CA 1
ATOM 4493 C C . ALA A 1 579 ? -4.832 -1.294 -19.715 1.00 96.94 579 ALA A C 1
ATOM 4495 O O . ALA A 1 579 ? -5.911 -0.916 -20.185 1.00 96.94 579 ALA A O 1
ATOM 4496 N N . LEU A 1 580 ? -4.743 -1.941 -18.547 1.00 96.12 580 LEU A N 1
ATOM 4497 C CA . LEU A 1 580 ? -5.892 -2.265 -17.704 1.00 96.12 580 LEU A CA 1
ATOM 4498 C C . LEU A 1 580 ? -6.632 -0.996 -17.250 1.00 96.12 580 LEU A C 1
ATOM 4500 O O . LEU A 1 580 ? -7.854 -0.912 -17.382 1.00 96.12 580 LEU A O 1
ATOM 4504 N N . SER A 1 581 ? -5.908 0.036 -16.799 1.00 96.44 581 SER A N 1
ATOM 4505 C CA . SER A 1 581 ? -6.502 1.321 -16.380 1.00 96.44 581 SER A CA 1
ATOM 4506 C C . SER A 1 581 ? -7.228 2.064 -17.514 1.00 96.44 581 SER A C 1
ATOM 4508 O O . SER A 1 581 ? -8.156 2.848 -17.285 1.00 96.44 581 SER A O 1
ATOM 4510 N N . LEU A 1 582 ? -6.827 1.806 -18.760 1.00 96.25 582 LEU A N 1
ATOM 4511 C CA . LEU A 1 582 ? -7.422 2.392 -19.957 1.00 96.25 582 LEU A CA 1
ATOM 4512 C C . LEU A 1 582 ? -8.614 1.587 -20.484 1.00 96.25 582 LEU A C 1
ATOM 4514 O O . LEU A 1 582 ? -9.320 2.090 -21.359 1.00 96.25 582 LEU A O 1
ATOM 4518 N N . GLY A 1 583 ? -8.873 0.398 -19.933 1.00 95.50 583 GLY A N 1
ATOM 4519 C CA . GLY A 1 583 ? -9.937 -0.498 -20.380 1.00 95.50 583 GLY A CA 1
ATOM 4520 C C . GLY A 1 583 ? -9.619 -1.210 -21.696 1.00 95.50 583 GLY A C 1
ATOM 4521 O O . GLY A 1 583 ? -10.542 -1.538 -22.439 1.00 95.50 583 GLY A O 1
ATOM 4522 N N . ILE A 1 584 ? -8.337 -1.414 -22.012 1.00 97.69 584 ILE A N 1
ATOM 4523 C CA . ILE A 1 584 ? -7.919 -2.238 -23.152 1.00 97.69 584 ILE A CA 1
ATOM 4524 C C . ILE A 1 584 ? -8.096 -3.710 -22.741 1.00 97.69 584 ILE A C 1
ATOM 4526 O O . ILE A 1 584 ? -7.563 -4.088 -21.697 1.00 97.69 584 ILE A O 1
ATOM 4530 N N . PRO A 1 585 ? -8.830 -4.547 -23.498 1.00 97.56 585 PRO A N 1
ATOM 4531 C CA . PRO A 1 585 ? -8.910 -5.979 -23.217 1.00 97.56 585 PRO A CA 1
ATOM 4532 C C . PRO A 1 585 ? -7.517 -6.609 -23.269 1.00 97.56 585 PRO A C 1
ATOM 4534 O O . PRO A 1 585 ? -6.791 -6.388 -24.235 1.00 97.56 585 PRO A O 1
ATOM 4537 N N . LEU A 1 586 ? -7.142 -7.370 -22.241 1.00 97.94 586 LEU A N 1
ATOM 4538 C CA . LEU A 1 586 ? -5.815 -7.975 -22.130 1.00 97.94 586 LEU A CA 1
ATOM 4539 C C . LEU A 1 586 ? -5.870 -9.494 -22.253 1.00 97.94 586 LEU A C 1
ATOM 4541 O O . LEU A 1 586 ? -6.855 -10.119 -21.860 1.00 97.94 586 LEU A O 1
ATOM 4545 N N . SER A 1 587 ? -4.788 -10.068 -22.768 1.00 97.31 587 SER A N 1
ATOM 4546 C CA . SER A 1 587 ? -4.539 -11.508 -22.793 1.00 97.31 587 SER A CA 1
ATOM 4547 C C . SER A 1 587 ? -3.031 -11.791 -22.697 1.00 97.31 587 SER A C 1
ATOM 4549 O O . SER A 1 587 ? -2.252 -10.903 -22.336 1.00 97.31 587 SER A O 1
ATOM 4551 N N . ASP A 1 588 ? -2.624 -13.021 -22.988 1.00 95.50 588 ASP A N 1
ATOM 4552 C CA . ASP A 1 588 ? -1.259 -13.530 -22.885 1.00 95.50 588 ASP A CA 1
ATOM 4553 C C . ASP A 1 588 ? -0.832 -14.281 -24.158 1.00 95.50 588 ASP A C 1
ATOM 4555 O O . ASP A 1 588 ? -1.641 -14.578 -25.042 1.00 95.50 588 ASP A O 1
ATOM 4559 N N . LEU A 1 589 ? 0.472 -14.558 -24.257 1.00 95.31 589 LEU A N 1
ATOM 4560 C CA . LEU A 1 589 ? 1.055 -15.290 -25.385 1.00 95.31 589 LEU A CA 1
ATOM 4561 C C . LEU A 1 589 ? 0.581 -16.748 -25.462 1.00 95.31 589 LEU A C 1
ATOM 4563 O O . LEU A 1 589 ? 0.546 -17.305 -26.556 1.00 95.31 589 LEU A O 1
ATOM 4567 N N . ASP A 1 590 ? 0.189 -17.355 -24.340 1.00 94.12 590 ASP A N 1
ATOM 4568 C CA . ASP A 1 590 ? -0.305 -18.736 -24.318 1.00 94.12 590 ASP A CA 1
ATOM 4569 C C . ASP A 1 590 ? -1.671 -18.844 -25.011 1.00 94.12 590 ASP A C 1
ATOM 4571 O O . ASP A 1 590 ? -1.939 -19.792 -25.753 1.00 94.12 590 ASP A O 1
ATOM 4575 N N . SER A 1 591 ? -2.525 -17.839 -24.819 1.00 95.25 591 SER A N 1
ATOM 4576 C CA . SER A 1 591 ? -3.840 -17.731 -25.455 1.00 95.25 591 SER A CA 1
ATOM 4577 C C . SER A 1 591 ? -3.751 -17.209 -26.892 1.00 95.25 591 SER A C 1
ATOM 4579 O O . SER A 1 591 ? -4.560 -17.582 -27.744 1.00 95.25 591 SER A O 1
ATOM 4581 N N . HIS A 1 592 ? -2.768 -16.351 -27.173 1.00 94.56 592 HIS A N 1
ATOM 4582 C CA . HIS A 1 592 ? -2.540 -15.733 -28.478 1.00 94.56 592 HIS A CA 1
ATOM 4583 C C . HIS A 1 592 ? -1.058 -15.828 -28.884 1.00 94.56 592 HIS A C 1
ATOM 4585 O O . HIS A 1 592 ? -0.313 -14.857 -28.744 1.00 94.56 592 HIS A O 1
ATOM 4591 N N . PRO A 1 593 ? -0.620 -16.967 -29.450 1.00 93.94 593 PRO A N 1
ATOM 4592 C CA . PRO A 1 593 ? 0.792 -17.204 -29.766 1.00 93.94 593 PRO A CA 1
ATOM 4593 C C . PRO A 1 593 ? 1.297 -16.449 -31.004 1.00 93.94 593 PRO A C 1
ATOM 4595 O O . PRO A 1 593 ? 2.493 -16.454 -31.280 1.00 93.94 593 PRO A O 1
ATOM 4598 N N . VAL A 1 594 ? 0.400 -15.830 -31.781 1.00 95.69 594 VAL A N 1
ATOM 4599 C CA . VAL A 1 594 ? 0.742 -15.015 -32.953 1.00 95.69 594 VAL A CA 1
ATOM 4600 C C . VAL A 1 594 ? -0.008 -13.695 -32.867 1.00 95.69 594 VAL A C 1
ATOM 4602 O O . VAL A 1 594 ? -1.237 -13.681 -32.781 1.00 95.69 594 VAL A O 1
ATOM 4605 N N . LEU A 1 595 ? 0.737 -12.596 -32.925 1.00 97.75 595 LEU A N 1
ATOM 4606 C CA . LEU A 1 595 ? 0.216 -11.236 -32.821 1.00 97.75 595 LEU A CA 1
ATOM 4607 C C . LEU A 1 595 ? 0.291 -10.542 -34.179 1.00 97.75 595 LEU A C 1
ATOM 4609 O O . LEU A 1 595 ? 1.162 -10.828 -35.005 1.00 97.75 595 LEU A O 1
ATOM 4613 N N . ASP A 1 596 ? -0.604 -9.591 -34.416 1.00 98.19 596 ASP A N 1
ATOM 4614 C CA . ASP A 1 596 ? -0.630 -8.854 -35.678 1.00 98.19 596 ASP A CA 1
ATOM 4615 C C . ASP A 1 596 ? 0.413 -7.735 -35.696 1.00 98.19 596 ASP A C 1
ATOM 4617 O O . ASP A 1 596 ? 1.116 -7.555 -36.693 1.00 98.19 596 ASP A O 1
ATOM 4621 N N . LEU A 1 597 ? 0.539 -7.007 -34.584 1.00 98.25 597 LEU A N 1
ATOM 4622 C CA . LEU A 1 597 ? 1.383 -5.821 -34.492 1.00 98.25 597 LEU A CA 1
ATOM 4623 C C . LEU A 1 597 ? 1.912 -5.612 -33.068 1.00 98.25 597 LEU A C 1
ATOM 4625 O O . LEU A 1 597 ? 1.121 -5.551 -32.135 1.00 98.25 597 LEU A O 1
ATOM 4629 N N . ALA A 1 598 ? 3.215 -5.384 -32.904 1.00 98.19 598 ALA A N 1
ATOM 4630 C CA . ALA A 1 598 ? 3.785 -4.783 -31.695 1.00 98.19 598 ALA A CA 1
ATOM 4631 C C . ALA A 1 598 ? 4.166 -3.323 -31.935 1.00 98.19 598 ALA A C 1
ATOM 4633 O O . ALA A 1 598 ? 4.708 -2.979 -32.991 1.00 98.19 598 ALA A O 1
ATOM 4634 N N . ILE A 1 599 ? 3.926 -2.480 -30.929 1.00 98.31 599 ILE A N 1
ATOM 4635 C CA . ILE A 1 599 ? 4.444 -1.111 -30.873 1.00 98.31 599 ILE A CA 1
ATOM 4636 C C . ILE A 1 599 ? 5.271 -0.966 -29.601 1.00 98.31 599 ILE A C 1
ATOM 4638 O O . ILE A 1 599 ? 4.720 -1.049 -28.502 1.00 98.31 599 ILE A O 1
ATOM 4642 N N . ASP A 1 600 ? 6.566 -0.689 -29.748 1.00 97.69 600 ASP A N 1
ATOM 4643 C CA . ASP A 1 600 ? 7.447 -0.435 -28.607 1.00 97.69 600 ASP A CA 1
ATOM 4644 C C . ASP A 1 600 ? 8.580 0.551 -28.930 1.00 97.69 600 ASP A C 1
ATOM 4646 O O . ASP A 1 600 ? 8.876 0.839 -30.089 1.00 97.69 600 ASP A O 1
ATOM 4650 N N . GLY A 1 601 ? 9.214 1.105 -27.900 1.00 95.75 601 GLY A N 1
ATOM 4651 C CA . GLY A 1 601 ? 10.405 1.930 -28.022 1.00 95.75 601 GLY A CA 1
ATOM 4652 C C . GLY A 1 601 ? 11.700 1.128 -28.144 1.00 95.75 601 GLY A C 1
ATOM 4653 O O . GLY A 1 601 ? 11.735 -0.093 -27.978 1.00 95.75 601 GLY A O 1
ATOM 4654 N N . ALA A 1 602 ? 12.784 1.857 -28.400 1.00 96.88 602 ALA A N 1
ATOM 4655 C CA . ALA A 1 602 ? 14.148 1.353 -28.319 1.00 96.88 602 ALA A CA 1
ATOM 4656 C C . ALA A 1 602 ? 15.072 2.354 -27.622 1.00 96.88 602 ALA A C 1
ATOM 4658 O O . ALA A 1 602 ? 14.821 3.564 -27.581 1.00 96.88 602 ALA A O 1
ATOM 4659 N N . ASP A 1 603 ? 16.154 1.819 -27.076 1.00 96.25 603 ASP A N 1
ATOM 4660 C CA . ASP A 1 603 ? 17.214 2.570 -26.422 1.00 96.25 603 ASP A CA 1
ATOM 4661 C C . ASP A 1 603 ? 18.281 3.042 -27.413 1.00 96.25 603 ASP A C 1
ATOM 4663 O O . ASP A 1 603 ? 18.856 4.117 -27.220 1.00 96.25 603 ASP A O 1
ATOM 4667 N N . GLU A 1 604 ? 18.514 2.255 -28.464 1.00 97.62 604 GLU A N 1
ATOM 4668 C CA . GLU A 1 604 ? 19.360 2.578 -29.614 1.00 97.62 604 GLU A CA 1
ATOM 4669 C C . GLU A 1 604 ? 18.794 1.941 -30.883 1.00 97.62 604 GLU A C 1
ATOM 4671 O O . GLU A 1 604 ? 18.197 0.865 -30.815 1.00 97.62 604 GLU A O 1
ATOM 4676 N N . VAL A 1 605 ? 19.022 2.580 -32.031 1.00 97.81 605 VAL A N 1
ATOM 4677 C CA . VAL A 1 605 ? 18.678 2.066 -33.362 1.00 97.81 605 VAL A CA 1
ATOM 4678 C C . VAL A 1 605 ? 19.857 2.279 -34.305 1.00 97.81 605 VAL A C 1
ATOM 4680 O O . VAL A 1 605 ? 20.280 3.421 -34.512 1.00 97.81 605 VAL A O 1
ATOM 4683 N N . ASP A 1 606 ? 20.371 1.201 -34.892 1.00 96.75 606 ASP A N 1
ATOM 4684 C CA . ASP A 1 606 ? 21.442 1.268 -35.890 1.00 96.75 606 ASP A CA 1
ATOM 4685 C C . ASP A 1 606 ? 20.900 1.493 -37.327 1.00 96.75 606 ASP A C 1
ATOM 4687 O O . ASP A 1 606 ? 19.684 1.485 -37.564 1.00 96.75 606 ASP A O 1
ATOM 4691 N N . PRO A 1 607 ? 21.772 1.704 -38.333 1.00 96.25 607 PRO A N 1
ATOM 4692 C CA . PRO A 1 607 ? 21.347 1.876 -39.724 1.00 96.25 607 PRO A CA 1
ATOM 4693 C C . PRO A 1 607 ? 20.646 0.658 -40.349 1.00 96.25 607 PRO A C 1
ATOM 4695 O O . PRO A 1 607 ? 19.945 0.826 -41.347 1.00 96.25 607 PRO A O 1
ATOM 4698 N N . HIS A 1 608 ? 20.820 -0.537 -39.781 1.00 95.94 608 HIS A N 1
ATOM 4699 C CA . HIS A 1 608 ? 20.209 -1.794 -40.224 1.00 95.94 608 HIS A CA 1
ATOM 4700 C C . HIS A 1 608 ? 18.890 -2.105 -39.496 1.00 95.94 608 HIS A C 1
ATOM 4702 O O . HIS A 1 608 ? 18.288 -3.155 -39.731 1.00 95.94 608 HIS A O 1
ATOM 4708 N N . LEU A 1 609 ? 18.416 -1.172 -38.662 1.00 96.94 609 LEU A N 1
ATOM 4709 C CA . LEU A 1 609 ? 17.225 -1.293 -37.821 1.00 96.94 609 LEU A CA 1
ATOM 4710 C C . LEU A 1 609 ? 17.344 -2.394 -36.753 1.00 96.94 609 LEU A C 1
ATOM 4712 O O . LEU A 1 609 ? 16.329 -2.885 -36.258 1.00 96.94 609 LEU A O 1
ATOM 4716 N N . ASN A 1 610 ? 18.568 -2.762 -36.368 1.00 97.81 610 ASN A N 1
ATOM 4717 C CA . ASN A 1 610 ? 18.800 -3.502 -35.134 1.00 97.81 610 ASN A CA 1
ATOM 4718 C C . ASN A 1 610 ? 18.669 -2.553 -33.947 1.00 97.81 610 ASN A C 1
ATOM 4720 O O . ASN A 1 610 ? 18.972 -1.358 -34.051 1.00 97.81 610 ASN A O 1
ATOM 4724 N N . LEU A 1 611 ? 18.226 -3.092 -32.813 1.00 98.12 611 LEU A N 1
ATOM 4725 C CA . LEU A 1 611 ? 17.907 -2.289 -31.639 1.00 98.12 611 LEU A CA 1
ATOM 4726 C C . LEU A 1 611 ? 18.709 -2.731 -30.415 1.00 98.12 611 LEU A C 1
ATOM 4728 O O . LEU A 1 611 ? 18.964 -3.923 -30.221 1.00 98.12 611 LEU A O 1
ATOM 4732 N N . VAL A 1 612 ? 19.009 -1.771 -29.540 1.00 98.06 612 VAL A N 1
ATOM 4733 C CA . VAL A 1 612 ? 19.196 -2.051 -28.109 1.00 98.06 612 VAL A CA 1
ATOM 4734 C C . VAL A 1 612 ? 17.893 -1.717 -27.392 1.00 98.06 612 VAL A C 1
ATOM 4736 O O . VAL A 1 612 ? 17.315 -0.653 -27.621 1.00 98.06 612 VAL A O 1
ATOM 4739 N N . LYS A 1 613 ? 17.443 -2.612 -26.517 1.00 97.88 613 LYS A N 1
ATOM 4740 C CA . LYS A 1 613 ? 16.280 -2.455 -25.637 1.00 97.88 613 LYS A CA 1
ATOM 4741 C C . LYS A 1 613 ? 16.599 -2.963 -24.229 1.00 97.88 613 LYS A C 1
ATOM 4743 O O . LYS A 1 613 ? 17.653 -3.555 -23.989 1.00 97.88 613 LYS A O 1
ATOM 4748 N N . GLY A 1 614 ? 15.678 -2.751 -23.291 1.00 94.75 614 GLY A N 1
ATOM 4749 C CA . GLY A 1 614 ? 15.779 -3.294 -21.939 1.00 94.75 614 GLY A CA 1
ATOM 4750 C C . GLY A 1 614 ? 16.355 -2.359 -20.878 1.00 94.75 614 GLY A C 1
ATOM 4751 O O . GLY A 1 614 ? 16.517 -2.785 -19.726 1.00 94.75 614 GLY A O 1
ATOM 4752 N N . ARG A 1 615 ? 16.663 -1.087 -21.178 1.00 94.56 615 ARG A N 1
ATOM 4753 C CA . ARG A 1 615 ? 17.074 -0.131 -20.124 1.00 94.56 615 ARG A CA 1
ATOM 4754 C C . ARG A 1 615 ? 15.972 0.093 -19.086 1.00 94.56 615 ARG A C 1
ATOM 4756 O O . ARG A 1 615 ? 16.279 0.391 -17.939 1.00 94.56 615 ARG A O 1
ATOM 4763 N N . GLY A 1 616 ? 14.713 -0.150 -19.460 1.00 90.94 616 GLY A N 1
ATOM 4764 C CA . GLY A 1 616 ? 13.562 -0.187 -18.550 1.00 90.94 616 GLY A CA 1
ATOM 4765 C C . GLY A 1 616 ? 13.416 -1.472 -17.721 1.00 90.94 616 GLY A C 1
ATOM 4766 O O . GLY A 1 616 ? 12.662 -1.471 -16.757 1.00 90.94 616 GLY A O 1
ATOM 4767 N N . GLY A 1 617 ? 14.146 -2.545 -18.052 1.00 93.81 617 GLY A N 1
ATOM 4768 C CA . GLY A 1 617 ? 14.187 -3.782 -17.261 1.00 93.81 617 GLY A CA 1
ATOM 4769 C C . GLY A 1 617 ? 13.226 -4.904 -17.674 1.00 93.81 617 GLY A C 1
ATOM 4770 O O . GLY A 1 617 ? 13.133 -5.895 -16.956 1.00 93.81 617 GLY A O 1
ATOM 4771 N N . SER A 1 618 ? 12.548 -4.784 -18.820 1.00 95.81 618 SER A N 1
ATOM 4772 C CA . SER A 1 618 ? 11.543 -5.755 -19.293 1.00 95.81 618 SER A CA 1
ATOM 4773 C C . SER A 1 618 ? 11.963 -6.522 -20.558 1.00 95.81 618 SER A C 1
ATOM 4775 O O . SER A 1 618 ? 11.115 -7.066 -21.262 1.00 95.81 618 SER A O 1
ATOM 4777 N N . LEU A 1 619 ? 13.271 -6.597 -20.836 1.00 97.38 619 LEU A N 1
ATOM 4778 C CA . LEU A 1 619 ? 13.821 -7.053 -22.122 1.00 97.38 619 LEU A CA 1
ATOM 4779 C C . LEU A 1 619 ? 13.352 -8.448 -22.552 1.00 97.38 619 LEU A C 1
ATOM 4781 O O . LEU A 1 619 ? 13.076 -8.655 -23.729 1.00 97.38 619 LEU A O 1
ATOM 4785 N N . LEU A 1 620 ? 13.233 -9.400 -21.620 1.00 98.00 620 LEU A N 1
ATOM 4786 C CA . LEU A 1 620 ? 12.832 -10.765 -21.964 1.00 98.00 620 LEU A CA 1
ATOM 4787 C C . LEU A 1 620 ? 11.392 -10.806 -22.482 1.00 98.00 620 LEU A C 1
ATOM 4789 O O . LEU A 1 620 ? 11.116 -11.374 -23.535 1.00 98.00 620 LEU A O 1
ATOM 4793 N N . ARG A 1 621 ? 10.471 -10.161 -21.761 1.00 97.75 621 ARG A N 1
ATOM 4794 C CA . ARG A 1 621 ? 9.052 -10.118 -22.136 1.00 97.75 621 ARG A CA 1
ATOM 4795 C C . ARG A 1 621 ? 8.835 -9.304 -23.408 1.00 97.75 621 ARG A C 1
ATOM 4797 O O . ARG A 1 621 ? 8.057 -9.729 -24.256 1.00 97.75 621 ARG A O 1
ATOM 4804 N N . GLU A 1 622 ? 9.551 -8.189 -23.560 1.00 98.00 622 GLU A N 1
ATOM 4805 C CA . GLU A 1 622 ? 9.602 -7.425 -24.814 1.00 98.00 622 GLU A CA 1
ATOM 4806 C C . GLU A 1 622 ? 9.984 -8.341 -25.981 1.00 98.00 622 GLU A C 1
ATOM 4808 O O . GLU A 1 622 ? 9.224 -8.452 -26.940 1.00 98.00 622 GLU A O 1
ATOM 4813 N N . LYS A 1 623 ? 11.091 -9.087 -25.866 1.00 98.00 623 LYS A N 1
ATOM 4814 C CA . LYS A 1 623 ? 11.576 -9.955 -26.947 1.00 98.00 623 LYS A CA 1
ATOM 4815 C C . LYS A 1 623 ? 10.616 -11.089 -27.287 1.00 98.00 623 LYS A C 1
ATOM 4817 O O . LYS A 1 623 ? 10.393 -11.359 -28.464 1.00 98.00 623 LYS A O 1
ATOM 4822 N N . MET A 1 624 ? 10.019 -11.725 -26.280 1.00 98.19 624 MET A N 1
ATOM 4823 C CA . MET A 1 624 ? 9.040 -12.796 -26.489 1.00 98.19 624 MET A CA 1
ATOM 4824 C C . MET A 1 624 ? 7.796 -12.299 -27.234 1.00 98.19 624 MET A C 1
ATOM 4826 O O . MET A 1 624 ? 7.360 -12.931 -28.193 1.00 98.19 624 MET A O 1
ATOM 4830 N N . VAL A 1 625 ? 7.231 -11.165 -26.813 1.00 97.88 625 VAL A N 1
ATOM 4831 C CA . VAL A 1 625 ? 6.010 -10.610 -27.417 1.00 97.88 625 VAL A CA 1
ATOM 4832 C C . VAL A 1 625 ? 6.295 -10.056 -28.811 1.00 97.88 625 VAL A C 1
ATOM 4834 O O . VAL A 1 625 ? 5.562 -10.356 -29.751 1.00 97.88 625 VAL A O 1
ATOM 4837 N N . GLU A 1 626 ? 7.368 -9.282 -28.976 1.00 97.81 626 GLU A N 1
ATOM 4838 C CA . GLU A 1 626 ? 7.750 -8.696 -30.266 1.00 97.81 626 GLU A CA 1
ATOM 4839 C C . GLU A 1 626 ? 8.150 -9.771 -31.282 1.00 97.81 626 GLU A C 1
ATOM 4841 O O . GLU A 1 626 ? 7.785 -9.670 -32.452 1.00 97.81 626 GLU A O 1
ATOM 4846 N N . GLY A 1 627 ? 8.829 -10.833 -30.838 1.00 96.44 627 GLY A N 1
ATOM 4847 C CA . GLY A 1 627 ? 9.193 -11.976 -31.678 1.00 96.44 627 GLY A CA 1
ATOM 4848 C C . GLY A 1 627 ? 7.996 -12.810 -32.144 1.00 96.44 627 GLY A C 1
ATOM 4849 O O . GLY A 1 627 ? 8.087 -13.488 -33.164 1.00 96.44 627 GLY A O 1
ATOM 4850 N N . ALA A 1 628 ? 6.863 -12.729 -31.444 1.00 97.00 628 ALA A N 1
ATOM 4851 C CA . ALA A 1 628 ? 5.609 -13.375 -31.830 1.00 97.00 628 ALA A CA 1
ATOM 4852 C C . ALA A 1 628 ? 4.741 -12.517 -32.778 1.00 97.00 628 ALA A C 1
ATOM 4854 O O . ALA A 1 628 ? 3.657 -12.945 -33.189 1.00 97.00 628 ALA A O 1
ATOM 4855 N N . CYS A 1 629 ? 5.182 -11.303 -33.134 1.00 96.25 629 CYS A N 1
ATOM 4856 C CA . CYS A 1 629 ? 4.422 -10.379 -33.975 1.00 96.25 629 CYS A CA 1
ATOM 4857 C C . CYS A 1 629 ? 4.743 -10.525 -35.466 1.00 96.25 629 CYS A C 1
ATOM 4859 O O . CYS A 1 629 ? 5.901 -10.590 -35.868 1.00 96.25 629 CYS A O 1
ATOM 4861 N N . LYS A 1 630 ? 3.713 -10.446 -36.319 1.00 96.69 630 LYS A N 1
ATOM 4862 C CA . LYS A 1 630 ? 3.883 -10.342 -37.783 1.00 96.69 630 LYS A CA 1
ATOM 4863 C C . LYS A 1 630 ? 4.551 -9.029 -38.190 1.00 96.69 630 LYS A C 1
ATOM 4865 O O . LYS A 1 630 ? 5.295 -8.985 -39.168 1.00 96.69 630 LYS A O 1
ATOM 4870 N N . LYS A 1 631 ? 4.243 -7.952 -37.465 1.00 97.50 631 LYS A N 1
ATOM 4871 C CA . LYS A 1 631 ? 4.816 -6.626 -37.671 1.00 97.50 631 LYS A CA 1
ATOM 4872 C C . LYS A 1 631 ? 5.290 -6.057 -36.342 1.00 97.50 631 LYS A C 1
ATOM 4874 O O . LYS A 1 631 ? 4.521 -5.983 -35.391 1.00 97.50 631 LYS A O 1
ATOM 4879 N N . PHE A 1 632 ? 6.532 -5.597 -36.290 1.00 98.19 632 PHE A N 1
ATOM 4880 C CA . PHE A 1 632 ? 7.061 -4.859 -35.148 1.00 98.19 632 PHE A CA 1
ATOM 4881 C C . PHE A 1 632 ? 7.411 -3.432 -35.570 1.00 98.19 632 PHE A C 1
ATOM 4883 O O . PHE A 1 632 ? 8.301 -3.218 -36.405 1.00 98.19 632 PHE A O 1
ATOM 4890 N N . VAL A 1 633 ? 6.669 -2.466 -35.023 1.00 98.19 633 VAL A N 1
ATOM 4891 C CA . VAL A 1 633 ? 6.859 -1.029 -35.232 1.00 98.19 633 VAL A CA 1
ATOM 4892 C C . VAL A 1 633 ? 7.586 -0.445 -34.025 1.00 98.19 633 VAL A C 1
ATOM 4894 O O . VAL A 1 633 ? 7.010 -0.266 -32.953 1.00 98.19 633 VAL A O 1
ATOM 4897 N N . CYS A 1 634 ? 8.854 -0.106 -34.219 1.00 98.00 634 CYS A N 1
ATOM 4898 C CA . CYS A 1 634 ? 9.657 0.584 -33.225 1.00 98.00 634 CYS A CA 1
ATOM 4899 C C . CYS A 1 634 ? 9.436 2.106 -33.308 1.00 98.00 634 CYS A C 1
ATOM 4901 O O . CYS A 1 634 ? 9.426 2.677 -34.402 1.00 98.00 634 CYS A O 1
ATOM 4903 N N . ILE A 1 635 ? 9.273 2.774 -32.165 1.00 97.19 635 ILE A N 1
ATOM 4904 C CA . ILE A 1 635 ? 9.081 4.229 -32.065 1.00 97.19 635 ILE A CA 1
ATOM 4905 C C . ILE A 1 635 ? 10.191 4.893 -31.253 1.00 97.19 635 ILE A C 1
ATOM 4907 O O . ILE A 1 635 ? 10.382 4.601 -30.072 1.00 97.19 635 ILE A O 1
ATOM 4911 N N . VAL A 1 636 ? 10.898 5.843 -31.861 1.00 94.38 636 VAL A N 1
ATOM 4912 C CA . VAL A 1 636 ? 12.013 6.545 -31.214 1.00 94.38 636 VAL A CA 1
ATOM 4913 C C . VAL A 1 636 ? 12.042 8.030 -31.559 1.00 94.38 636 VAL A C 1
ATOM 4915 O O . VAL A 1 636 ? 11.518 8.466 -32.584 1.00 94.38 636 VAL A O 1
ATOM 4918 N N . ASP A 1 637 ? 12.676 8.816 -30.696 1.00 90.88 637 ASP A N 1
ATOM 4919 C CA . ASP A 1 637 ? 13.153 10.147 -31.055 1.00 90.88 637 ASP A CA 1
ATOM 4920 C C . ASP A 1 637 ? 14.545 10.067 -31.705 1.00 90.88 637 ASP A C 1
ATOM 4922 O O . ASP A 1 637 ? 15.274 9.088 -31.525 1.00 90.88 637 ASP A O 1
ATOM 4926 N N . GLU A 1 638 ? 14.928 11.089 -32.471 1.00 90.19 638 GLU A N 1
ATOM 4927 C CA . GLU A 1 638 ? 16.180 11.089 -33.245 1.00 90.19 638 GLU A CA 1
ATOM 4928 C C . GLU A 1 638 ? 17.450 10.899 -32.397 1.00 90.19 638 GLU A C 1
ATOM 4930 O O . GLU A 1 638 ? 18.446 10.384 -32.907 1.00 90.19 638 GLU A O 1
ATOM 4935 N N . SER A 1 639 ? 17.401 11.194 -31.088 1.00 89.94 639 SER A N 1
ATOM 4936 C CA . SER A 1 639 ? 18.522 10.958 -30.161 1.00 89.94 639 SER A CA 1
ATOM 4937 C C . SER A 1 639 ? 18.891 9.481 -29.984 1.00 89.94 639 SER A C 1
ATOM 4939 O O . SER A 1 639 ? 19.967 9.171 -29.473 1.00 89.94 639 SER A O 1
ATOM 4941 N N . LYS A 1 640 ? 18.009 8.559 -30.385 1.00 94.44 640 LYS A N 1
ATOM 4942 C CA . LYS A 1 640 ? 18.225 7.109 -30.282 1.00 94.44 640 LYS A CA 1
ATOM 4943 C C . LYS A 1 640 ? 18.945 6.522 -31.491 1.00 94.44 640 LYS A C 1
ATOM 4945 O O . LYS A 1 640 ? 19.313 5.352 -31.455 1.00 94.44 640 LYS A O 1
ATOM 4950 N N . LEU A 1 641 ? 19.149 7.300 -32.554 1.00 95.88 641 LEU A N 1
ATOM 4951 C CA . LEU A 1 641 ? 19.880 6.838 -33.729 1.00 95.88 641 LEU A CA 1
ATOM 4952 C C . LEU A 1 641 ? 21.383 6.783 -33.436 1.00 95.88 641 LEU A C 1
ATOM 4954 O O . LEU A 1 641 ? 21.999 7.790 -33.091 1.00 95.88 641 LEU A O 1
ATOM 4958 N N . VAL A 1 642 ? 21.982 5.610 -33.624 1.00 96.50 642 VAL A N 1
ATOM 4959 C CA . VAL A 1 642 ? 23.417 5.367 -33.428 1.00 96.50 642 VAL A CA 1
ATOM 4960 C C . VAL A 1 642 ? 24.059 4.861 -34.717 1.00 96.50 642 VAL A C 1
ATOM 4962 O O . VAL A 1 642 ? 23.389 4.349 -35.610 1.00 96.50 642 VAL A O 1
ATOM 4965 N N . LYS A 1 643 ? 25.383 5.011 -34.839 1.00 95.44 643 LYS A N 1
ATOM 4966 C CA . LYS A 1 643 ? 26.129 4.488 -36.001 1.00 95.44 643 LYS A CA 1
ATOM 4967 C C . LYS A 1 643 ? 26.287 2.964 -35.956 1.00 95.44 643 LYS A C 1
ATOM 4969 O O . LYS A 1 643 ? 26.294 2.335 -37.004 1.00 95.44 643 LYS A O 1
ATOM 4974 N N . HIS A 1 644 ? 26.429 2.411 -34.755 1.00 94.50 644 HIS A N 1
ATOM 4975 C CA . HIS A 1 644 ? 26.520 0.986 -34.432 1.00 94.50 644 HIS A CA 1
ATOM 4976 C C . HIS A 1 644 ? 25.957 0.780 -33.015 1.00 94.50 644 HIS A C 1
ATOM 4978 O O . HIS A 1 644 ? 25.971 1.727 -32.218 1.00 94.50 644 HIS A O 1
ATOM 4984 N N . LEU A 1 645 ? 25.461 -0.421 -32.694 1.00 95.69 645 LEU A N 1
ATOM 4985 C CA . LEU A 1 645 ? 24.933 -0.724 -31.356 1.00 95.69 645 LEU A CA 1
ATOM 4986 C C . LEU A 1 645 ? 26.037 -0.676 -30.291 1.00 95.69 645 LEU A C 1
ATOM 4988 O O . LEU A 1 645 ? 27.175 -1.068 -30.540 1.00 95.69 645 LEU A O 1
ATOM 4992 N N . GLY A 1 646 ? 25.703 -0.163 -29.108 1.00 92.25 646 GLY A N 1
ATOM 4993 C CA . GLY A 1 646 ? 26.653 0.175 -28.044 1.00 92.25 646 GLY A CA 1
ATOM 4994 C C . GLY A 1 646 ? 27.324 1.542 -28.233 1.00 92.25 646 GLY A C 1
ATOM 4995 O O . GLY A 1 646 ? 27.970 2.045 -27.314 1.00 92.25 646 GLY A O 1
ATOM 4996 N N . GLY A 1 647 ? 27.131 2.192 -29.387 1.00 91.62 647 GLY A N 1
ATOM 4997 C CA . GLY A 1 647 ? 27.784 3.453 -29.741 1.00 91.62 647 GLY A CA 1
ATOM 4998 C C . GLY A 1 647 ? 27.283 4.685 -28.978 1.00 91.62 647 GLY A C 1
ATOM 4999 O O . GLY A 1 647 ? 27.891 5.748 -29.093 1.00 91.62 647 GLY A O 1
ATOM 5000 N N . SER A 1 648 ? 26.198 4.580 -28.196 1.00 92.62 648 SER A N 1
ATOM 5001 C CA . SER A 1 648 ? 25.740 5.694 -27.348 1.00 92.62 648 SER A CA 1
ATOM 5002 C C . SER A 1 648 ? 26.587 5.885 -26.083 1.00 92.62 648 SER A C 1
ATOM 5004 O O . SER A 1 648 ? 26.463 6.910 -25.412 1.00 92.62 648 SER A O 1
ATOM 5006 N N . GLY A 1 649 ? 27.415 4.894 -25.726 1.00 91.06 649 GLY A N 1
ATOM 5007 C CA . GLY A 1 649 ? 28.144 4.848 -24.454 1.00 91.06 649 GLY A CA 1
ATOM 5008 C C . GLY A 1 649 ? 27.262 4.546 -23.234 1.00 91.06 649 GLY A C 1
ATOM 5009 O O . GLY A 1 649 ? 27.750 4.553 -22.104 1.00 91.06 649 GLY A O 1
ATOM 5010 N N . LEU A 1 650 ? 25.968 4.286 -23.438 1.00 95.44 650 LEU A N 1
ATOM 5011 C CA . LEU A 1 650 ? 25.020 3.893 -22.398 1.00 95.44 650 LEU A CA 1
ATOM 5012 C C . LEU A 1 650 ? 24.867 2.362 -22.344 1.00 95.44 650 LEU A C 1
ATOM 5014 O O . LEU A 1 650 ? 25.424 1.627 -23.154 1.00 95.44 650 LEU A O 1
ATOM 5018 N N . ALA A 1 651 ? 24.101 1.879 -21.367 1.00 96.19 651 ALA A N 1
ATOM 5019 C CA . ALA A 1 651 ? 23.982 0.456 -21.064 1.00 96.19 651 ALA A CA 1
ATOM 5020 C C . ALA A 1 651 ? 23.392 -0.383 -22.215 1.00 96.19 651 ALA A C 1
ATOM 5022 O O . ALA A 1 651 ? 22.345 -0.027 -22.768 1.00 96.19 651 ALA A O 1
ATOM 5023 N N . MET A 1 652 ? 24.006 -1.536 -22.488 1.00 97.75 652 MET A N 1
ATOM 5024 C CA . MET A 1 652 ? 23.417 -2.690 -23.168 1.00 97.75 652 MET A CA 1
ATOM 5025 C C . MET A 1 652 ? 23.072 -3.755 -22.105 1.00 97.75 652 MET A C 1
ATOM 5027 O O . MET A 1 652 ? 23.977 -4.350 -21.517 1.00 97.75 652 MET A O 1
ATOM 5031 N N . PRO A 1 653 ? 21.784 -3.967 -21.799 1.00 98.12 653 PRO A N 1
ATOM 5032 C CA . PRO A 1 653 ? 21.365 -4.827 -20.691 1.00 98.12 653 PRO A CA 1
ATOM 5033 C C . PRO A 1 653 ? 21.495 -6.320 -21.018 1.00 98.12 653 PRO A C 1
ATOM 5035 O O . PRO A 1 653 ? 21.138 -6.740 -22.116 1.00 98.12 653 PRO A O 1
ATOM 5038 N N . VAL A 1 654 ? 21.905 -7.138 -20.051 1.00 98.69 654 VAL A N 1
ATOM 5039 C CA . VAL A 1 654 ? 21.858 -8.609 -20.115 1.00 98.69 654 VAL A CA 1
ATOM 5040 C C . VAL A 1 654 ? 21.147 -9.136 -18.871 1.00 98.69 654 VAL A C 1
ATOM 5042 O O . VAL A 1 654 ? 21.593 -8.882 -17.753 1.00 98.69 654 VAL A O 1
ATOM 5045 N N . GLU A 1 655 ? 20.033 -9.842 -19.053 1.00 98.62 655 GLU A N 1
ATOM 5046 C CA . GLU A 1 655 ? 19.279 -10.486 -17.974 1.00 98.62 655 GLU A CA 1
ATOM 5047 C C . GLU A 1 655 ? 19.954 -11.811 -17.602 1.00 98.62 655 GLU A C 1
ATOM 5049 O O . GLU A 1 655 ? 20.209 -12.658 -18.460 1.00 98.62 655 GLU A O 1
ATOM 5054 N N . ILE A 1 656 ? 20.272 -11.982 -16.320 1.00 98.56 656 ILE A N 1
ATOM 5055 C CA . ILE A 1 656 ? 21.001 -13.133 -15.782 1.00 98.56 656 ILE A CA 1
ATOM 5056 C C . ILE A 1 656 ? 20.336 -13.652 -14.509 1.00 98.56 656 ILE A C 1
ATOM 5058 O O . ILE A 1 656 ? 19.747 -12.889 -13.741 1.00 98.56 656 ILE A O 1
ATOM 5062 N N . VAL A 1 657 ? 20.478 -14.945 -14.234 1.00 98.25 657 VAL A N 1
ATOM 5063 C CA . VAL A 1 657 ? 19.977 -15.529 -12.985 1.00 98.25 657 VAL A CA 1
ATOM 5064 C C . VAL A 1 657 ? 20.727 -14.954 -11.768 1.00 98.25 657 VAL A C 1
ATOM 5066 O O . VAL A 1 657 ? 21.924 -14.658 -11.864 1.00 98.25 657 VAL A O 1
ATOM 5069 N N . PRO A 1 658 ? 20.079 -14.822 -10.594 1.00 97.88 658 PRO A N 1
ATOM 5070 C CA . PRO A 1 658 ? 20.734 -14.277 -9.399 1.00 97.88 658 PRO A CA 1
ATOM 5071 C C . PRO A 1 658 ? 21.894 -15.134 -8.868 1.00 97.88 658 PRO A C 1
ATOM 5073 O O . PRO A 1 658 ? 22.849 -14.612 -8.280 1.00 97.88 658 PRO A O 1
ATOM 5076 N N . PHE A 1 659 ? 21.822 -16.454 -9.070 1.00 97.69 659 PHE A N 1
ATOM 5077 C CA . PHE A 1 659 ? 22.831 -17.405 -8.612 1.00 97.69 659 PHE A CA 1
ATOM 5078 C C . PHE A 1 659 ? 24.198 -17.105 -9.237 1.00 97.69 659 PHE A C 1
ATOM 5080 O O . PHE A 1 659 ? 24.347 -17.066 -10.455 1.00 97.69 659 PHE A O 1
ATOM 5087 N N . CYS A 1 660 ? 25.207 -16.888 -8.388 1.00 96.62 660 CYS A N 1
ATOM 5088 C CA . CYS A 1 660 ? 26.577 -16.576 -8.801 1.00 96.62 660 CYS A CA 1
ATOM 5089 C C . CYS A 1 660 ? 26.697 -15.414 -9.810 1.00 96.62 660 CYS A C 1
ATOM 5091 O O . CYS A 1 660 ? 27.658 -15.370 -10.577 1.00 96.62 660 CYS A O 1
ATOM 5093 N N . TRP A 1 661 ? 25.797 -14.424 -9.771 1.00 97.06 661 TRP A N 1
ATOM 5094 C CA . TRP A 1 661 ? 25.748 -13.341 -10.765 1.00 97.06 661 TRP A CA 1
ATOM 5095 C C . TRP A 1 661 ? 27.090 -12.614 -10.979 1.00 97.06 661 TRP A C 1
ATOM 5097 O O . TRP A 1 661 ? 27.390 -12.203 -12.095 1.00 97.06 661 TRP A O 1
ATOM 5107 N N . LYS A 1 662 ? 27.935 -12.481 -9.940 1.00 97.25 662 LYS A N 1
ATOM 5108 C CA . LYS A 1 662 ? 29.275 -11.863 -10.040 1.00 97.25 662 LYS A CA 1
ATOM 5109 C C . LYS A 1 662 ? 30.191 -12.619 -11.005 1.00 97.25 662 LYS A C 1
ATOM 5111 O O . LYS A 1 662 ? 30.970 -12.001 -11.726 1.00 97.25 662 LYS A O 1
ATOM 5116 N N . PHE A 1 663 ? 30.107 -13.950 -11.004 1.00 97.50 663 PHE A N 1
ATOM 5117 C CA . PHE A 1 663 ? 30.855 -14.806 -11.920 1.00 97.50 663 PHE A CA 1
ATOM 5118 C C . PHE A 1 663 ? 30.371 -14.598 -13.357 1.00 97.50 663 PHE A C 1
ATOM 5120 O O . PHE A 1 663 ? 31.187 -14.339 -14.241 1.00 97.50 663 PHE A O 1
ATOM 5127 N N . THR A 1 664 ? 29.053 -14.622 -13.570 1.00 97.81 664 THR A N 1
ATOM 5128 C CA . THR A 1 664 ? 28.436 -14.389 -14.884 1.00 97.81 664 THR A CA 1
ATOM 5129 C C . THR A 1 664 ? 28.756 -12.991 -15.413 1.00 97.81 664 THR A C 1
ATOM 5131 O O . THR A 1 664 ? 29.171 -12.854 -16.558 1.00 97.81 664 THR A O 1
ATOM 5134 N N . ALA A 1 665 ? 28.669 -11.956 -14.573 1.00 97.38 665 ALA A N 1
ATOM 5135 C CA . ALA A 1 665 ? 29.013 -10.580 -14.929 1.00 97.38 665 ALA A CA 1
ATOM 5136 C C . ALA A 1 665 ? 30.476 -10.444 -15.376 1.00 97.38 665 ALA A C 1
ATOM 5138 O O . ALA A 1 665 ? 30.753 -9.792 -16.381 1.00 97.38 665 ALA A O 1
ATOM 5139 N N . LYS A 1 666 ? 31.409 -11.095 -14.666 1.00 97.19 666 LYS A N 1
ATOM 5140 C CA . LYS A 1 666 ? 32.823 -11.118 -15.059 1.00 97.19 666 LYS A CA 1
ATOM 5141 C C . LYS A 1 666 ? 33.013 -11.808 -16.410 1.00 97.19 666 LYS A C 1
ATOM 5143 O O . LYS A 1 666 ? 33.664 -11.253 -17.281 1.00 97.19 666 LYS A O 1
ATOM 5148 N N . LYS A 1 667 ? 32.392 -12.973 -16.612 1.00 97.81 667 LYS A N 1
ATOM 5149 C CA . LYS A 1 667 ? 32.446 -13.693 -17.892 1.00 97.81 667 LYS A CA 1
ATOM 5150 C C . LYS A 1 667 ? 31.882 -12.872 -19.053 1.00 97.81 667 LYS A C 1
ATOM 5152 O O . LYS A 1 667 ? 32.494 -12.852 -20.114 1.00 97.81 667 LYS A O 1
ATOM 5157 N N . LEU A 1 668 ? 30.766 -12.172 -18.844 1.00 97.62 668 LEU A N 1
ATOM 5158 C CA . LEU A 1 668 ? 30.194 -11.256 -19.835 1.00 97.62 668 LEU A CA 1
ATOM 5159 C C . LEU A 1 668 ? 31.149 -10.109 -20.175 1.00 97.62 668 LEU A C 1
ATOM 5161 O O . LEU A 1 668 ? 31.284 -9.754 -21.339 1.00 97.62 668 LEU A O 1
ATOM 5165 N N . GLN A 1 669 ? 31.826 -9.541 -19.177 1.00 96.81 669 GLN A N 1
ATOM 5166 C CA . GLN A 1 669 ? 32.823 -8.501 -19.412 1.00 96.81 669 GLN A CA 1
ATOM 5167 C C . GLN A 1 669 ? 34.028 -9.037 -20.202 1.00 96.81 669 GLN A C 1
ATOM 5169 O O . GLN A 1 669 ? 34.451 -8.395 -21.162 1.00 96.81 669 GLN A O 1
ATOM 5174 N N . ASP A 1 670 ? 34.537 -10.215 -19.832 1.00 96.88 670 ASP A N 1
ATOM 5175 C CA . ASP A 1 670 ? 35.685 -10.859 -20.482 1.00 96.88 670 ASP A CA 1
ATOM 5176 C C . ASP A 1 670 ? 35.395 -11.178 -21.967 1.00 96.88 670 ASP A C 1
ATOM 5178 O O . ASP A 1 670 ? 36.282 -11.039 -22.808 1.00 96.88 670 ASP A O 1
ATOM 5182 N N . LEU A 1 671 ? 34.149 -11.540 -22.321 1.00 95.94 671 LEU A N 1
ATOM 5183 C CA . LEU A 1 671 ? 33.739 -11.788 -23.718 1.00 95.94 671 LEU A CA 1
ATOM 5184 C C . LEU A 1 671 ? 33.987 -10.584 -24.638 1.00 95.94 671 LEU A C 1
ATOM 5186 O O . LEU A 1 671 ? 34.277 -10.765 -25.819 1.00 95.94 671 LEU A O 1
ATOM 5190 N N . PHE A 1 672 ? 33.898 -9.368 -24.100 1.00 96.06 672 PHE A N 1
ATOM 5191 C CA . PHE A 1 672 ? 33.991 -8.122 -24.860 1.00 96.06 672 PHE A CA 1
ATOM 5192 C C . PHE A 1 672 ? 35.166 -7.239 -24.421 1.00 96.06 672 PHE A C 1
ATOM 5194 O O . PHE A 1 672 ? 35.146 -6.018 -24.610 1.00 96.06 672 PHE A O 1
ATOM 5201 N N . GLU A 1 673 ? 36.219 -7.835 -23.855 1.00 93.50 673 GLU A N 1
ATOM 5202 C CA . GLU A 1 673 ? 37.419 -7.108 -23.421 1.00 93.50 673 GLU A CA 1
ATOM 5203 C C . GLU A 1 673 ? 38.049 -6.305 -24.577 1.00 93.50 673 GLU A C 1
ATOM 5205 O O . GLU A 1 673 ? 38.443 -5.150 -24.400 1.00 93.50 673 GLU A O 1
ATOM 5210 N N . TYR A 1 674 ? 38.044 -6.858 -25.798 1.00 93.12 674 TYR A N 1
ATOM 5211 C CA . TYR A 1 674 ? 38.550 -6.185 -27.004 1.00 93.12 674 TYR A CA 1
ATOM 5212 C C . TYR A 1 674 ? 37.809 -4.875 -27.330 1.00 93.12 674 TYR A C 1
ATOM 5214 O O . TYR A 1 674 ? 38.404 -3.946 -27.890 1.00 93.12 674 TYR A O 1
ATOM 5222 N N . ALA A 1 675 ? 36.531 -4.782 -26.948 1.00 93.12 675 ALA A N 1
ATOM 5223 C CA . ALA A 1 675 ? 35.684 -3.609 -27.137 1.00 93.12 675 ALA A CA 1
ATOM 5224 C C . ALA A 1 675 ? 35.771 -2.609 -25.962 1.00 93.12 675 ALA A C 1
ATOM 5226 O O . ALA A 1 675 ? 35.080 -1.584 -25.952 1.00 93.12 675 ALA A O 1
ATOM 5227 N N . GLY A 1 676 ? 36.628 -2.883 -24.969 1.00 92.81 676 GLY A N 1
ATOM 5228 C CA . GLY A 1 676 ? 36.750 -2.080 -23.752 1.00 92.81 676 GLY A CA 1
ATOM 5229 C C . GLY A 1 676 ? 35.495 -2.140 -22.881 1.00 92.81 676 GLY A C 1
ATOM 5230 O O . GLY A 1 676 ? 35.137 -1.135 -22.265 1.00 92.81 676 GLY A O 1
ATOM 5231 N N . CYS A 1 677 ? 34.798 -3.282 -22.886 1.00 95.44 677 CYS A N 1
ATOM 5232 C CA . CYS A 1 677 ? 33.538 -3.451 -22.178 1.00 95.44 677 CYS A CA 1
ATOM 5233 C C . CYS A 1 677 ? 33.714 -3.364 -20.657 1.00 95.44 677 CYS A C 1
ATOM 5235 O O . CYS A 1 677 ? 34.638 -3.940 -20.082 1.00 95.44 677 CYS A O 1
ATOM 5237 N N . VAL A 1 678 ? 32.779 -2.689 -19.990 1.00 95.81 678 VAL A N 1
ATOM 5238 C CA . VAL A 1 678 ? 32.647 -2.685 -18.529 1.00 95.81 678 VAL A CA 1
ATOM 5239 C C . VAL A 1 678 ? 31.280 -3.249 -18.171 1.00 95.81 678 VAL A C 1
ATOM 5241 O O . VAL A 1 678 ? 30.266 -2.686 -18.576 1.00 95.81 678 VAL A O 1
ATOM 5244 N N . GLY A 1 679 ? 31.247 -4.340 -17.403 1.00 95.50 679 GLY A N 1
ATOM 5245 C CA . GLY A 1 679 ? 30.007 -4.930 -16.904 1.00 95.50 679 GLY A CA 1
ATOM 5246 C C . GLY A 1 679 ? 29.689 -4.432 -15.499 1.00 95.50 679 GLY A C 1
ATOM 5247 O O . GLY A 1 679 ? 30.522 -4.523 -14.596 1.00 95.50 679 GLY A O 1
ATOM 5248 N N . LYS A 1 680 ? 28.483 -3.906 -15.286 1.00 96.25 680 LYS A N 1
ATOM 5249 C CA . LYS A 1 680 ? 28.015 -3.480 -13.959 1.00 96.25 680 LYS A CA 1
ATOM 5250 C C . LYS A 1 680 ? 26.667 -4.099 -13.660 1.00 96.25 680 LYS A C 1
ATOM 5252 O O . LYS A 1 680 ? 25.776 -4.066 -14.496 1.00 96.25 680 LYS A O 1
ATOM 5257 N N . LEU A 1 681 ? 26.496 -4.613 -12.447 1.00 97.38 681 LEU A N 1
ATOM 5258 C CA . LEU A 1 681 ? 25.162 -4.965 -11.981 1.00 97.38 681 LEU A CA 1
ATOM 5259 C C . LEU A 1 681 ? 24.299 -3.706 -11.956 1.00 97.38 681 LEU A C 1
ATOM 5261 O O . LEU A 1 681 ? 24.711 -2.689 -11.391 1.00 97.38 681 LEU A O 1
ATOM 5265 N N . ARG A 1 682 ? 23.107 -3.786 -12.538 1.00 97.38 682 ARG A N 1
ATOM 5266 C CA . ARG A 1 682 ? 22.120 -2.725 -12.419 1.00 97.38 682 ARG A CA 1
ATOM 5267 C C . ARG A 1 682 ? 21.635 -2.661 -10.978 1.00 97.38 682 ARG A C 1
ATOM 5269 O O . ARG A 1 682 ? 21.212 -3.669 -10.415 1.00 97.38 682 ARG A O 1
ATOM 5276 N N . THR A 1 683 ? 21.671 -1.472 -10.395 1.00 94.19 683 THR A N 1
ATOM 5277 C CA . THR A 1 683 ? 21.186 -1.219 -9.039 1.00 94.19 683 THR A CA 1
ATOM 5278 C C . THR A 1 683 ? 20.179 -0.078 -9.027 1.00 94.19 683 THR A C 1
ATOM 5280 O O . THR A 1 683 ? 20.193 0.794 -9.899 1.00 94.19 683 THR A O 1
ATOM 5283 N N . PHE A 1 684 ? 19.284 -0.072 -8.042 1.00 81.81 684 PHE A N 1
ATOM 5284 C CA . PHE A 1 684 ? 18.413 1.074 -7.806 1.00 81.81 684 PHE A CA 1
ATOM 5285 C C . PHE A 1 684 ? 19.240 2.246 -7.262 1.00 81.81 684 PHE A C 1
ATOM 5287 O O . PHE A 1 684 ? 19.992 2.092 -6.298 1.00 81.81 684 PHE A O 1
ATOM 5294 N N . VAL A 1 685 ? 19.072 3.431 -7.857 1.00 73.50 685 VAL A N 1
ATOM 5295 C CA . VAL A 1 685 ? 19.829 4.649 -7.500 1.00 73.50 685 VAL A CA 1
ATOM 5296 C C . VAL A 1 685 ? 19.620 5.045 -6.032 1.00 73.50 685 VAL A C 1
ATOM 5298 O O . VAL A 1 685 ? 20.524 5.580 -5.402 1.00 73.50 685 VAL A O 1
ATOM 5301 N N . GLU A 1 686 ? 18.445 4.748 -5.476 1.00 63.34 686 GLU A N 1
ATOM 5302 C CA . GLU A 1 686 ? 18.034 5.174 -4.134 1.00 63.34 686 GLU A CA 1
ATOM 5303 C C . GLU A 1 686 ? 18.691 4.379 -2.997 1.00 63.34 686 GLU A C 1
ATOM 5305 O O . GLU A 1 686 ? 18.908 4.921 -1.918 1.00 63.34 686 GLU A O 1
ATOM 5310 N N . ASN A 1 687 ? 18.988 3.091 -3.203 1.00 71.25 687 ASN A N 1
ATOM 5311 C CA . ASN A 1 687 ? 19.404 2.192 -2.118 1.00 71.25 687 ASN A CA 1
ATOM 5312 C C . ASN A 1 687 ? 20.573 1.257 -2.477 1.00 71.25 687 ASN A C 1
ATOM 5314 O O . ASN A 1 687 ? 21.022 0.491 -1.625 1.00 71.25 687 ASN A O 1
ATOM 5318 N N . GLY A 1 688 ? 21.060 1.289 -3.723 1.00 82.69 688 GLY A N 1
ATOM 5319 C CA . GLY A 1 688 ? 22.173 0.463 -4.191 1.00 82.69 688 GLY A CA 1
ATOM 5320 C C . GLY A 1 688 ? 21.878 -1.039 -4.278 1.00 82.69 688 GLY A C 1
ATOM 5321 O O . GLY A 1 688 ? 22.795 -1.808 -4.569 1.00 82.69 688 GLY A O 1
ATOM 5322 N N . LYS A 1 689 ? 20.633 -1.4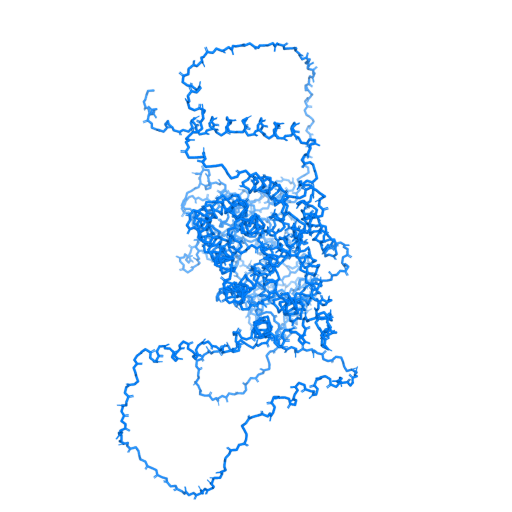81 -4.048 1.00 89.19 689 LYS A N 1
ATOM 5323 C CA . LYS A 1 689 ? 20.245 -2.892 -4.186 1.00 89.19 689 LYS A CA 1
ATOM 5324 C C . LYS A 1 689 ? 20.214 -3.315 -5.661 1.00 89.19 689 LYS A C 1
ATOM 5326 O O . LYS A 1 689 ? 19.909 -2.471 -6.508 1.00 89.19 689 LYS A O 1
ATOM 5331 N N . PRO A 1 690 ? 20.479 -4.598 -5.979 1.00 92.38 690 PRO A N 1
ATOM 5332 C CA . PRO A 1 690 ? 20.301 -5.142 -7.325 1.00 92.38 690 PRO A CA 1
ATOM 5333 C C . PRO A 1 690 ? 18.900 -4.869 -7.879 1.00 92.38 690 PRO A C 1
ATOM 5335 O O . PRO A 1 690 ? 17.908 -5.031 -7.171 1.00 92.38 690 PRO A O 1
ATOM 5338 N N . PHE A 1 691 ? 18.817 -4.477 -9.147 1.00 94.88 691 PHE A N 1
ATOM 5339 C CA . PHE A 1 691 ? 17.553 -4.404 -9.871 1.00 94.88 691 PHE A CA 1
ATOM 5340 C C . PHE A 1 691 ? 17.043 -5.817 -10.172 1.00 94.88 691 PHE A C 1
ATOM 5342 O O . PHE A 1 691 ? 17.804 -6.646 -10.677 1.00 94.88 691 PHE A O 1
ATOM 5349 N N . VAL A 1 692 ? 15.759 -6.062 -9.904 1.00 95.75 692 VAL A N 1
ATOM 5350 C CA . VAL A 1 692 ? 15.090 -7.345 -10.151 1.00 95.75 692 VAL A CA 1
ATOM 5351 C C . VAL A 1 692 ? 14.083 -7.181 -11.287 1.00 95.75 692 VAL A C 1
ATOM 5353 O O . VAL A 1 692 ? 13.243 -6.282 -11.239 1.00 95.75 692 VAL A O 1
ATOM 5356 N N . THR A 1 693 ? 14.172 -8.026 -12.315 1.00 96.25 693 THR A N 1
ATOM 5357 C CA . THR A 1 693 ? 13.246 -8.003 -13.459 1.00 96.25 693 THR A CA 1
ATOM 5358 C C . THR A 1 693 ? 11.861 -8.526 -13.078 1.00 96.25 693 THR A C 1
ATOM 5360 O O . THR A 1 693 ? 11.678 -9.178 -12.048 1.00 96.25 693 THR A O 1
ATOM 5363 N N . ASP A 1 694 ? 10.873 -8.328 -13.958 1.00 92.12 694 ASP A N 1
ATOM 5364 C CA . ASP A 1 694 ? 9.524 -8.898 -13.801 1.00 92.12 694 ASP A CA 1
ATOM 5365 C C . ASP A 1 694 ? 9.516 -10.433 -13.646 1.00 92.12 694 ASP A C 1
ATOM 5367 O O . ASP A 1 694 ? 8.514 -10.990 -13.186 1.00 92.12 694 ASP A O 1
ATOM 5371 N N . ASN A 1 695 ? 10.612 -11.097 -14.029 1.00 95.25 695 ASN A N 1
ATOM 5372 C CA . ASN A 1 695 ? 10.801 -12.547 -13.991 1.00 95.25 695 ASN A CA 1
ATOM 5373 C C . ASN A 1 695 ? 11.736 -13.003 -12.853 1.00 95.25 695 ASN A C 1
ATOM 5375 O O . ASN A 1 695 ? 12.114 -14.170 -12.816 1.00 95.25 695 ASN A O 1
ATOM 5379 N N . GLY A 1 696 ? 12.119 -12.109 -11.933 1.00 95.69 696 GLY A N 1
ATOM 5380 C CA . GLY A 1 696 ? 12.932 -12.456 -10.760 1.00 95.69 696 GLY A CA 1
ATOM 5381 C C . GLY A 1 696 ? 14.441 -12.560 -11.015 1.00 95.69 696 GLY A C 1
ATOM 5382 O O . GLY A 1 696 ? 15.172 -13.057 -10.161 1.00 95.69 696 GLY A O 1
ATOM 5383 N N . ASN A 1 697 ? 14.922 -12.095 -12.169 1.00 98.19 697 ASN A N 1
ATOM 5384 C CA . ASN A 1 697 ? 16.337 -12.139 -12.541 1.00 98.19 697 ASN A CA 1
ATOM 5385 C C . ASN A 1 697 ? 17.045 -10.810 -12.252 1.00 98.19 697 ASN A C 1
ATOM 5387 O O . ASN A 1 697 ? 16.408 -9.794 -11.979 1.00 98.19 697 ASN A O 1
ATOM 5391 N N . TYR A 1 698 ? 18.372 -10.802 -12.357 1.00 98.31 698 TYR A N 1
ATOM 5392 C CA . TYR A 1 698 ? 19.182 -9.587 -12.319 1.00 98.31 698 TYR A CA 1
ATOM 5393 C C . TYR A 1 698 ? 19.521 -9.095 -13.721 1.00 98.31 698 TYR A C 1
ATOM 5395 O O . TYR A 1 698 ? 19.423 -9.832 -14.697 1.00 98.31 698 TYR A O 1
ATOM 5403 N N . ILE A 1 699 ? 19.963 -7.840 -13.815 1.00 98.56 699 ILE A N 1
ATOM 5404 C CA . ILE A 1 699 ? 20.497 -7.273 -15.054 1.00 98.56 699 ILE A CA 1
ATOM 5405 C C . ILE A 1 699 ? 21.946 -6.852 -14.844 1.00 98.56 699 ILE A C 1
ATOM 5407 O O . ILE A 1 699 ? 22.261 -6.121 -13.903 1.00 98.56 699 ILE A O 1
ATOM 5411 N N . VAL A 1 700 ? 22.818 -7.275 -15.753 1.00 98.44 700 VAL A N 1
ATOM 5412 C CA . VAL A 1 700 ? 24.162 -6.721 -15.921 1.00 98.44 700 VAL A CA 1
ATOM 5413 C C . VAL A 1 700 ? 24.139 -5.784 -17.118 1.00 98.44 700 VAL A C 1
ATOM 5415 O O . VAL A 1 700 ? 23.852 -6.193 -18.237 1.00 98.44 700 VAL A O 1
ATOM 5418 N N . ASP A 1 701 ? 24.446 -4.520 -16.870 1.00 98.31 701 ASP A N 1
ATOM 5419 C CA . ASP A 1 701 ? 24.610 -3.500 -17.891 1.00 98.31 701 ASP A CA 1
ATOM 5420 C C . ASP A 1 701 ? 26.039 -3.527 -18.431 1.00 98.31 701 ASP A C 1
ATOM 5422 O O . ASP A 1 701 ? 27.001 -3.301 -17.689 1.00 98.31 701 ASP A O 1
ATOM 5426 N N . LEU A 1 702 ? 26.165 -3.798 -19.728 1.00 97.88 702 LEU A N 1
ATOM 5427 C CA . LEU A 1 702 ? 27.421 -3.752 -20.465 1.00 97.88 702 LEU A CA 1
ATOM 5428 C C . LEU A 1 702 ? 27.590 -2.374 -21.110 1.00 97.88 702 LEU A C 1
ATOM 5430 O O . LEU A 1 702 ? 26.690 -1.879 -21.786 1.00 97.88 702 LEU A O 1
ATOM 5434 N N . TYR A 1 703 ? 28.743 -1.747 -20.898 1.00 97.25 703 TYR A N 1
ATOM 5435 C CA . TYR A 1 703 ? 29.086 -0.440 -21.459 1.00 97.25 703 TYR A CA 1
ATOM 5436 C C . TYR A 1 703 ? 30.290 -0.587 -22.379 1.00 97.25 703 TYR A C 1
ATOM 5438 O O . TYR A 1 703 ? 31.326 -1.079 -21.939 1.00 97.25 703 TYR A O 1
ATOM 5446 N N . PHE A 1 704 ? 30.174 -0.128 -23.623 1.00 95.56 704 PHE A N 1
ATOM 5447 C CA . PHE A 1 704 ? 31.191 -0.318 -24.658 1.00 95.56 704 PHE A CA 1
ATOM 5448 C C . PHE A 1 704 ? 31.903 0.994 -24.983 1.00 95.56 704 PHE A C 1
ATOM 5450 O O . PHE A 1 704 ? 31.278 2.050 -25.062 1.00 95.56 704 PHE A O 1
ATOM 5457 N N . GLN A 1 705 ? 33.223 0.927 -25.170 1.00 92.19 705 GLN A N 1
ATOM 5458 C CA . GLN A 1 705 ? 34.026 2.071 -25.626 1.00 92.19 705 GLN A CA 1
ATOM 5459 C C . GLN A 1 705 ? 34.320 2.010 -27.127 1.00 92.19 705 GLN A C 1
ATOM 5461 O O . GLN A 1 705 ? 34.610 3.033 -27.748 1.00 92.19 705 GLN A O 1
ATOM 5466 N N . LYS A 1 706 ? 34.287 0.807 -27.701 1.00 92.12 706 LYS A N 1
ATOM 5467 C CA . LYS A 1 706 ? 34.511 0.528 -29.120 1.00 92.12 706 LYS A CA 1
ATOM 5468 C C . LYS A 1 706 ? 33.369 -0.327 -29.662 1.00 92.12 706 LYS A C 1
ATOM 5470 O O . LYS A 1 706 ? 32.551 -0.832 -28.900 1.00 92.12 706 LYS A O 1
ATOM 5475 N N . ASP A 1 707 ? 33.361 -0.493 -30.979 1.00 90.50 707 ASP A N 1
ATOM 5476 C CA . ASP A 1 707 ? 32.398 -1.334 -31.683 1.00 90.50 707 ASP A CA 1
ATOM 5477 C C . ASP A 1 707 ? 32.407 -2.784 -31.157 1.00 90.50 707 ASP A C 1
ATOM 5479 O O . ASP A 1 707 ? 33.470 -3.357 -30.892 1.00 90.50 707 ASP A O 1
ATOM 5483 N N . ILE A 1 708 ? 31.211 -3.358 -31.014 1.00 92.50 708 ILE A N 1
ATOM 5484 C CA . ILE A 1 708 ? 30.972 -4.740 -30.580 1.00 92.50 708 ILE A CA 1
ATOM 5485 C C . ILE A 1 708 ? 31.419 -5.717 -31.682 1.00 92.50 708 ILE A C 1
ATOM 5487 O O . ILE A 1 708 ? 31.852 -6.827 -31.376 1.00 92.50 708 ILE A O 1
ATOM 5491 N N . GLY A 1 709 ? 31.392 -5.303 -32.954 1.00 92.50 709 GLY A N 1
ATOM 5492 C CA . GLY A 1 709 ? 31.744 -6.145 -34.098 1.00 92.50 709 GLY A CA 1
ATOM 5493 C C . GLY A 1 709 ? 30.539 -6.918 -34.639 1.00 92.50 709 GLY A C 1
ATOM 5494 O O . GLY A 1 709 ? 29.481 -6.338 -34.870 1.00 92.50 709 GLY A O 1
ATOM 5495 N N . ASP A 1 710 ? 30.691 -8.223 -34.882 1.00 95.69 710 ASP A N 1
ATOM 5496 C CA . ASP A 1 710 ? 29.593 -9.058 -35.389 1.00 95.69 710 ASP A CA 1
ATOM 5497 C C . ASP A 1 710 ? 28.516 -9.248 -34.308 1.00 95.69 710 ASP A C 1
ATOM 5499 O O . ASP A 1 710 ? 28.687 -10.012 -33.355 1.00 95.69 710 ASP A O 1
ATOM 5503 N N . LEU A 1 711 ? 27.391 -8.548 -34.477 1.00 96.38 711 LEU A N 1
ATOM 5504 C CA . LEU A 1 711 ? 26.275 -8.552 -33.532 1.00 96.38 711 LEU A CA 1
ATOM 5505 C C . LEU A 1 711 ? 25.659 -9.941 -33.345 1.00 96.38 711 LEU A C 1
ATOM 5507 O O . LEU A 1 711 ? 25.239 -10.271 -32.236 1.00 96.38 711 LEU A O 1
ATOM 5511 N N . LYS A 1 712 ? 25.612 -10.764 -34.398 1.00 95.94 712 LYS A N 1
ATOM 5512 C CA . LYS A 1 712 ? 25.030 -12.105 -34.309 1.00 95.94 712 LYS A CA 1
ATOM 5513 C C . LYS A 1 712 ? 25.953 -13.033 -33.532 1.00 95.94 712 LYS A C 1
ATOM 5515 O O . LYS A 1 712 ? 25.500 -13.699 -32.608 1.00 95.94 712 LYS A O 1
ATOM 5520 N N . ALA A 1 713 ? 27.251 -12.995 -33.832 1.00 97.12 713 ALA A N 1
ATOM 5521 C CA . ALA A 1 713 ? 28.241 -13.738 -33.058 1.00 97.12 713 ALA A CA 1
ATOM 5522 C C . ALA A 1 713 ? 28.267 -13.293 -31.582 1.00 97.12 713 ALA A C 1
ATOM 5524 O O . ALA A 1 713 ? 28.360 -14.133 -30.689 1.00 97.12 713 ALA A O 1
ATOM 5525 N N . ALA A 1 714 ? 28.135 -11.990 -31.315 1.00 97.19 714 ALA A N 1
ATOM 5526 C CA . ALA A 1 714 ? 28.041 -11.446 -29.961 1.00 97.19 714 ALA A CA 1
ATOM 5527 C C . ALA A 1 714 ? 26.779 -11.928 -29.223 1.00 97.19 714 ALA A C 1
ATOM 5529 O O . ALA A 1 714 ? 26.862 -12.329 -28.063 1.00 97.19 714 ALA A O 1
ATOM 5530 N N . SER A 1 715 ? 25.624 -11.912 -29.894 1.00 98.00 715 SER A N 1
ATOM 5531 C CA . SER A 1 715 ? 24.354 -12.436 -29.376 1.00 98.00 715 SER A CA 1
ATOM 5532 C C . SER A 1 715 ? 24.464 -13.919 -29.012 1.00 98.00 715 SER A C 1
ATOM 5534 O O . SER A 1 715 ? 24.199 -14.288 -27.866 1.00 98.00 715 SER A O 1
ATOM 5536 N N . ASP A 1 716 ? 24.955 -14.746 -29.937 1.00 97.50 716 ASP A N 1
ATOM 5537 C CA . ASP A 1 716 ? 25.140 -16.183 -29.722 1.00 97.50 716 ASP A CA 1
ATOM 5538 C C . ASP A 1 716 ? 26.119 -16.457 -28.567 1.00 97.50 716 ASP A C 1
ATOM 5540 O O . ASP A 1 716 ? 25.860 -17.311 -27.717 1.00 97.50 716 ASP A O 1
ATOM 5544 N N . ALA A 1 717 ? 27.223 -15.708 -28.487 1.00 97.75 717 ALA A N 1
ATOM 5545 C CA . ALA A 1 717 ? 28.208 -15.851 -27.416 1.00 97.75 717 ALA A CA 1
ATOM 5546 C C . ALA A 1 717 ? 27.638 -15.497 -26.032 1.00 97.75 717 ALA A C 1
ATOM 5548 O O . ALA A 1 717 ? 27.945 -16.181 -25.053 1.00 97.75 717 ALA A O 1
ATOM 5549 N N . ILE A 1 718 ? 26.798 -14.458 -25.936 1.00 98.12 718 ILE A N 1
ATOM 5550 C CA . ILE A 1 718 ? 26.117 -14.096 -24.685 1.00 98.12 718 ILE A CA 1
ATOM 5551 C C . ILE A 1 718 ? 25.134 -15.198 -24.274 1.00 98.12 718 ILE A C 1
ATOM 5553 O O . ILE A 1 718 ? 25.160 -15.629 -23.122 1.00 98.12 718 ILE A O 1
ATOM 5557 N N . LEU A 1 719 ? 24.299 -15.682 -25.198 1.00 98.19 719 LEU A N 1
ATOM 5558 C CA . LEU A 1 719 ? 23.285 -16.707 -24.910 1.00 98.19 719 LEU A CA 1
ATOM 5559 C C . LEU A 1 719 ? 23.887 -18.074 -24.551 1.00 98.19 719 LEU A C 1
ATOM 5561 O O . LEU A 1 719 ? 23.277 -18.838 -23.806 1.00 98.19 719 LEU A O 1
ATOM 5565 N N . GLN A 1 720 ? 25.091 -18.391 -25.037 1.00 97.81 720 GLN A N 1
ATOM 5566 C CA . GLN A 1 720 ? 25.802 -19.626 -24.679 1.00 97.81 720 GLN A CA 1
ATOM 5567 C C . GLN A 1 720 ? 26.339 -19.634 -23.239 1.00 97.81 720 GLN A C 1
ATOM 5569 O O . GLN A 1 720 ? 26.701 -20.696 -22.721 1.00 97.81 720 GLN A O 1
ATOM 5574 N N . LEU A 1 721 ? 26.422 -18.479 -22.575 1.00 97.81 721 LEU A N 1
ATOM 5575 C CA . LEU A 1 721 ? 26.949 -18.395 -21.221 1.00 97.81 721 LEU A CA 1
ATOM 5576 C C . LEU A 1 721 ? 25.908 -18.879 -20.199 1.00 97.81 721 LEU A C 1
ATOM 5578 O O . LEU A 1 721 ? 24.886 -18.236 -19.970 1.00 97.81 721 LEU A O 1
ATOM 5582 N N . ALA A 1 722 ? 26.196 -19.992 -19.519 1.00 97.56 722 ALA A N 1
ATOM 5583 C CA . ALA A 1 722 ? 25.316 -20.532 -18.485 1.00 97.56 722 ALA A CA 1
ATOM 5584 C C . ALA A 1 722 ? 25.031 -19.500 -17.378 1.00 97.56 722 ALA A C 1
ATOM 5586 O O . ALA A 1 722 ? 25.949 -18.942 -16.771 1.00 97.56 722 ALA A O 1
ATOM 5587 N N . GLY A 1 723 ? 23.744 -19.274 -17.112 1.00 95.88 723 GLY A N 1
ATOM 5588 C CA . GLY A 1 723 ? 23.259 -18.258 -16.178 1.00 95.88 723 GLY A CA 1
ATOM 5589 C C . GLY A 1 723 ? 22.801 -16.962 -16.849 1.00 95.88 723 GLY A C 1
ATOM 5590 O O . GLY A 1 723 ? 22.162 -16.150 -16.184 1.00 95.88 723 GLY A O 1
ATOM 5591 N N . VAL A 1 724 ? 23.062 -16.771 -18.144 1.00 98.50 724 VAL A N 1
ATOM 5592 C CA . VAL A 1 724 ? 22.366 -15.760 -18.949 1.00 98.50 724 VAL A CA 1
ATOM 5593 C C . VAL A 1 724 ? 20.972 -16.267 -19.297 1.00 98.50 724 VAL A C 1
ATOM 5595 O O . VAL A 1 724 ? 20.793 -17.435 -19.635 1.00 98.50 724 VAL A O 1
ATOM 5598 N N . VAL A 1 725 ? 19.987 -15.380 -19.183 1.00 98.44 725 VAL A N 1
ATOM 5599 C CA . VAL A 1 725 ? 18.598 -15.635 -19.569 1.00 98.44 725 VAL A CA 1
ATOM 5600 C C . VAL A 1 725 ? 18.336 -15.055 -20.954 1.00 98.44 725 VAL A C 1
ATOM 5602 O O . VAL A 1 725 ? 17.871 -15.774 -21.829 1.00 98.44 725 VAL A O 1
ATOM 5605 N N . GLU A 1 726 ? 18.645 -13.770 -21.159 1.00 98.44 726 GLU A N 1
ATOM 5606 C CA . GLU A 1 726 ? 18.451 -13.065 -22.434 1.00 98.44 726 GLU A CA 1
ATOM 5607 C C . GLU A 1 726 ? 19.243 -11.739 -22.453 1.00 98.44 726 GLU A C 1
ATOM 5609 O O . GLU A 1 726 ? 19.722 -11.279 -21.416 1.00 98.44 726 GLU A O 1
ATOM 5614 N N . HIS A 1 727 ? 19.392 -11.091 -23.610 1.00 98.31 727 HIS A N 1
ATOM 5615 C CA . HIS A 1 727 ? 20.111 -9.821 -23.761 1.00 98.31 727 HIS A CA 1
ATOM 5616 C C . HIS A 1 727 ? 19.338 -8.742 -24.530 1.00 98.31 727 HIS A C 1
ATOM 5618 O O . HIS A 1 727 ? 18.444 -9.010 -25.329 1.00 98.31 727 HIS A O 1
ATOM 5624 N N . GLY A 1 728 ? 19.742 -7.487 -24.356 1.00 97.88 728 GLY A N 1
ATOM 5625 C CA . GLY A 1 728 ? 19.087 -6.307 -24.915 1.00 97.88 728 GLY A CA 1
ATOM 5626 C C . GLY A 1 728 ? 19.299 -6.067 -26.411 1.00 97.88 728 GLY A C 1
ATOM 5627 O O . GLY A 1 728 ? 18.728 -5.118 -26.931 1.00 97.88 728 GLY A O 1
ATOM 5628 N N . MET A 1 729 ? 20.096 -6.877 -27.119 1.00 98.12 729 MET A N 1
ATOM 5629 C CA . MET A 1 729 ? 20.196 -6.803 -28.588 1.00 98.12 729 MET A CA 1
ATOM 5630 C C . MET A 1 729 ? 18.994 -7.480 -29.261 1.00 98.12 729 MET A C 1
ATOM 5632 O O . MET A 1 729 ? 18.782 -8.685 -29.092 1.00 98.12 729 MET A O 1
ATOM 5636 N N . PHE A 1 730 ? 18.219 -6.703 -30.017 1.00 98.12 730 PHE A N 1
ATOM 5637 C CA . PHE A 1 730 ? 17.065 -7.151 -30.800 1.00 98.12 730 PHE A CA 1
ATOM 5638 C C . PHE A 1 730 ? 17.461 -7.054 -32.269 1.00 98.12 730 PHE A C 1
ATOM 5640 O O . PHE A 1 730 ? 17.336 -6.007 -32.911 1.00 98.12 730 PHE A O 1
ATOM 5647 N N . LEU A 1 731 ? 18.038 -8.149 -32.753 1.00 97.56 731 LEU A N 1
ATOM 5648 C CA . LEU A 1 731 ? 18.630 -8.247 -34.079 1.00 97.56 731 LEU A CA 1
ATOM 5649 C C . LEU A 1 731 ? 17.591 -8.766 -35.057 1.00 97.56 731 LEU A C 1
ATOM 5651 O O . LEU A 1 731 ? 16.886 -9.729 -34.772 1.00 97.56 731 LEU A O 1
ATOM 5655 N N . ASP A 1 732 ? 17.489 -8.113 -36.203 1.00 95.44 732 ASP A N 1
ATOM 5656 C CA . ASP A 1 732 ? 16.570 -8.486 -37.270 1.00 95.44 732 ASP A CA 1
ATOM 5657 C C . ASP A 1 732 ? 15.064 -8.544 -36.928 1.00 95.44 732 ASP A C 1
ATOM 5659 O O . ASP A 1 732 ? 14.284 -9.053 -37.729 1.00 95.44 732 ASP A O 1
ATOM 5663 N N . MET A 1 733 ? 14.625 -7.963 -35.806 1.00 97.00 733 MET A N 1
ATOM 5664 C CA . MET A 1 733 ? 13.221 -8.020 -35.362 1.00 97.00 733 MET A CA 1
ATOM 5665 C C . MET A 1 733 ? 12.356 -6.852 -35.857 1.00 97.00 733 MET A C 1
ATOM 5667 O O . MET A 1 733 ? 11.184 -7.037 -36.180 1.00 97.00 733 MET A O 1
ATOM 5671 N N . ALA A 1 734 ? 12.897 -5.629 -35.895 1.00 97.12 734 ALA A N 1
ATOM 5672 C CA . ALA A 1 734 ? 12.115 -4.449 -36.260 1.00 97.12 734 ALA A CA 1
ATOM 5673 C C . ALA A 1 734 ? 11.773 -4.451 -37.756 1.00 97.12 734 ALA A C 1
ATOM 5675 O O . ALA A 1 734 ? 12.654 -4.494 -38.613 1.00 97.12 734 ALA A O 1
ATOM 5676 N N . THR A 1 735 ? 10.482 -4.347 -38.069 1.00 97.12 735 THR A N 1
ATOM 5677 C CA . THR A 1 735 ? 9.994 -4.253 -39.459 1.00 97.12 735 THR A CA 1
ATOM 5678 C C . THR A 1 735 ? 9.868 -2.806 -39.929 1.00 97.12 735 THR A C 1
ATOM 5680 O O . THR A 1 735 ? 10.079 -2.492 -41.099 1.00 97.12 735 THR A O 1
ATOM 5683 N N . THR A 1 736 ? 9.546 -1.906 -39.000 1.00 97.38 736 THR A N 1
ATOM 5684 C CA . THR A 1 736 ? 9.395 -0.475 -39.243 1.00 97.38 736 THR A CA 1
ATOM 5685 C C . THR A 1 736 ? 9.960 0.280 -38.045 1.00 97.38 736 THR A C 1
ATOM 5687 O O . THR A 1 736 ? 9.657 -0.066 -36.908 1.00 97.38 736 THR A O 1
ATOM 5690 N N . VAL A 1 737 ? 10.725 1.341 -38.284 1.00 97.75 737 VAL A N 1
ATOM 5691 C CA . VAL A 1 737 ? 11.154 2.304 -37.267 1.00 97.75 737 VAL A CA 1
ATOM 5692 C C . VAL A 1 737 ? 10.600 3.678 -37.622 1.00 97.75 737 VAL A C 1
ATOM 5694 O O . VAL A 1 737 ? 10.852 4.210 -38.704 1.00 97.75 737 VAL A O 1
ATOM 5697 N N . ILE A 1 738 ? 9.851 4.266 -36.699 1.00 97.12 738 ILE A N 1
ATOM 5698 C CA . ILE A 1 738 ? 9.323 5.622 -36.807 1.00 97.12 738 ILE A CA 1
ATOM 5699 C C . ILE A 1 738 ? 10.180 6.526 -35.929 1.00 97.12 738 ILE A C 1
ATOM 5701 O O . ILE A 1 738 ? 10.243 6.347 -34.713 1.00 97.12 738 ILE A O 1
ATOM 5705 N N . VAL A 1 739 ? 10.826 7.499 -36.563 1.00 95.56 739 VAL A N 1
ATOM 5706 C CA . VAL A 1 739 ? 11.719 8.461 -35.919 1.00 95.56 739 VAL A CA 1
ATOM 5707 C C . VAL A 1 739 ? 11.053 9.829 -35.915 1.00 95.56 739 VAL A C 1
ATOM 5709 O O . VAL A 1 739 ? 10.736 10.355 -36.983 1.00 95.56 739 VAL A O 1
ATOM 5712 N N . ALA A 1 740 ? 10.857 10.414 -34.737 1.00 92.69 740 ALA A N 1
ATOM 5713 C CA . ALA A 1 740 ? 10.473 11.818 -34.601 1.00 92.69 740 ALA A CA 1
ATOM 5714 C C . ALA A 1 740 ? 11.704 12.682 -34.299 1.00 92.69 740 ALA A C 1
ATOM 5716 O O . ALA A 1 740 ? 12.433 12.416 -33.343 1.00 92.69 740 ALA A O 1
ATOM 5717 N N . GLY A 1 741 ? 11.917 13.720 -35.102 1.00 88.44 741 GLY A N 1
ATOM 5718 C CA . GLY A 1 741 ? 12.969 14.717 -34.902 1.00 88.44 741 GLY A CA 1
ATOM 5719 C C . GLY A 1 741 ? 12.452 16.134 -35.117 1.00 88.44 741 GLY A C 1
ATOM 5720 O O . GLY A 1 741 ? 11.280 16.333 -35.456 1.00 88.44 741 GLY A O 1
ATOM 5721 N N . GLU A 1 742 ? 13.325 17.125 -34.959 1.00 80.00 742 GLU A N 1
ATOM 5722 C CA . GLU A 1 742 ? 12.968 18.549 -35.104 1.00 80.00 742 GLU A CA 1
ATOM 5723 C C . GLU A 1 742 ? 12.377 18.895 -36.485 1.00 80.00 742 GLU A C 1
ATOM 5725 O O . GLU A 1 742 ? 11.540 19.790 -36.609 1.00 80.00 742 GLU A O 1
ATOM 5730 N N . LEU A 1 743 ? 12.767 18.153 -37.527 1.00 80.62 743 LEU A N 1
ATOM 5731 C CA . LEU A 1 743 ? 12.308 18.344 -38.909 1.00 80.62 743 LEU A CA 1
ATOM 5732 C C . LEU A 1 743 ? 11.030 17.558 -39.258 1.00 80.62 743 LEU A C 1
ATOM 5734 O O . LEU A 1 743 ? 10.553 17.638 -40.392 1.00 80.62 743 LEU A O 1
ATOM 5738 N N . GLY A 1 744 ? 10.466 16.801 -38.311 1.00 85.81 744 GLY A N 1
ATOM 5739 C CA . GLY A 1 744 ? 9.248 16.010 -38.493 1.00 85.81 744 GLY A CA 1
ATOM 5740 C C . GLY A 1 744 ? 9.451 14.505 -38.304 1.00 85.81 744 GLY A C 1
ATOM 5741 O O . GLY A 1 744 ? 10.367 14.055 -37.617 1.00 85.81 744 GLY A O 1
ATOM 5742 N N . ILE A 1 745 ? 8.551 13.709 -38.889 1.00 91.94 745 ILE A N 1
ATOM 5743 C CA . ILE A 1 745 ? 8.537 12.248 -38.733 1.00 91.94 745 ILE A CA 1
ATOM 5744 C C . ILE A 1 745 ? 9.158 11.580 -39.958 1.00 91.94 745 ILE A C 1
ATOM 5746 O O . ILE A 1 745 ? 8.709 11.803 -41.081 1.00 91.94 745 ILE A O 1
ATOM 5750 N N . THR A 1 746 ? 10.120 10.690 -39.732 1.00 94.12 746 THR A N 1
ATOM 5751 C CA . THR A 1 746 ? 10.670 9.793 -40.754 1.00 94.12 746 THR A CA 1
ATOM 5752 C C . THR A 1 746 ? 10.252 8.357 -40.458 1.00 94.12 746 THR A C 1
ATOM 5754 O O . THR A 1 746 ? 10.383 7.890 -39.330 1.00 94.12 746 THR A O 1
ATOM 5757 N N . VAL A 1 747 ? 9.771 7.636 -41.471 1.00 95.81 747 VAL A N 1
ATOM 5758 C CA . VAL A 1 747 ? 9.439 6.208 -41.365 1.00 95.81 747 VAL A CA 1
ATOM 5759 C C . VAL A 1 747 ? 10.467 5.417 -42.163 1.00 95.81 747 VAL A C 1
ATOM 5761 O O . VAL A 1 747 ? 10.594 5.613 -43.371 1.00 95.81 747 VAL A O 1
ATOM 5764 N N . LYS A 1 748 ? 11.201 4.531 -41.492 1.00 94.69 748 LYS A N 1
ATOM 5765 C CA . LYS A 1 748 ? 12.135 3.586 -42.108 1.00 94.69 748 LYS A CA 1
ATOM 5766 C C . LYS A 1 748 ? 11.517 2.198 -42.056 1.00 94.69 748 LYS A C 1
ATOM 5768 O O . LYS A 1 748 ? 11.113 1.759 -40.987 1.00 94.69 748 LYS A O 1
ATOM 5773 N N . ASN A 1 749 ? 11.435 1.521 -43.190 1.00 94.56 749 ASN A N 1
ATOM 5774 C CA . ASN A 1 749 ? 11.014 0.125 -43.248 1.00 94.56 749 ASN A CA 1
ATOM 5775 C C . ASN A 1 749 ? 12.223 -0.747 -43.555 1.00 94.56 749 ASN A C 1
ATOM 5777 O O . ASN A 1 749 ? 13.173 -0.267 -44.181 1.00 94.56 749 ASN A O 1
ATOM 5781 N N . LYS A 1 750 ? 12.166 -1.989 -43.089 1.00 87.56 750 LYS A N 1
ATOM 5782 C CA . LYS A 1 750 ? 13.137 -3.013 -43.442 1.00 87.56 750 LYS A CA 1
ATOM 5783 C C . LYS A 1 750 ? 12.864 -3.606 -44.819 1.00 87.56 750 LYS A C 1
ATOM 5785 O O . LYS A 1 750 ? 11.671 -3.678 -45.198 1.00 87.56 750 LYS A O 1
#

InterPro domains:
  IPR004776 Membrane transport PIN-like [PF03547] (45-462)
  IPR004788 Ribose 5-phosphate isomerase, type A [PF06026] (567-742)
  IPR004788 Ribose 5-phosphate isomerase, type A [TIGR00021] (521-744)
  IPR004788 Ribose 5-phosphate isomerase, type A [cd01398] (521-741)
  IPR020672 Ribose-5-phosphate isomerase, type A, subgroup [MF_00170] (518-748)
  IPR037171 NagB/RpiA transferase-like [SSF100950] (517-667)
  IPR039305 Protein PIN-LIKES 2/6 [PTHR31419] (30-470)

Organism: Malus domestica (NCBI:txid3750)